Protein AF-A0AA86UJY5-F1 (afdb_monomer)

InterPro domains:
  IPR008631 Glycogen synthase [PF05693] (7-385)
  IPR008631 Glycogen synthase [PTHR10176] (3-385)

pLDDT: mean 86.32, std 14.94, range [31.66, 98.62]

Solvent-accessible surface area (backbone atoms only — not comparable to full-atom values): 22212 Å² total; per-residue (Å²): 132,82,51,35,36,40,40,30,25,53,28,44,75,40,78,80,67,65,64,29,55,48,56,52,54,40,37,41,60,46,39,72,73,40,45,95,34,42,38,35,35,18,51,31,57,92,88,48,67,48,49,74,76,38,38,48,81,40,37,90,80,34,62,72,58,37,53,52,51,42,48,52,22,57,74,61,54,46,67,78,77,57,60,45,34,27,31,37,73,52,73,68,47,50,43,32,40,24,40,44,41,74,73,91,43,70,43,54,51,54,46,39,53,55,43,45,55,53,47,23,65,74,60,72,41,91,64,83,60,91,83,54,93,74,70,60,63,67,62,53,39,20,52,28,29,11,34,43,43,25,45,49,49,37,60,48,40,48,63,58,62,69,64,78,58,99,61,32,40,37,38,37,27,37,38,50,55,36,22,41,19,57,45,41,56,75,72,36,72,51,58,53,94,84,61,84,56,85,81,56,72,48,76,87,38,55,44,37,35,29,35,42,81,61,57,67,57,57,58,55,41,40,68,64,78,43,64,62,75,68,58,68,76,55,75,68,41,39,69,57,42,50,53,55,21,50,80,67,76,37,42,68,59,44,40,46,35,26,51,26,48,67,70,28,78,37,28,29,17,44,37,72,68,48,26,52,47,30,29,29,48,42,67,44,66,48,77,45,72,55,66,82,68,74,75,71,85,41,95,70,84,52,76,56,66,66,60,53,50,51,51,49,53,55,53,49,49,57,51,43,59,55,48,49,72,81,38,82,92,69,52,74,89,51,45,47,82,45,74,53,75,47,73,83,41,55,65,79,67,38,50,59,58,50,53,56,49,50,50,51,51,49,58,50,66,71,29,67,67,55,35,71,79,37,60,91,66,76,53,49,78,46,78,45,81,47,43,66,67,60,55,66,56,50,56,57,57,62,73,75,109

Organism: NCBI:txid28002

Structure (mmCIF, N/CA/C/O backbone):
data_AF-A0AA86UJY5-F1
#
_entry.id   AF-A0AA86UJY5-F1
#
loop_
_atom_site.group_PDB
_atom_site.id
_atom_site.type_symbol
_atom_site.label_atom_id
_atom_site.label_alt_id
_atom_site.label_comp_id
_atom_site.label_asym_id
_atom_site.label_entity_id
_atom_site.label_seq_id
_atom_site.pdbx_PDB_ins_code
_atom_site.Cartn_x
_atom_site.Cartn_y
_atom_site.Cartn_z
_atom_site.occupancy
_atom_site.B_iso_or_equiv
_atom_site.auth_seq_id
_atom_site.auth_comp_id
_atom_site.auth_asym_id
_atom_site.auth_atom_id
_atom_site.pdbx_PDB_model_num
ATOM 1 N N . MET A 1 1 ? -6.592 -15.191 -23.319 1.00 70.31 1 MET A N 1
ATOM 2 C CA . MET A 1 1 ? -5.483 -15.334 -22.344 1.00 70.31 1 MET A CA 1
ATOM 3 C C . MET A 1 1 ? -5.615 -14.252 -21.274 1.00 70.31 1 MET A C 1
ATOM 5 O O . MET A 1 1 ? -6.141 -13.191 -21.590 1.00 70.31 1 MET A O 1
ATOM 9 N N . LYS A 1 2 ? -5.205 -14.511 -20.024 1.00 82.88 2 LYS A N 1
ATOM 10 C CA . LYS A 1 2 ? -5.273 -13.511 -18.937 1.00 82.88 2 LYS A CA 1
ATOM 11 C C . LYS A 1 2 ? -4.189 -12.436 -19.127 1.00 82.88 2 LYS A C 1
ATOM 13 O O . LYS A 1 2 ? -3.108 -12.795 -19.593 1.00 82.88 2 LYS A O 1
ATOM 18 N N . PRO A 1 3 ? -4.442 -11.160 -18.779 1.00 87.81 3 PRO A N 1
ATOM 19 C CA . PRO A 1 3 ? -3.415 -10.121 -18.840 1.00 87.81 3 PRO A CA 1
ATOM 20 C C . PRO A 1 3 ? -2.261 -10.435 -17.881 1.00 87.81 3 PRO A C 1
ATOM 22 O O . PRO A 1 3 ? -2.425 -11.208 -16.934 1.00 87.81 3 PRO A O 1
ATOM 25 N N . TYR A 1 4 ? -1.108 -9.818 -18.126 1.00 91.50 4 TYR A N 1
ATOM 26 C CA . TYR A 1 4 ? -0.028 -9.772 -17.147 1.00 91.50 4 TYR A CA 1
ATOM 27 C C . TYR A 1 4 ? -0.362 -8.744 -16.073 1.00 91.50 4 TYR A C 1
ATOM 29 O O . TYR A 1 4 ? -0.877 -7.668 -16.379 1.00 91.50 4 TYR A O 1
ATOM 37 N N . VAL A 1 5 ? -0.072 -9.080 -14.823 1.00 94.94 5 VAL A N 1
ATOM 38 C CA . VAL A 1 5 ? -0.285 -8.215 -13.667 1.00 94.94 5 VAL A CA 1
ATOM 39 C C . VAL A 1 5 ? 1.040 -8.045 -12.945 1.00 94.94 5 VAL A C 1
ATOM 41 O O . VAL A 1 5 ? 1.622 -9.022 -12.472 1.00 94.94 5 VAL A O 1
ATOM 44 N N . LEU A 1 6 ? 1.489 -6.798 -12.864 1.00 96.06 6 LEU A N 1
ATOM 45 C CA . LEU A 1 6 ? 2.604 -6.383 -12.030 1.00 96.06 6 LEU A CA 1
ATOM 46 C C . LEU A 1 6 ? 2.049 -5.605 -10.839 1.00 96.06 6 LEU A C 1
ATOM 48 O O . LEU A 1 6 ? 1.525 -4.507 -11.006 1.00 96.06 6 LEU A O 1
ATOM 52 N N . GLU A 1 7 ? 2.132 -6.175 -9.646 1.00 98.12 7 GLU A N 1
ATOM 53 C CA . GLU A 1 7 ? 1.642 -5.534 -8.428 1.00 98.12 7 GLU A CA 1
ATOM 54 C C . GLU A 1 7 ? 2.796 -4.909 -7.644 1.00 98.12 7 GLU A C 1
ATOM 56 O O . GLU A 1 7 ? 3.661 -5.605 -7.117 1.00 98.12 7 GLU A O 1
ATOM 61 N N . CYS A 1 8 ? 2.814 -3.583 -7.588 1.00 98.31 8 CYS A N 1
ATOM 62 C CA . CYS A 1 8 ? 3.868 -2.765 -7.018 1.00 98.31 8 CYS A CA 1
ATOM 63 C C . CYS A 1 8 ? 3.431 -2.170 -5.678 1.00 98.31 8 CYS A C 1
ATOM 65 O O . CYS A 1 8 ? 2.395 -1.512 -5.576 1.00 98.31 8 CYS A O 1
ATOM 67 N N . ALA A 1 9 ? 4.254 -2.335 -4.651 1.00 98.19 9 ALA A N 1
ATOM 68 C CA . ALA A 1 9 ? 4.054 -1.716 -3.349 1.00 98.19 9 ALA A CA 1
ATOM 69 C C . ALA A 1 9 ? 5.405 -1.533 -2.663 1.00 98.19 9 ALA A C 1
ATOM 71 O O . ALA A 1 9 ? 6.275 -2.399 -2.748 1.00 98.19 9 ALA A O 1
ATOM 72 N N . TYR A 1 10 ? 5.556 -0.437 -1.919 1.00 97.56 10 TYR A N 1
ATOM 73 C CA . TYR A 1 10 ? 6.765 -0.202 -1.125 1.00 97.56 10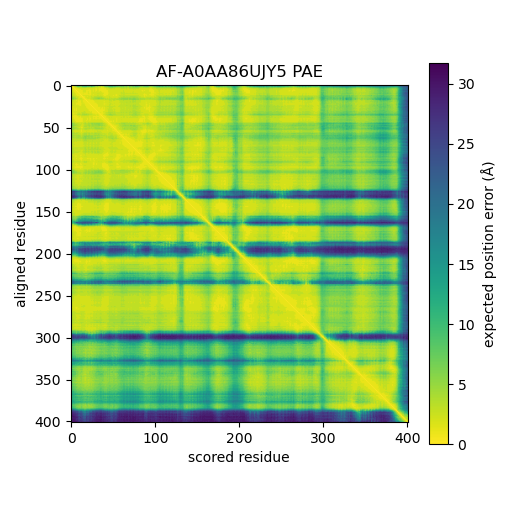 TYR A CA 1
ATOM 74 C C . TYR A 1 10 ? 6.966 -1.275 -0.042 1.00 97.56 10 TYR A C 1
ATOM 76 O O . TYR A 1 10 ? 8.082 -1.510 0.397 1.00 97.56 10 TYR A O 1
ATOM 84 N N . GLU A 1 11 ? 5.887 -1.952 0.367 1.00 97.06 11 GLU A N 1
ATOM 85 C CA . GLU A 1 11 ? 5.908 -2.933 1.450 1.00 97.06 11 GLU A CA 1
ATOM 86 C C . GLU A 1 11 ? 6.113 -4.402 1.015 1.00 97.06 11 GLU A C 1
ATOM 88 O O . GLU A 1 11 ? 6.033 -5.311 1.845 1.00 97.06 11 GLU A O 1
ATOM 93 N N . ILE A 1 12 ? 6.378 -4.671 -0.269 1.00 97.50 12 ILE A N 1
ATOM 94 C CA . ILE A 1 12 ? 6.696 -6.028 -0.751 1.00 97.50 12 ILE A CA 1
ATOM 95 C C . ILE A 1 12 ? 8.074 -6.438 -0.231 1.00 97.50 12 ILE A C 1
ATOM 97 O O . ILE A 1 12 ? 9.068 -5.783 -0.524 1.00 97.50 12 ILE A O 1
ATOM 101 N N . VAL A 1 13 ? 8.116 -7.504 0.579 1.00 95.44 13 VAL A N 1
ATOM 102 C CA . VAL A 1 13 ? 9.302 -7.972 1.333 1.00 95.44 13 VAL A CA 1
ATOM 103 C C . VAL A 1 13 ? 9.857 -6.934 2.343 1.00 95.44 13 VAL A C 1
ATOM 105 O O . VAL A 1 13 ? 10.744 -7.233 3.136 1.00 95.44 13 VAL A O 1
ATOM 108 N N . HIS A 1 14 ? 9.256 -5.744 2.430 1.00 94.50 14 HIS A N 1
ATOM 109 C CA . HIS A 1 14 ? 9.698 -4.621 3.259 1.00 94.50 14 HIS A CA 1
ATOM 110 C C . HIS A 1 14 ? 8.570 -4.133 4.181 1.00 94.50 14 HIS A C 1
ATOM 112 O O . HIS A 1 14 ? 7.931 -3.111 3.948 1.00 94.50 14 HIS A O 1
ATOM 118 N N . LYS A 1 15 ? 8.272 -4.869 5.256 1.00 91.75 15 LYS A N 1
ATOM 119 C CA . LYS A 1 15 ? 7.111 -4.557 6.112 1.00 91.75 15 LYS A CA 1
ATOM 120 C C . LYS A 1 15 ? 7.226 -3.197 6.825 1.00 91.75 15 LYS A C 1
ATOM 122 O O . LYS A 1 15 ? 7.962 -3.076 7.801 1.00 91.75 15 LYS A O 1
ATOM 127 N N . VAL A 1 16 ? 6.433 -2.201 6.440 1.00 88.31 16 VAL A N 1
ATOM 128 C CA . VAL A 1 16 ? 6.383 -0.897 7.142 1.00 88.31 16 VAL A CA 1
ATOM 129 C C . VAL A 1 16 ? 5.079 -0.731 7.917 1.00 88.31 16 VAL A C 1
ATOM 131 O O . VAL A 1 16 ? 5.074 -0.212 9.034 1.00 88.31 16 VAL A O 1
ATOM 134 N N . GLY A 1 17 ? 3.972 -1.209 7.358 1.00 87.94 17 GLY A N 1
ATOM 135 C CA . GLY A 1 17 ? 2.634 -0.945 7.847 1.00 87.94 17 GLY A CA 1
ATOM 136 C C . GLY A 1 17 ? 1.651 -2.058 7.503 1.00 87.94 17 GLY A C 1
ATOM 137 O O . GLY A 1 17 ? 1.932 -3.249 7.656 1.00 87.94 17 GLY A O 1
ATOM 138 N N . GLY A 1 18 ? 0.431 -1.640 7.165 1.00 90.62 18 GLY A N 1
ATOM 139 C CA . GLY A 1 18 ? -0.686 -2.542 6.892 1.00 90.62 18 GLY A CA 1
ATOM 140 C C . GLY A 1 18 ? -0.736 -3.042 5.450 1.00 90.62 18 GLY A C 1
ATOM 141 O O . GLY A 1 18 ? -1.340 -4.089 5.216 1.00 90.62 18 GLY A O 1
ATOM 142 N N . VAL A 1 19 ? -0.101 -2.340 4.500 1.00 94.88 19 VAL A N 1
ATOM 143 C CA . VAL A 1 19 ? -0.159 -2.712 3.078 1.00 94.88 19 VAL A CA 1
ATOM 144 C C . VAL A 1 19 ? 0.539 -4.045 2.855 1.00 94.88 19 VAL A C 1
ATOM 146 O O . VAL A 1 19 ? 0.002 -4.866 2.116 1.00 94.88 19 VAL A O 1
ATOM 149 N N . GLU A 1 20 ? 1.645 -4.318 3.563 1.00 95.19 20 GLU A N 1
ATOM 150 C CA . GLU A 1 20 ? 2.308 -5.628 3.559 1.00 95.19 20 GLU A CA 1
ATOM 151 C C . GLU A 1 20 ? 1.312 -6.754 3.814 1.00 95.19 20 GLU A C 1
ATOM 153 O O . GLU A 1 20 ? 1.294 -7.746 3.092 1.00 95.19 20 GLU A O 1
ATOM 158 N N . THR A 1 21 ? 0.459 -6.594 4.828 1.00 93.25 21 THR A N 1
ATOM 159 C CA . THR A 1 21 ? -0.499 -7.632 5.201 1.00 93.25 21 THR A CA 1
ATOM 160 C C . THR A 1 21 ? -1.539 -7.822 4.109 1.00 93.25 21 THR A C 1
ATOM 162 O O . THR A 1 21 ? -1.814 -8.969 3.773 1.00 93.25 21 THR A O 1
ATOM 165 N N . VAL A 1 22 ? -2.037 -6.738 3.504 1.00 95.00 22 VAL A N 1
ATOM 166 C CA . VAL A 1 22 ? -3.000 -6.807 2.394 1.00 95.00 22 VAL A CA 1
ATOM 167 C C . VAL A 1 22 ? -2.415 -7.550 1.197 1.00 95.00 22 VAL A C 1
ATOM 169 O O . VAL A 1 22 ? -3.018 -8.508 0.716 1.00 95.00 22 VAL A O 1
ATOM 172 N N . VAL A 1 23 ? -1.235 -7.149 0.714 1.00 95.31 23 VAL A N 1
ATOM 173 C CA . VAL A 1 23 ? -0.645 -7.779 -0.478 1.00 95.31 23 VAL A CA 1
ATOM 174 C C . VAL A 1 23 ? -0.217 -9.221 -0.190 1.00 95.31 23 VAL A C 1
ATOM 176 O O . VAL A 1 23 ? -0.430 -10.102 -1.023 1.00 95.31 23 VAL A O 1
ATOM 179 N N . ARG A 1 24 ? 0.267 -9.505 1.027 1.00 94.38 24 ARG A N 1
ATOM 180 C CA . ARG A 1 24 ? 0.633 -10.855 1.472 1.00 94.38 24 ARG A CA 1
ATOM 181 C C . ARG A 1 24 ? -0.567 -11.795 1.535 1.00 94.38 24 ARG A C 1
ATOM 183 O O . ARG A 1 24 ? -0.489 -12.906 1.024 1.00 94.38 24 ARG A O 1
ATOM 190 N N . THR A 1 25 ? -1.676 -11.383 2.154 1.00 92.62 25 THR A N 1
ATOM 191 C CA . THR A 1 25 ? -2.886 -12.223 2.269 1.00 92.62 25 THR A CA 1
ATOM 192 C C . THR A 1 25 ? -3.733 -12.231 1.004 1.00 92.62 25 THR A C 1
ATOM 194 O O . THR A 1 25 ? -4.772 -12.875 0.970 1.00 92.62 25 THR A O 1
ATOM 197 N N . LYS A 1 26 ? -3.339 -11.495 -0.032 1.00 94.25 26 LYS A N 1
ATOM 198 C CA . LYS A 1 26 ? -3.981 -11.541 -1.347 1.00 94.25 26 LYS A CA 1
ATOM 199 C C . LYS A 1 26 ? -3.182 -12.390 -2.337 1.00 94.25 26 LYS A C 1
ATOM 201 O O . LYS A 1 26 ? -3.763 -12.943 -3.270 1.00 94.25 26 LYS A O 1
ATOM 206 N N . ALA A 1 27 ? -1.870 -12.527 -2.131 1.00 94.44 27 ALA A N 1
ATOM 207 C CA . ALA A 1 27 ? -0.962 -13.200 -3.055 1.00 94.44 27 ALA A CA 1
ATOM 208 C C . ALA A 1 27 ? -1.400 -14.625 -3.462 1.00 94.44 27 ALA A C 1
ATOM 210 O O . ALA A 1 27 ? -1.421 -14.882 -4.667 1.00 94.44 27 ALA A O 1
ATOM 211 N N . PRO A 1 28 ? -1.834 -15.533 -2.558 1.00 93.69 28 PRO A N 1
ATOM 212 C CA . PRO A 1 28 ? -2.310 -16.861 -2.961 1.00 93.69 28 PRO A CA 1
ATOM 213 C C . PRO A 1 28 ? -3.454 -16.830 -3.976 1.00 93.69 28 PRO A C 1
ATOM 215 O O . PRO A 1 28 ? -3.464 -17.612 -4.927 1.00 93.69 28 PRO A O 1
ATOM 218 N N . GLU A 1 29 ? -4.405 -15.910 -3.801 1.00 93.31 29 GLU A N 1
ATOM 219 C CA . GLU A 1 29 ? -5.546 -15.778 -4.707 1.00 93.31 29 GLU A CA 1
ATOM 220 C C . GLU A 1 29 ? -5.121 -15.169 -6.048 1.00 93.31 29 GLU A C 1
ATOM 222 O O . GLU A 1 29 ? -5.583 -15.602 -7.105 1.00 93.31 29 GLU A O 1
ATOM 227 N N . MET A 1 30 ? -4.179 -14.221 -6.040 1.00 94.94 30 MET A N 1
ATOM 228 C CA . MET A 1 30 ? -3.610 -13.679 -7.278 1.00 94.94 30 MET A CA 1
ATOM 229 C C . MET A 1 30 ? -2.882 -14.756 -8.079 1.00 94.94 30 MET A C 1
ATOM 231 O O . MET A 1 30 ? -3.082 -14.853 -9.286 1.00 94.94 30 MET A O 1
ATOM 235 N N . ILE A 1 31 ? -2.096 -15.608 -7.422 1.00 95.00 31 ILE A N 1
ATOM 236 C CA . ILE A 1 31 ? -1.380 -16.710 -8.077 1.00 95.00 31 ILE A CA 1
ATOM 237 C C . ILE A 1 31 ? -2.363 -17.754 -8.603 1.00 95.00 31 ILE A C 1
ATOM 239 O O . ILE A 1 31 ? -2.227 -18.191 -9.743 1.00 95.00 31 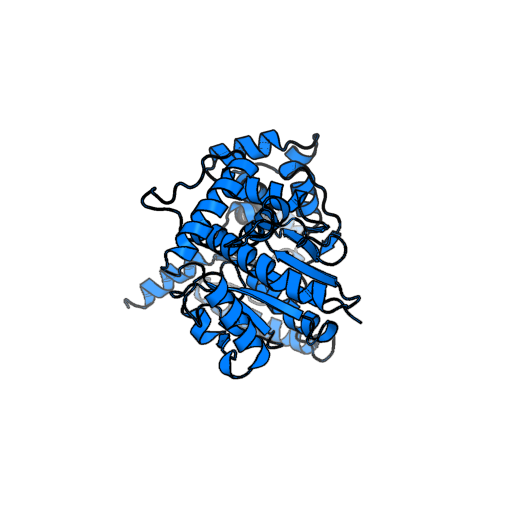ILE A O 1
ATOM 243 N N . ARG A 1 32 ? -3.396 -18.113 -7.832 1.00 93.81 32 ARG A N 1
ATOM 244 C CA . ARG A 1 32 ? -4.459 -19.021 -8.291 1.00 93.81 32 ARG A CA 1
ATOM 245 C C . ARG A 1 32 ? -5.136 -18.505 -9.560 1.00 93.81 32 ARG A C 1
ATOM 247 O O . ARG A 1 32 ? -5.412 -19.278 -10.475 1.00 93.81 32 ARG A O 1
ATOM 254 N N . ASN A 1 33 ? -5.391 -17.199 -9.631 1.00 93.88 33 ASN A N 1
ATOM 255 C CA . ASN A 1 33 ? -6.069 -16.599 -10.773 1.00 93.88 33 ASN A CA 1
ATOM 256 C C . ASN A 1 33 ? -5.135 -16.349 -11.960 1.00 93.88 33 ASN A C 1
ATOM 258 O O . ASN A 1 33 ? -5.513 -16.644 -13.087 1.00 93.88 33 ASN A O 1
ATOM 262 N N . TYR A 1 34 ? -3.939 -15.814 -11.760 1.00 93.81 34 TYR A N 1
ATOM 263 C CA . TYR A 1 34 ? -3.085 -15.343 -12.856 1.00 93.81 34 TYR A CA 1
ATOM 264 C C . TYR A 1 34 ? -1.886 -16.254 -13.134 1.00 93.81 34 TYR A C 1
ATOM 266 O O . TYR A 1 34 ? -1.298 -16.160 -14.209 1.00 93.81 34 TYR A O 1
ATOM 274 N N . GLY A 1 35 ? -1.533 -17.153 -12.216 1.00 93.69 35 GLY A N 1
ATOM 275 C CA . GLY A 1 35 ? -0.418 -18.086 -12.360 1.00 93.69 35 GLY A CA 1
ATOM 276 C C . GLY A 1 35 ? 0.876 -17.373 -12.746 1.00 93.69 35 GLY A C 1
ATOM 277 O O . GLY A 1 35 ? 1.304 -16.421 -12.093 1.00 93.69 35 GLY A O 1
ATOM 278 N N . LEU A 1 36 ? 1.469 -17.799 -13.864 1.00 90.38 36 LEU A N 1
ATOM 279 C CA . LEU A 1 36 ? 2.711 -17.228 -14.387 1.00 90.38 36 LEU A CA 1
ATOM 280 C C . LEU A 1 36 ? 2.575 -15.788 -14.923 1.00 90.38 36 LEU A C 1
ATOM 282 O O . LEU A 1 36 ? 3.594 -15.154 -15.208 1.00 90.38 36 LEU A O 1
ATOM 286 N N . ASN A 1 37 ? 1.360 -15.246 -15.013 1.00 92.12 37 ASN A N 1
ATOM 287 C CA . ASN A 1 37 ? 1.128 -13.872 -15.453 1.00 92.12 37 ASN A CA 1
ATOM 288 C C . ASN A 1 37 ? 1.125 -12.861 -14.296 1.00 92.12 37 ASN A C 1
ATOM 290 O O . ASN A 1 37 ? 1.035 -11.667 -14.560 1.00 92.12 37 ASN A O 1
ATOM 294 N N . PHE A 1 38 ? 1.233 -13.308 -13.039 1.00 95.81 38 PHE A N 1
ATOM 295 C CA . PHE A 1 38 ? 1.335 -12.432 -11.870 1.00 95.81 38 PHE A CA 1
ATOM 296 C C . PHE A 1 38 ? 2.769 -12.339 -11.355 1.00 95.81 38 PHE A C 1
ATOM 298 O O . PHE A 1 38 ? 3.458 -13.354 -11.189 1.00 95.81 38 PHE A O 1
ATOM 305 N N . LEU A 1 39 ? 3.198 -11.106 -11.106 1.00 95.88 39 LEU A N 1
ATOM 306 C CA . LEU A 1 39 ? 4.500 -10.755 -10.565 1.00 95.88 39 LEU A CA 1
ATOM 307 C C . LEU A 1 39 ? 4.331 -9.590 -9.586 1.00 95.88 39 LEU A C 1
ATOM 309 O O . LEU A 1 39 ? 3.542 -8.679 -9.828 1.00 95.88 39 LEU A O 1
ATOM 313 N N . MET A 1 40 ? 5.082 -9.608 -8.494 1.00 98.25 40 MET A N 1
ATOM 314 C CA . MET A 1 40 ? 5.103 -8.521 -7.517 1.00 98.25 40 MET A CA 1
ATOM 315 C C . MET A 1 40 ? 6.386 -7.690 -7.672 1.00 98.25 40 MET A C 1
ATOM 317 O O . MET A 1 40 ? 7.425 -8.220 -8.064 1.00 98.25 40 MET A O 1
ATOM 321 N N . CYS A 1 41 ? 6.333 -6.391 -7.379 1.00 98.25 41 CYS A N 1
ATOM 322 C CA . CYS A 1 41 ? 7.477 -5.484 -7.466 1.00 98.25 41 CYS A CA 1
ATOM 323 C C . CYS A 1 41 ? 7.638 -4.649 -6.191 1.00 98.25 41 CYS A C 1
ATOM 325 O O . CYS A 1 41 ? 6.758 -3.861 -5.843 1.00 98.25 41 CYS A O 1
ATOM 327 N N . GLY A 1 42 ? 8.782 -4.778 -5.525 1.00 98.25 42 GLY A N 1
ATOM 328 C CA . GLY A 1 42 ? 9.113 -4.028 -4.309 1.00 98.25 42 GLY A CA 1
ATOM 329 C C . GLY A 1 42 ? 10.451 -3.298 -4.420 1.00 98.25 42 GLY A C 1
ATOM 330 O O . GLY A 1 42 ? 11.194 -3.526 -5.379 1.00 98.25 42 GLY A O 1
ATOM 331 N N . PRO A 1 43 ? 10.776 -2.416 -3.465 1.00 97.88 43 PRO A N 1
ATOM 332 C CA . PRO A 1 43 ? 12.127 -1.894 -3.337 1.00 97.88 43 PRO A CA 1
ATOM 333 C C . PRO A 1 43 ? 13.081 -3.011 -2.879 1.00 97.88 43 PRO A C 1
ATOM 335 O O . PRO A 1 43 ? 12.665 -3.988 -2.264 1.00 97.88 43 PRO A O 1
ATOM 338 N N . TYR A 1 44 ? 14.368 -2.856 -3.167 1.00 97.69 44 TYR A N 1
ATOM 339 C CA . TYR A 1 44 ? 15.460 -3.584 -2.534 1.00 97.69 44 TYR A CA 1
ATOM 340 C C . TYR A 1 44 ? 16.332 -2.562 -1.805 1.00 97.69 44 TYR A C 1
ATOM 342 O O . TYR A 1 44 ? 16.876 -1.647 -2.420 1.00 97.69 44 TYR A O 1
ATOM 350 N N . ILE A 1 45 ? 16.398 -2.693 -0.483 1.00 95.12 45 ILE A N 1
ATOM 351 C CA . ILE A 1 45 ? 17.173 -1.834 0.422 1.00 95.12 45 ILE A CA 1
ATOM 352 C C . ILE A 1 45 ? 18.235 -2.734 1.045 1.00 95.12 45 ILE A C 1
ATOM 354 O O . ILE A 1 45 ? 17.893 -3.635 1.809 1.00 95.12 45 ILE A O 1
ATOM 358 N N . HIS A 1 46 ? 19.509 -2.530 0.719 1.00 90.88 46 HIS A N 1
ATOM 359 C CA . HIS A 1 46 ? 20.568 -3.486 1.065 1.00 90.88 46 HIS A CA 1
ATOM 360 C C . HIS A 1 46 ? 20.702 -3.705 2.578 1.00 90.88 46 HIS A C 1
ATOM 362 O O . HIS A 1 46 ? 21.058 -4.797 3.014 1.00 90.88 46 HIS A O 1
ATOM 368 N N . SER A 1 47 ? 20.401 -2.680 3.380 1.00 89.69 47 SER A N 1
ATOM 369 C CA . SER A 1 47 ? 20.482 -2.722 4.844 1.00 89.69 47 SER A CA 1
ATOM 370 C C . SER A 1 47 ? 19.313 -3.432 5.532 1.00 89.69 47 SER A C 1
ATOM 372 O O . SER A 1 47 ? 19.333 -3.595 6.750 1.00 89.69 47 SER A O 1
ATOM 374 N N . ASP A 1 48 ? 18.284 -3.849 4.795 1.00 92.38 48 ASP A N 1
ATOM 375 C CA . ASP A 1 48 ? 17.122 -4.503 5.382 1.00 92.38 48 ASP A CA 1
ATOM 376 C C . ASP A 1 48 ? 17.275 -6.032 5.409 1.00 92.38 48 ASP A C 1
ATOM 378 O O . ASP A 1 48 ? 17.094 -6.736 4.414 1.00 92.38 48 ASP A O 1
ATOM 382 N N . GLU A 1 49 ? 17.542 -6.557 6.601 1.00 91.69 49 GLU A N 1
ATOM 383 C CA . GLU A 1 49 ? 17.738 -7.987 6.872 1.00 91.69 49 GLU A CA 1
ATOM 384 C C . GLU A 1 49 ? 16.526 -8.861 6.496 1.00 91.69 49 GLU A C 1
ATOM 386 O O . GLU A 1 49 ? 16.657 -10.072 6.292 1.00 91.69 49 GLU A O 1
ATOM 391 N N . ARG A 1 50 ? 15.331 -8.274 6.342 1.00 90.75 50 ARG A N 1
ATOM 392 C CA . ARG A 1 50 ? 14.122 -9.014 5.948 1.00 90.75 50 ARG A CA 1
ATOM 393 C C . ARG A 1 50 ? 14.239 -9.630 4.564 1.00 90.75 50 ARG A C 1
ATOM 395 O O . ARG A 1 50 ? 13.666 -10.698 4.360 1.00 90.75 50 ARG A O 1
ATOM 402 N N . TYR A 1 51 ? 15.002 -9.032 3.649 1.00 91.88 51 TYR A N 1
ATOM 403 C CA . TYR A 1 51 ? 15.250 -9.643 2.341 1.00 91.88 51 TYR A CA 1
ATOM 404 C C . TYR A 1 51 ? 15.998 -10.975 2.467 1.00 91.88 51 TYR A C 1
ATOM 406 O O . TYR A 1 51 ? 15.754 -11.876 1.678 1.00 91.88 51 TYR A O 1
ATOM 414 N N . GLN A 1 52 ? 16.848 -11.145 3.483 1.00 90.62 52 GLN A N 1
ATOM 415 C CA . GLN A 1 52 ? 17.570 -12.403 3.710 1.00 90.62 52 GLN A CA 1
ATOM 416 C C . GLN A 1 52 ? 16.674 -13.482 4.334 1.00 90.62 52 GLN A C 1
ATOM 418 O O . GLN A 1 52 ? 16.890 -14.670 4.122 1.00 90.62 52 GLN A O 1
ATOM 423 N N . THR A 1 53 ? 15.670 -13.074 5.117 1.00 91.94 53 THR A N 1
ATOM 424 C CA . THR A 1 53 ? 14.798 -14.002 5.859 1.00 91.94 53 THR A CA 1
ATOM 425 C C . THR A 1 53 ? 13.546 -14.391 5.075 1.00 91.94 53 THR A C 1
ATOM 427 O O . THR A 1 53 ? 13.066 -15.516 5.181 1.00 91.94 53 THR A O 1
ATOM 430 N N . PHE A 1 54 ? 12.979 -13.451 4.317 1.00 94.94 54 PHE A N 1
ATOM 431 C CA . PHE A 1 54 ? 11.670 -13.603 3.683 1.00 94.94 54 PHE A CA 1
ATOM 432 C C . PHE A 1 54 ? 11.738 -13.673 2.160 1.00 94.94 54 PHE A C 1
ATOM 434 O O . PHE A 1 54 ? 10.690 -13.767 1.531 1.00 94.94 54 PHE A O 1
ATOM 441 N N . PHE A 1 55 ? 12.912 -13.628 1.538 1.00 97.50 55 PHE A N 1
ATOM 442 C CA . PHE A 1 55 ? 13.022 -13.712 0.088 1.00 97.50 55 PHE A CA 1
ATOM 443 C C . PHE A 1 55 ? 14.112 -14.687 -0.330 1.00 97.50 55 PHE A C 1
ATOM 445 O O . PHE A 1 55 ? 15.235 -14.650 0.162 1.00 97.50 55 PHE A O 1
ATOM 452 N N . GLU A 1 56 ? 13.754 -15.566 -1.257 1.00 97.31 56 GLU A N 1
ATOM 453 C CA . GLU A 1 56 ? 14.681 -16.492 -1.888 1.00 97.31 56 GLU A CA 1
ATOM 454 C C . GLU A 1 56 ? 15.022 -15.959 -3.278 1.00 97.31 56 GLU A C 1
ATOM 456 O O . GLU A 1 56 ? 14.156 -15.921 -4.155 1.00 97.31 56 GLU A O 1
ATOM 461 N N . ASP A 1 57 ? 16.274 -15.541 -3.480 1.00 96.25 57 ASP A N 1
ATOM 462 C CA . ASP A 1 57 ? 16.769 -15.130 -4.795 1.00 96.25 57 ASP A CA 1
ATOM 463 C C . ASP A 1 57 ? 16.875 -16.359 -5.709 1.00 96.25 57 ASP A C 1
ATOM 465 O O . ASP A 1 57 ? 17.635 -17.293 -5.453 1.00 96.25 57 ASP A O 1
ATOM 469 N N . GLN A 1 58 ? 16.095 -16.354 -6.787 1.00 95.69 58 GLN A N 1
ATOM 470 C CA . GLN A 1 58 ? 16.054 -17.417 -7.789 1.00 95.69 58 GLN A CA 1
ATOM 471 C C . GLN A 1 58 ? 16.508 -16.907 -9.163 1.00 95.69 58 GLN A C 1
ATOM 473 O O . GLN A 1 58 ? 16.287 -17.579 -10.173 1.00 95.69 58 GLN A O 1
ATOM 478 N N . ARG A 1 59 ? 17.149 -15.732 -9.242 1.00 94.81 59 ARG A N 1
ATOM 479 C CA . ARG A 1 59 ? 17.585 -15.127 -10.510 1.00 94.81 59 ARG A CA 1
ATOM 480 C C . ARG A 1 59 ? 18.524 -16.047 -11.281 1.00 94.81 59 ARG A C 1
ATOM 482 O O . ARG A 1 59 ? 18.332 -16.235 -12.478 1.00 94.81 59 ARG A O 1
ATOM 489 N N . ALA A 1 60 ? 19.478 -16.678 -10.598 1.00 93.06 60 ALA A N 1
ATOM 490 C CA . ALA A 1 60 ? 20.400 -17.635 -11.213 1.00 93.06 60 ALA A CA 1
ATOM 491 C C . ALA A 1 60 ? 19.684 -18.857 -11.826 1.00 93.06 60 ALA A C 1
ATOM 493 O O . ALA A 1 60 ? 20.152 -19.411 -12.818 1.00 93.06 60 ALA A O 1
ATOM 494 N N . ASN A 1 61 ? 18.518 -19.227 -11.286 1.00 93.88 61 ASN A N 1
ATOM 495 C CA . ASN A 1 61 ? 17.721 -20.370 -11.732 1.00 93.88 61 ASN A CA 1
ATOM 496 C C . ASN A 1 61 ? 16.748 -20.019 -12.876 1.00 93.88 61 ASN A C 1
ATOM 498 O O . ASN A 1 61 ? 16.007 -20.886 -13.336 1.00 93.88 61 ASN A O 1
ATOM 502 N N . ALA A 1 62 ? 16.740 -18.768 -13.353 1.00 92.62 62 ALA A N 1
ATOM 503 C CA . ALA A 1 62 ? 15.882 -18.294 -14.439 1.00 92.62 62 ALA A CA 1
ATOM 504 C C . ALA A 1 62 ? 16.722 -17.676 -15.578 1.00 92.62 62 ALA A C 1
ATOM 506 O O . ALA A 1 62 ? 16.767 -16.452 -15.694 1.00 92.62 62 ALA A O 1
ATOM 507 N N . PRO A 1 63 ? 17.383 -18.482 -16.438 1.00 93.25 63 PRO A N 1
ATOM 508 C CA . PRO A 1 63 ? 18.390 -18.000 -17.393 1.00 93.25 63 PRO A CA 1
ATOM 509 C C . PRO A 1 63 ? 17.902 -16.902 -18.347 1.00 93.25 63 PRO A C 1
ATOM 511 O O . PRO A 1 63 ? 18.575 -15.886 -18.493 1.00 93.25 63 PRO A O 1
ATOM 514 N N . GLU A 1 64 ? 16.718 -17.066 -18.948 1.00 89.69 64 GLU A N 1
ATOM 515 C CA . GLU A 1 64 ? 16.150 -16.079 -19.881 1.00 89.69 64 GLU A CA 1
ATOM 516 C C . GLU A 1 64 ? 15.875 -14.736 -19.193 1.00 89.69 64 GLU A C 1
ATOM 518 O O . GLU A 1 64 ? 16.202 -13.670 -19.716 1.00 89.69 64 GLU A O 1
ATOM 523 N N . LEU A 1 65 ? 15.303 -14.782 -17.987 1.00 90.56 65 LEU A N 1
ATOM 524 C CA . LEU A 1 65 ? 15.030 -13.579 -17.211 1.00 90.56 65 LEU A CA 1
ATOM 525 C C . LEU A 1 65 ? 16.320 -12.957 -16.674 1.00 90.56 65 LEU A C 1
ATOM 527 O O . LEU A 1 65 ? 16.443 -11.737 -16.650 1.00 90.56 65 LEU A O 1
ATOM 531 N N . ASN A 1 66 ? 17.287 -13.777 -16.266 1.00 94.81 66 ASN A N 1
ATOM 532 C CA . ASN A 1 66 ? 18.588 -13.311 -15.816 1.00 94.81 66 ASN A CA 1
ATOM 533 C C . ASN A 1 66 ? 19.305 -12.550 -16.932 1.00 94.81 66 ASN A C 1
ATOM 535 O O . ASN A 1 66 ? 19.756 -11.435 -16.699 1.00 94.81 66 ASN A O 1
ATOM 539 N N . GLN A 1 67 ? 19.332 -13.104 -18.148 1.00 94.69 67 GLN A N 1
ATOM 540 C CA . GLN A 1 67 ? 19.893 -12.436 -19.321 1.00 94.69 67 GLN A CA 1
ATOM 541 C C . GLN A 1 67 ? 19.205 -11.092 -19.575 1.00 94.69 67 GLN A C 1
ATOM 543 O O . GLN A 1 67 ? 19.880 -10.087 -19.785 1.00 94.69 67 GLN A O 1
ATOM 548 N N . LEU A 1 68 ? 17.873 -11.062 -19.502 1.00 92.19 68 LEU A N 1
ATOM 549 C CA . LEU A 1 68 ? 17.091 -9.850 -19.712 1.00 92.19 68 LEU A CA 1
ATOM 550 C C . LEU A 1 68 ? 17.356 -8.775 -18.643 1.00 92.19 68 LEU A C 1
ATOM 552 O O . LEU A 1 68 ? 17.528 -7.602 -18.967 1.00 92.19 68 LEU A O 1
ATOM 556 N N . LEU A 1 69 ? 17.431 -9.168 -17.370 1.00 95.31 69 LEU A N 1
ATOM 557 C CA . LEU A 1 69 ? 17.766 -8.267 -16.265 1.00 95.31 69 LEU A CA 1
ATOM 558 C C . LEU A 1 69 ? 19.222 -7.794 -16.330 1.00 95.31 69 LEU A C 1
ATOM 560 O O . LEU A 1 69 ? 19.499 -6.639 -16.032 1.00 95.31 69 LEU A O 1
ATOM 564 N N . THR A 1 70 ? 20.150 -8.650 -16.755 1.00 96.50 70 THR A N 1
ATOM 565 C CA . THR A 1 70 ? 21.551 -8.264 -16.962 1.00 96.50 70 THR A CA 1
ATOM 566 C C . THR A 1 70 ? 21.681 -7.290 -18.129 1.00 96.50 70 THR A C 1
ATOM 568 O O . THR A 1 70 ? 22.450 -6.338 -18.038 1.00 96.50 70 THR A O 1
ATOM 571 N N . GLN A 1 71 ? 20.906 -7.472 -19.201 1.00 94.12 71 GLN A N 1
ATOM 572 C CA . GLN A 1 71 ? 20.842 -6.498 -20.288 1.00 94.12 71 GLN A CA 1
ATOM 573 C C . GLN A 1 71 ? 20.295 -5.154 -19.793 1.00 94.12 71 GLN A C 1
ATOM 575 O O . GLN A 1 71 ? 20.907 -4.130 -20.067 1.00 94.12 71 GLN A O 1
ATOM 580 N N . PHE A 1 72 ? 19.211 -5.152 -19.008 1.00 93.81 72 PHE A N 1
ATOM 581 C CA . PHE A 1 72 ? 18.700 -3.936 -18.367 1.00 93.81 72 PHE A CA 1
ATOM 582 C C . PHE A 1 72 ? 19.784 -3.226 -17.545 1.00 93.81 72 PHE A C 1
ATOM 584 O O . PHE A 1 72 ? 20.012 -2.029 -17.700 1.00 93.81 72 PHE A O 1
ATOM 591 N N . GLU A 1 73 ? 20.483 -3.960 -16.681 1.00 96.19 73 GLU A N 1
ATOM 592 C CA . GLU A 1 73 ? 21.539 -3.394 -15.841 1.00 96.19 73 GLU A CA 1
ATOM 593 C C . GLU A 1 73 ? 22.666 -2.795 -16.690 1.00 96.19 73 GLU A C 1
ATOM 595 O O . GLU A 1 73 ? 23.077 -1.663 -16.447 1.00 96.19 73 GLU A O 1
ATOM 600 N N . ASN A 1 74 ? 23.104 -3.491 -17.740 1.00 94.94 74 ASN A N 1
ATOM 601 C CA . ASN A 1 74 ? 24.150 -3.002 -18.637 1.00 94.94 74 ASN A CA 1
ATOM 602 C C . ASN A 1 74 ? 23.712 -1.765 -19.439 1.00 94.94 74 ASN A C 1
ATOM 604 O O . ASN A 1 74 ? 24.443 -0.773 -19.467 1.00 94.94 74 ASN A O 1
ATOM 608 N N . ASP A 1 75 ? 22.519 -1.790 -20.037 1.00 90.69 75 ASP A N 1
ATOM 609 C CA . ASP A 1 75 ? 22.006 -0.718 -20.900 1.00 90.69 75 ASP A CA 1
ATOM 610 C C . ASP A 1 75 ? 21.820 0.593 -20.127 1.00 90.69 75 ASP A C 1
ATOM 612 O O . ASP A 1 75 ? 22.045 1.679 -20.665 1.00 90.69 75 ASP A O 1
ATOM 616 N N . PHE A 1 76 ? 21.465 0.505 -18.842 1.00 91.56 76 PHE A N 1
ATOM 617 C CA . PHE A 1 76 ? 21.329 1.665 -17.961 1.00 91.56 76 PHE A CA 1
ATOM 618 C C . PHE A 1 76 ? 22.617 1.976 -17.180 1.00 91.56 76 PHE A C 1
ATOM 620 O O . PHE A 1 76 ? 22.746 3.066 -16.619 1.00 91.56 76 PHE A O 1
ATOM 627 N N . GLY A 1 77 ? 23.627 1.103 -17.225 1.00 94.44 77 GLY A N 1
ATOM 628 C CA . GLY A 1 77 ? 24.912 1.255 -16.538 1.00 94.44 77 GLY A CA 1
ATOM 629 C C . GLY A 1 77 ? 24.808 1.104 -15.020 1.00 94.44 77 GLY A C 1
ATOM 630 O O . GLY A 1 77 ? 25.419 1.883 -14.279 1.00 94.44 77 GLY A O 1
ATOM 631 N N . PHE A 1 78 ? 23.996 0.154 -14.568 1.00 96.12 78 PHE A N 1
ATOM 632 C CA . PHE A 1 78 ? 23.874 -0.286 -13.183 1.00 96.12 78 PHE A CA 1
ATOM 633 C C . PHE A 1 78 ? 24.789 -1.490 -12.902 1.00 96.12 78 PHE A C 1
ATOM 635 O O . PHE A 1 78 ? 25.152 -2.215 -13.830 1.00 96.12 78 PHE A O 1
ATOM 642 N N . PRO A 1 79 ? 25.175 -1.731 -11.635 1.00 96.38 79 PRO A N 1
ATOM 643 C CA . PRO A 1 79 ? 25.929 -2.927 -11.274 1.00 96.38 79 PRO A CA 1
ATOM 644 C C . PRO A 1 79 ? 25.158 -4.206 -11.626 1.00 96.38 79 PRO A C 1
ATOM 646 O O . PRO A 1 79 ? 23.984 -4.342 -11.284 1.00 96.38 79 PRO A O 1
ATOM 649 N N . VAL A 1 80 ? 25.822 -5.166 -12.271 1.00 96.12 80 VAL A N 1
ATOM 650 C CA . VAL A 1 80 ? 25.203 -6.455 -12.610 1.00 96.12 80 VAL A CA 1
ATOM 651 C C . VAL A 1 80 ? 24.788 -7.189 -11.332 1.00 96.12 80 VAL A C 1
ATOM 653 O O . VAL A 1 80 ? 25.574 -7.315 -10.393 1.00 96.12 80 VAL A O 1
ATOM 656 N N . GLY A 1 81 ? 23.555 -7.690 -11.295 1.00 94.62 81 GLY A N 1
ATOM 657 C CA . GLY A 1 81 ? 22.996 -8.380 -10.131 1.00 94.62 81 GLY A CA 1
ATOM 658 C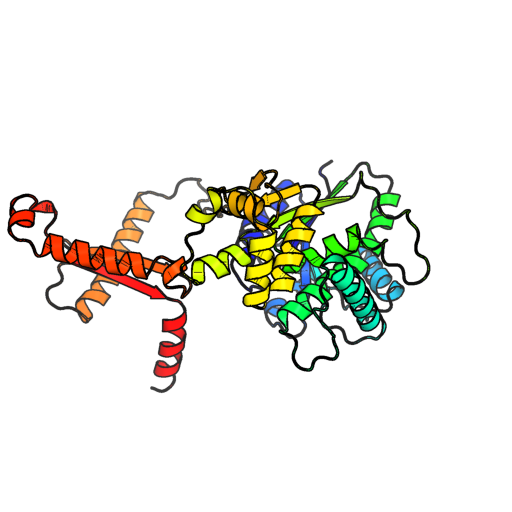 C . GLY A 1 81 ? 22.352 -7.460 -9.088 1.00 94.62 81 GLY A C 1
ATOM 659 O O . GLY A 1 81 ? 21.965 -7.951 -8.019 1.00 94.62 81 GLY A O 1
ATOM 660 N N . CYS A 1 82 ? 22.235 -6.152 -9.353 1.00 95.94 82 CYS A N 1
ATOM 661 C CA . CYS A 1 82 ? 21.602 -5.215 -8.426 1.00 95.94 82 CYS A CA 1
ATOM 662 C C . CYS A 1 82 ? 20.080 -5.397 -8.339 1.00 95.94 82 CYS A C 1
ATOM 664 O O . CYS A 1 82 ? 19.503 -5.172 -7.276 1.00 95.94 82 CYS A O 1
ATOM 666 N N . VAL A 1 83 ? 19.429 -5.831 -9.423 1.00 97.25 83 VAL A N 1
ATOM 667 C CA . VAL A 1 83 ? 18.012 -6.214 -9.409 1.00 97.25 83 VAL A CA 1
ATOM 668 C C . VAL A 1 83 ? 17.873 -7.649 -8.913 1.00 97.25 83 VAL A C 1
ATOM 670 O O . VAL A 1 83 ? 18.546 -8.558 -9.409 1.00 97.25 83 VAL A O 1
ATOM 673 N N . LYS A 1 84 ? 16.976 -7.879 -7.952 1.00 97.44 84 LYS A N 1
ATOM 674 C CA . LYS A 1 84 ? 16.706 -9.224 -7.427 1.00 97.44 84 LYS A CA 1
ATOM 675 C C . LYS A 1 84 ? 15.465 -9.808 -8.078 1.00 97.44 84 LYS A C 1
ATOM 677 O O . LYS A 1 84 ? 14.489 -9.096 -8.302 1.00 97.44 84 LYS A O 1
ATOM 682 N N . TYR A 1 85 ? 15.493 -11.105 -8.360 1.00 97.75 85 TYR A N 1
ATOM 683 C CA . TYR A 1 85 ? 14.328 -11.852 -8.822 1.00 97.75 85 TYR A CA 1
ATOM 684 C C . TYR A 1 85 ? 14.234 -13.163 -8.060 1.00 97.75 85 TYR A C 1
ATOM 686 O O . TYR A 1 85 ? 15.223 -13.872 -7.921 1.00 97.75 85 TYR A O 1
ATOM 694 N N . GLY A 1 86 ? 13.050 -13.493 -7.565 1.00 96.88 86 GLY A N 1
ATOM 695 C CA . GLY A 1 86 ? 12.911 -14.622 -6.662 1.00 96.88 86 GLY A CA 1
ATOM 696 C C . GLY A 1 86 ? 11.504 -14.794 -6.138 1.00 96.88 86 GLY A C 1
ATOM 697 O O . GLY A 1 86 ? 10.552 -14.295 -6.737 1.00 96.88 86 GLY A O 1
ATOM 698 N N . GLN A 1 87 ? 11.373 -15.492 -5.017 1.00 97.38 87 GLN A N 1
ATOM 699 C CA . GLN A 1 87 ? 10.091 -15.747 -4.369 1.00 97.38 87 GLN A CA 1
ATOM 700 C C . GLN A 1 87 ? 10.026 -15.077 -3.002 1.00 97.38 87 GLN A C 1
ATOM 702 O O . GLN A 1 87 ? 10.968 -15.139 -2.213 1.00 97.38 87 GLN A O 1
ATOM 707 N N . TRP A 1 88 ? 8.886 -14.456 -2.702 1.00 97.75 88 TRP A N 1
ATOM 708 C CA . TRP A 1 88 ? 8.579 -14.030 -1.341 1.00 97.75 88 TRP A CA 1
ATOM 709 C C . TRP A 1 88 ? 8.084 -15.239 -0.542 1.00 97.75 88 TRP A C 1
ATOM 711 O O . TRP A 1 88 ? 7.080 -15.853 -0.902 1.00 97.75 88 TRP A O 1
ATOM 721 N N . LEU A 1 89 ? 8.775 -15.568 0.549 1.00 96.75 89 LEU A N 1
ATOM 722 C CA . LEU A 1 89 ? 8.519 -16.714 1.425 1.00 96.75 89 LEU A CA 1
ATOM 723 C C . LEU A 1 89 ? 7.291 -16.492 2.325 1.00 96.75 89 LEU A C 1
ATOM 725 O O . LEU A 1 89 ? 7.369 -16.388 3.548 1.00 96.75 89 LEU A O 1
ATOM 729 N N . ILE A 1 90 ? 6.132 -16.396 1.683 1.00 94.00 90 ILE A N 1
ATOM 730 C CA . ILE A 1 90 ? 4.795 -16.279 2.272 1.00 94.00 90 ILE A CA 1
ATOM 731 C C . ILE A 1 90 ? 3.880 -17.340 1.640 1.00 94.00 90 ILE A C 1
ATOM 733 O O . ILE A 1 90 ? 4.255 -17.939 0.627 1.00 94.00 90 ILE A O 1
ATOM 737 N N . PRO A 1 91 ? 2.668 -17.588 2.175 1.00 92.00 91 PRO A N 1
ATOM 738 C CA . PRO A 1 91 ? 1.705 -18.454 1.503 1.00 92.00 91 PRO A CA 1
ATOM 739 C C . PRO A 1 91 ? 1.543 -18.084 0.022 1.00 92.00 91 PRO A C 1
ATOM 741 O O . PRO A 1 91 ? 1.414 -16.912 -0.328 1.00 92.00 91 PRO A O 1
ATOM 744 N N . GLY A 1 92 ? 1.570 -19.097 -0.845 1.00 90.81 92 GLY A N 1
ATOM 745 C CA . GLY A 1 92 ? 1.520 -18.940 -2.300 1.00 90.81 92 GLY A CA 1
ATOM 746 C C . GLY A 1 92 ? 2.880 -18.754 -2.984 1.00 90.81 92 GLY A C 1
ATOM 747 O O . GLY A 1 92 ? 2.963 -19.053 -4.168 1.00 90.81 92 GLY A O 1
ATOM 748 N N . ALA A 1 93 ? 3.926 -18.325 -2.270 1.00 95.69 93 ALA A N 1
ATOM 749 C CA . ALA A 1 93 ? 5.266 -18.072 -2.813 1.00 95.69 93 ALA A CA 1
ATOM 750 C C . ALA A 1 93 ? 5.263 -17.227 -4.113 1.00 95.69 93 ALA A C 1
ATOM 752 O O . ALA A 1 93 ? 5.742 -17.682 -5.158 1.00 95.69 93 ALA A O 1
ATOM 753 N N . PRO A 1 94 ? 4.676 -16.007 -4.105 1.00 96.88 94 PRO A N 1
ATOM 754 C CA . PRO A 1 94 ? 4.629 -15.174 -5.300 1.00 96.88 94 PRO A CA 1
ATOM 755 C C . PRO A 1 94 ? 6.037 -14.829 -5.774 1.00 96.88 94 PRO A C 1
ATOM 757 O O . PRO A 1 94 ? 6.938 -14.551 -4.980 1.00 96.88 94 PRO A O 1
ATOM 760 N N . ARG A 1 95 ? 6.193 -14.786 -7.097 1.00 97.19 95 ARG A N 1
ATOM 761 C CA . ARG A 1 95 ? 7.410 -14.276 -7.723 1.00 97.19 95 ARG A CA 1
ATOM 762 C C . ARG A 1 95 ? 7.478 -12.766 -7.534 1.00 97.19 95 ARG A C 1
ATOM 764 O O . ARG A 1 95 ? 6.480 -12.070 -7.746 1.00 97.19 95 ARG A O 1
ATOM 771 N N . CYS A 1 96 ? 8.662 -12.276 -7.202 1.00 97.38 96 CYS A N 1
ATOM 772 C CA . CYS A 1 96 ? 8.942 -10.869 -6.977 1.00 97.38 96 CYS A CA 1
ATOM 773 C C . CYS A 1 96 ? 10.157 -10.423 -7.793 1.00 97.38 96 CYS A C 1
ATOM 775 O O . CYS A 1 96 ? 11.146 -11.150 -7.890 1.00 97.38 96 CYS A O 1
ATOM 777 N N . ILE A 1 97 ? 10.095 -9.203 -8.323 1.00 97.62 97 ILE A N 1
ATOM 778 C CA . ILE A 1 97 ? 11.267 -8.420 -8.718 1.00 97.62 97 ILE A CA 1
ATOM 779 C C . ILE A 1 97 ? 11.480 -7.344 -7.654 1.00 97.62 97 ILE A C 1
ATOM 781 O O . ILE A 1 97 ? 10.546 -6.619 -7.315 1.00 97.62 97 ILE A O 1
ATOM 785 N N . LEU A 1 98 ? 12.693 -7.234 -7.120 1.00 98.31 98 LEU A N 1
ATOM 786 C CA . LEU A 1 98 ? 13.047 -6.189 -6.163 1.00 98.31 98 LEU A CA 1
ATOM 787 C C . LEU A 1 98 ? 14.035 -5.220 -6.810 1.00 98.31 98 LEU A C 1
ATOM 789 O O . LEU A 1 98 ? 15.100 -5.621 -7.290 1.00 98.31 98 LEU A O 1
ATOM 793 N N . LEU A 1 99 ? 13.649 -3.948 -6.849 1.00 98.25 99 LEU A N 1
ATOM 794 C CA . LEU A 1 99 ? 14.373 -2.877 -7.523 1.00 98.25 99 LEU A CA 1
ATOM 795 C C . LEU A 1 99 ? 15.216 -2.088 -6.514 1.00 98.25 99 LEU A C 1
ATOM 797 O O . LEU A 1 99 ? 14.647 -1.549 -5.563 1.00 98.25 99 LEU A O 1
ATOM 801 N N . PRO A 1 100 ? 16.542 -1.983 -6.696 1.00 97.00 100 PRO A N 1
ATOM 802 C CA . PRO A 1 100 ? 17.402 -1.329 -5.720 1.00 97.00 100 PRO A CA 1
ATOM 803 C C . PRO A 1 100 ? 17.115 0.169 -5.610 1.00 97.00 100 PRO A C 1
ATOM 805 O O . PRO A 1 100 ? 16.884 0.840 -6.618 1.00 97.00 100 PRO A O 1
ATOM 808 N N . VAL A 1 101 ? 17.180 0.697 -4.387 1.00 95.50 101 VAL A N 1
ATOM 809 C CA . VAL A 1 101 ? 16.954 2.130 -4.106 1.00 95.50 101 VAL A CA 1
ATOM 810 C C . VAL A 1 101 ? 18.212 2.866 -3.637 1.00 95.50 101 VAL A C 1
ATOM 812 O O . VAL A 1 101 ? 18.234 4.093 -3.600 1.00 95.50 101 VAL A O 1
ATOM 815 N N . ASP A 1 102 ? 19.271 2.128 -3.323 1.00 92.00 102 ASP A N 1
ATOM 816 C CA . ASP A 1 102 ? 20.473 2.585 -2.622 1.00 92.00 102 ASP A CA 1
ATOM 817 C C . ASP A 1 102 ? 21.775 2.114 -3.303 1.00 92.00 102 ASP A C 1
ATOM 819 O O . ASP A 1 102 ? 22.824 2.055 -2.668 1.00 92.00 102 ASP A O 1
ATOM 823 N N . ILE A 1 103 ? 21.741 1.810 -4.610 1.00 93.38 103 ILE A N 1
ATOM 824 C CA . ILE A 1 103 ? 22.975 1.534 -5.367 1.00 93.38 103 ILE A CA 1
ATOM 825 C C . ILE A 1 103 ? 23.816 2.804 -5.518 1.00 93.38 103 ILE A C 1
ATOM 827 O O . ILE A 1 103 ? 23.312 3.875 -5.876 1.00 93.38 103 ILE A O 1
ATOM 831 N N . ASP A 1 104 ? 25.118 2.669 -5.278 1.00 90.38 104 ASP A N 1
ATOM 832 C CA . ASP A 1 104 ? 26.084 3.744 -5.479 1.00 90.38 104 ASP A CA 1
ATOM 833 C C . ASP A 1 104 ? 26.749 3.608 -6.851 1.00 90.38 104 ASP A C 1
ATOM 835 O O . ASP A 1 104 ? 27.752 2.919 -7.030 1.00 90.38 104 ASP A O 1
ATOM 839 N N . CYS A 1 105 ? 26.138 4.230 -7.860 1.00 93.38 105 CYS A N 1
ATOM 840 C CA . CYS A 1 105 ? 26.750 4.396 -9.171 1.00 93.38 105 CYS A CA 1
ATOM 841 C C . CYS A 1 105 ? 26.304 5.706 -9.834 1.00 93.38 105 CYS A C 1
ATOM 843 O O . CYS A 1 105 ? 25.198 6.208 -9.600 1.00 93.38 105 CYS A O 1
ATOM 845 N N . ASP A 1 106 ? 27.155 6.247 -10.707 1.00 93.88 106 ASP A N 1
ATOM 846 C CA . ASP A 1 106 ? 26.905 7.524 -11.384 1.00 93.88 106 ASP A CA 1
ATOM 847 C C . ASP A 1 106 ? 25.634 7.507 -12.234 1.00 93.88 106 ASP A C 1
ATOM 849 O O . ASP A 1 106 ? 24.895 8.491 -12.268 1.00 93.88 106 ASP A O 1
ATOM 853 N N . SER A 1 107 ? 25.356 6.385 -12.902 1.00 93.12 107 SER A N 1
ATOM 854 C CA . SER A 1 107 ? 24.163 6.233 -13.736 1.00 93.12 107 SER A CA 1
ATOM 855 C C . SER A 1 107 ? 22.881 6.358 -12.913 1.00 93.12 107 SER A C 1
ATOM 857 O O . SER A 1 107 ? 21.954 7.056 -13.319 1.00 93.12 107 SER A O 1
ATOM 859 N N . PHE A 1 108 ? 22.832 5.726 -11.735 1.00 93.94 108 PHE A N 1
ATOM 860 C CA . PHE A 1 108 ? 21.657 5.796 -10.870 1.00 93.94 108 PHE A CA 1
ATOM 861 C C . PHE A 1 108 ? 21.521 7.166 -10.205 1.00 93.94 108 PHE A C 1
ATOM 863 O O . PHE A 1 108 ? 20.411 7.680 -10.099 1.00 93.94 108 PHE A O 1
ATOM 870 N N . ARG A 1 109 ? 22.638 7.813 -9.842 1.00 92.12 109 ARG A N 1
ATOM 871 C CA . ARG A 1 109 ? 22.625 9.197 -9.344 1.00 92.12 109 ARG A CA 1
ATOM 872 C C . ARG A 1 109 ? 22.010 10.157 -10.365 1.00 92.12 109 ARG A C 1
ATOM 874 O O . ARG A 1 109 ? 21.062 10.853 -10.019 1.00 92.12 109 ARG A O 1
ATOM 881 N N . LYS A 1 110 ? 22.455 10.097 -11.624 1.00 91.88 110 LYS A N 1
ATOM 882 C CA . LYS A 1 110 ? 21.901 10.904 -12.726 1.00 91.88 110 LYS A CA 1
ATOM 883 C C . LYS A 1 110 ? 20.423 10.613 -12.984 1.00 91.88 110 LYS A C 1
ATOM 885 O O . LYS A 1 110 ? 19.641 11.535 -13.186 1.00 91.88 110 LYS A O 1
ATOM 890 N N . LEU A 1 111 ? 20.023 9.339 -12.971 1.00 92.19 111 LEU A N 1
ATOM 891 C CA . LEU A 1 111 ? 18.616 8.955 -13.121 1.00 92.19 111 LEU A CA 1
ATOM 892 C C . LEU A 1 111 ? 17.747 9.567 -12.011 1.00 92.19 111 LEU A C 1
ATOM 894 O O . LEU A 1 111 ? 16.685 10.113 -12.301 1.00 92.19 111 LEU A O 1
ATOM 898 N N . ARG A 1 112 ? 18.203 9.507 -10.754 1.00 91.25 112 ARG A N 1
ATOM 899 C CA . ARG A 1 112 ? 17.489 10.107 -9.618 1.00 91.25 112 ARG A CA 1
ATOM 900 C C . ARG A 1 112 ? 17.403 11.627 -9.717 1.00 91.25 112 ARG A C 1
ATOM 902 O O . ARG A 1 112 ? 16.340 12.162 -9.434 1.00 91.25 112 ARG A O 1
ATOM 909 N N . GLU A 1 113 ? 18.476 12.304 -10.122 1.00 90.50 113 GLU A N 1
ATOM 910 C CA . GLU A 1 113 ? 18.484 13.761 -10.334 1.00 90.50 113 GLU A CA 1
ATOM 911 C C . GLU A 1 113 ? 17.423 14.167 -11.367 1.00 90.50 113 GLU A C 1
ATOM 913 O O . GLU A 1 113 ? 16.551 14.978 -11.070 1.00 90.50 113 GLU A O 1
ATOM 918 N N . ILE A 1 114 ? 17.399 13.499 -12.527 1.00 90.38 114 ILE A N 1
ATOM 919 C CA . ILE A 1 114 ? 16.387 13.742 -13.569 1.00 90.38 114 ILE A CA 1
ATOM 920 C C . ILE A 1 114 ? 14.972 13.443 -13.054 1.00 90.38 114 ILE A C 1
ATOM 922 O O . ILE A 1 114 ? 14.031 14.180 -13.349 1.00 90.38 114 ILE A O 1
ATOM 926 N N . ALA A 1 115 ? 14.799 12.349 -12.306 1.00 91.19 115 ALA A N 1
ATOM 927 C CA . ALA A 1 115 ? 13.505 11.996 -11.736 1.00 91.19 115 ALA A CA 1
ATOM 928 C C . ALA A 1 115 ? 13.007 13.076 -10.764 1.00 91.19 115 ALA A C 1
ATOM 930 O O . ALA A 1 115 ? 11.835 13.443 -10.824 1.00 91.19 115 ALA A O 1
ATOM 931 N N . VAL A 1 116 ? 13.886 13.612 -9.914 1.00 90.38 116 VAL A N 1
ATOM 932 C CA . VAL A 1 116 ? 13.556 14.709 -8.995 1.00 90.38 116 VAL A CA 1
ATOM 933 C C . VAL A 1 116 ? 13.180 15.976 -9.747 1.00 90.38 116 VAL A C 1
ATOM 935 O O . VAL A 1 116 ? 12.161 16.568 -9.407 1.00 90.38 116 VAL A O 1
ATOM 938 N N . ASP A 1 117 ? 13.905 16.351 -10.802 1.00 89.56 117 ASP A N 1
ATOM 939 C CA . ASP A 1 117 ? 13.553 17.526 -11.610 1.00 89.56 117 ASP A CA 1
ATOM 940 C C . ASP A 1 117 ? 12.136 17.404 -12.196 1.00 89.56 117 ASP A C 1
ATOM 942 O O . ASP A 1 117 ? 11.331 18.333 -12.105 1.00 89.56 117 ASP A O 1
ATOM 946 N N . ILE A 1 118 ? 11.794 16.232 -12.745 1.00 89.88 118 ILE A N 1
ATOM 947 C CA . ILE A 1 118 ? 10.450 15.963 -13.280 1.00 89.88 118 ILE A CA 1
ATOM 948 C C . ILE A 1 118 ? 9.400 16.016 -12.165 1.00 89.88 118 ILE A C 1
ATOM 950 O O . ILE A 1 118 ? 8.343 16.620 -12.349 1.00 89.88 118 ILE A O 1
ATOM 954 N N . ILE A 1 119 ? 9.676 15.394 -11.017 1.00 90.88 119 ILE A N 1
ATOM 955 C CA . ILE A 1 119 ? 8.764 15.376 -9.867 1.00 90.88 119 ILE A CA 1
ATOM 956 C C . ILE A 1 119 ? 8.535 16.798 -9.346 1.00 90.88 119 ILE A C 1
ATOM 958 O O . ILE A 1 119 ? 7.390 17.173 -9.125 1.00 90.88 119 ILE A O 1
ATOM 962 N N . ASN A 1 120 ? 9.576 17.615 -9.218 1.00 90.12 120 ASN A N 1
ATOM 963 C CA . ASN A 1 120 ? 9.469 18.992 -8.735 1.00 90.12 120 ASN A CA 1
ATOM 964 C C . ASN A 1 120 ? 8.596 19.855 -9.640 1.00 90.12 120 ASN A C 1
ATOM 966 O O . ASN A 1 120 ? 7.694 20.545 -9.157 1.00 90.12 120 ASN A O 1
ATOM 970 N N . VAL A 1 121 ? 8.786 19.738 -10.957 1.00 90.06 121 VAL A N 1
ATOM 971 C CA . VAL A 1 121 ? 7.923 20.404 -11.940 1.00 90.06 121 VAL A CA 1
ATOM 972 C C . VAL A 1 121 ? 6.477 19.923 -11.809 1.00 90.06 121 VAL A C 1
ATOM 974 O O . VAL A 1 121 ? 5.561 20.740 -11.762 1.00 90.06 121 VAL A O 1
ATOM 977 N N . GLN A 1 122 ? 6.256 18.611 -11.715 1.00 90.06 122 GLN A N 1
ATOM 978 C CA . GLN A 1 122 ? 4.907 18.035 -11.694 1.00 90.06 122 GLN A CA 1
ATOM 979 C C . GLN A 1 122 ? 4.140 18.296 -10.405 1.00 90.06 122 GLN A C 1
ATOM 981 O O . GLN A 1 122 ? 2.933 18.520 -10.436 1.00 90.06 122 GLN A O 1
ATOM 986 N N . LEU A 1 123 ? 4.822 18.275 -9.266 1.00 89.69 123 LEU A N 1
ATOM 987 C CA . LEU A 1 123 ? 4.201 18.557 -7.980 1.00 89.69 123 LEU A CA 1
ATOM 988 C C . LEU A 1 123 ? 4.117 20.068 -7.713 1.00 89.69 123 LEU A C 1
ATOM 990 O O . LEU A 1 123 ? 3.460 20.479 -6.756 1.00 89.69 123 LEU A O 1
ATOM 994 N N . ASN A 1 124 ? 4.750 20.907 -8.542 1.00 89.12 124 ASN A N 1
ATOM 995 C CA . ASN A 1 124 ? 4.957 22.327 -8.264 1.00 89.12 124 ASN A CA 1
ATOM 996 C C . ASN A 1 124 ? 5.505 22.517 -6.838 1.00 89.12 124 ASN A C 1
ATOM 998 O O . ASN A 1 124 ? 4.897 23.165 -5.979 1.00 89.12 124 ASN A O 1
ATOM 1002 N N . LEU A 1 125 ? 6.610 21.825 -6.566 1.00 84.44 125 LEU A N 1
ATOM 1003 C CA . LEU A 1 125 ? 7.332 21.859 -5.304 1.00 84.44 125 LEU A CA 1
ATOM 1004 C C . LEU A 1 125 ? 8.819 22.028 -5.605 1.00 84.44 125 LEU A C 1
ATOM 1006 O O . LEU A 1 125 ? 9.332 21.458 -6.558 1.00 84.44 125 LEU A O 1
ATOM 1010 N N . ASN A 1 126 ? 9.521 22.736 -4.725 1.00 76.38 126 ASN A N 1
ATOM 1011 C CA . ASN A 1 126 ? 10.980 22.650 -4.613 1.00 76.38 126 ASN A CA 1
ATOM 1012 C C . ASN A 1 126 ? 11.338 21.717 -3.452 1.00 76.38 126 ASN A C 1
ATOM 1014 O O . ASN A 1 126 ? 12.187 22.024 -2.617 1.00 76.38 126 ASN A O 1
ATOM 1018 N N . CYS A 1 127 ? 10.581 20.631 -3.310 1.00 58.34 127 CYS A N 1
ATOM 1019 C CA . CYS A 1 127 ? 10.859 19.644 -2.287 1.00 58.34 127 CYS A CA 1
ATOM 1020 C C . CYS A 1 127 ? 11.997 18.771 -2.801 1.00 58.34 127 CYS A C 1
ATOM 1022 O O . CYS A 1 127 ? 11.975 18.368 -3.952 1.00 58.34 127 CYS A O 1
ATOM 1024 N N . TYR A 1 128 ? 12.949 18.412 -1.949 1.00 61.47 128 TYR A N 1
ATOM 1025 C CA . TYR A 1 128 ? 14.020 17.487 -2.317 1.00 61.47 128 TYR A CA 1
ATOM 1026 C C . TYR A 1 128 ? 15.141 18.103 -3.174 1.00 61.47 128 TYR A C 1
ATOM 1028 O O . TYR A 1 128 ? 15.176 17.973 -4.394 1.00 61.47 128 TYR A O 1
ATOM 1036 N N . ASP A 1 129 ? 16.120 18.713 -2.503 1.00 56.72 129 ASP A N 1
ATOM 1037 C CA . ASP A 1 129 ? 17.487 18.801 -3.023 1.00 56.72 129 ASP A CA 1
ATOM 1038 C C . ASP A 1 129 ? 18.291 17.660 -2.378 1.00 56.72 129 ASP A C 1
ATOM 1040 O O . ASP A 1 129 ? 18.378 17.572 -1.153 1.00 56.72 129 ASP A O 1
ATOM 1044 N N . PHE A 1 130 ? 18.878 16.763 -3.177 1.00 55.91 130 PHE A N 1
ATOM 1045 C CA . PHE A 1 130 ? 19.746 15.690 -2.664 1.00 55.91 130 PHE A CA 1
ATOM 1046 C C . PHE A 1 130 ? 21.009 16.219 -1.960 1.00 55.91 130 PHE A C 1
ATOM 1048 O O . PHE A 1 130 ? 21.757 15.432 -1.379 1.00 55.91 130 PHE A O 1
ATOM 1055 N N . LYS A 1 131 ? 21.265 17.530 -2.026 1.00 52.31 131 LYS A N 1
ATOM 1056 C CA . LYS A 1 131 ? 22.333 18.217 -1.292 1.00 52.31 131 LYS A CA 1
ATOM 1057 C C . LYS A 1 131 ? 21.971 18.524 0.161 1.00 52.31 131 LYS A C 1
ATOM 1059 O O . LYS A 1 131 ? 22.871 18.869 0.925 1.00 52.31 131 LYS A O 1
ATOM 1064 N N . ASP A 1 132 ? 20.698 18.422 0.544 1.00 50.84 132 ASP A N 1
ATOM 1065 C CA . ASP A 1 132 ? 20.280 18.667 1.921 1.00 50.84 132 ASP A CA 1
ATOM 1066 C C . ASP A 1 132 ? 20.697 17.490 2.816 1.00 50.84 132 ASP A C 1
ATOM 1068 O O . ASP A 1 132 ? 20.553 16.324 2.453 1.00 50.84 132 ASP A O 1
ATOM 1072 N N . SER A 1 133 ? 21.294 17.787 3.968 1.00 44.25 133 SER A N 1
ATOM 1073 C CA . SER A 1 133 ? 22.182 16.837 4.666 1.00 44.25 133 SER A CA 1
ATOM 1074 C C . SER A 1 133 ? 21.492 15.724 5.471 1.00 44.25 133 SER A C 1
ATOM 1076 O O . SER A 1 133 ? 22.179 14.832 5.969 1.00 44.25 133 SER A O 1
ATOM 1078 N N . THR A 1 134 ? 20.160 15.706 5.566 1.00 51.44 134 THR A N 1
ATOM 1079 C CA . THR A 1 134 ? 19.410 14.639 6.258 1.00 51.44 134 THR A CA 1
ATOM 1080 C C . THR A 1 134 ? 17.997 14.433 5.689 1.00 51.44 134 THR A C 1
ATOM 1082 O O . THR A 1 134 ? 17.004 14.688 6.376 1.00 51.44 134 THR A O 1
ATOM 1085 N N . PRO A 1 135 ? 17.841 13.951 4.442 1.00 61.72 135 PRO A N 1
ATOM 1086 C CA . PRO A 1 135 ? 16.528 13.558 3.959 1.00 61.72 135 PRO A CA 1
ATOM 1087 C C . PRO A 1 135 ? 15.955 12.430 4.825 1.00 61.72 135 PRO A C 1
ATOM 1089 O O . PRO A 1 135 ? 16.661 11.488 5.192 1.00 61.72 135 PRO A O 1
ATOM 1092 N N . GLU A 1 136 ? 14.654 12.487 5.119 1.00 80.19 136 GLU A N 1
ATOM 1093 C CA . GLU A 1 136 ? 13.959 11.346 5.712 1.00 80.19 136 GLU A CA 1
ATOM 1094 C C . GLU A 1 136 ? 14.089 10.142 4.768 1.00 80.19 136 GLU A C 1
ATOM 1096 O O . GLU A 1 136 ? 13.573 10.149 3.648 1.00 80.19 136 GLU A O 1
ATOM 1101 N N . LEU A 1 137 ? 14.792 9.099 5.221 1.00 87.06 137 LEU A N 1
ATOM 1102 C CA . LEU A 1 137 ? 15.242 7.986 4.378 1.00 87.06 137 LEU A CA 1
ATOM 1103 C C . LEU A 1 137 ? 14.112 7.318 3.573 1.00 87.06 137 LEU A C 1
ATOM 1105 O O . LEU A 1 137 ? 14.332 6.866 2.455 1.00 87.06 137 LEU A O 1
ATOM 1109 N N . TYR A 1 138 ? 12.885 7.275 4.098 1.00 89.75 138 TYR A N 1
ATOM 1110 C CA . TYR A 1 138 ? 11.756 6.681 3.375 1.00 89.75 138 TYR A CA 1
ATOM 1111 C C . TYR A 1 138 ? 11.309 7.523 2.168 1.00 89.75 138 TYR A C 1
ATOM 1113 O O . TYR A 1 138 ? 10.956 6.944 1.142 1.00 89.75 138 TYR A O 1
ATOM 1121 N N . ARG A 1 139 ? 11.367 8.864 2.243 1.00 90.81 139 ARG A N 1
ATOM 1122 C CA . ARG A 1 139 ? 11.094 9.752 1.096 1.00 90.81 139 ARG A CA 1
ATOM 1123 C C . ARG A 1 139 ? 12.159 9.546 0.021 1.00 90.81 139 ARG A C 1
ATOM 1125 O O . ARG A 1 139 ? 11.826 9.407 -1.155 1.00 90.81 139 ARG A O 1
ATOM 1132 N N . TYR A 1 140 ? 13.421 9.415 0.445 1.00 89.62 140 TYR A N 1
ATOM 1133 C CA . TYR A 1 140 ? 14.551 9.116 -0.441 1.00 89.62 140 TYR A CA 1
ATOM 1134 C C . TYR A 1 140 ? 14.335 7.810 -1.189 1.00 89.62 140 TYR A C 1
ATOM 1136 O O . TYR A 1 140 ? 14.452 7.748 -2.415 1.00 89.62 140 TYR A O 1
ATOM 1144 N N . ASN A 1 141 ? 13.997 6.765 -0.440 1.00 93.75 141 ASN A N 1
ATOM 1145 C CA . ASN A 1 141 ? 13.799 5.437 -0.987 1.00 93.75 141 ASN A CA 1
ATOM 1146 C C . ASN A 1 141 ? 12.568 5.381 -1.895 1.00 93.75 141 ASN A C 1
ATOM 1148 O O . ASN A 1 141 ? 12.625 4.699 -2.909 1.00 93.75 141 ASN A O 1
ATOM 1152 N N . ALA A 1 142 ? 11.492 6.113 -1.594 1.00 94.94 142 ALA A N 1
ATOM 1153 C CA . ALA A 1 142 ? 10.298 6.168 -2.438 1.00 94.94 142 ALA A CA 1
ATOM 1154 C C . ALA A 1 142 ? 10.577 6.811 -3.807 1.00 94.94 142 ALA A C 1
ATOM 1156 O O . ALA A 1 142 ? 10.208 6.251 -4.842 1.00 94.94 142 ALA A O 1
ATOM 1157 N N . ILE A 1 143 ? 11.286 7.946 -3.833 1.00 94.31 143 ILE A N 1
ATOM 1158 C CA . ILE A 1 143 ? 11.683 8.608 -5.086 1.00 94.31 143 ILE A CA 1
ATOM 1159 C C . ILE A 1 143 ? 12.669 7.728 -5.861 1.00 94.31 143 ILE A C 1
ATOM 1161 O O . ILE A 1 143 ? 12.486 7.505 -7.057 1.00 94.31 143 ILE A O 1
ATOM 1165 N N . SER A 1 144 ? 13.677 7.171 -5.183 1.00 95.38 144 SER A N 1
ATOM 1166 C CA . SER A 1 144 ? 14.653 6.255 -5.788 1.00 95.38 144 SER A CA 1
ATOM 1167 C C . SER A 1 144 ? 13.990 4.998 -6.358 1.00 95.38 144 SER A C 1
ATOM 1169 O O . SER A 1 144 ? 14.325 4.568 -7.462 1.00 95.38 144 SER A O 1
ATOM 1171 N N . PHE A 1 145 ? 13.001 4.445 -5.653 1.00 97.75 145 PHE A N 1
ATOM 1172 C CA . PHE A 1 145 ? 12.195 3.326 -6.133 1.00 97.75 145 PHE A CA 1
ATOM 1173 C C . PHE A 1 145 ? 11.390 3.718 -7.369 1.00 97.75 145 PHE A C 1
ATOM 1175 O O . PHE A 1 145 ? 11.412 2.992 -8.358 1.00 97.75 145 PHE A O 1
ATOM 1182 N N . GLY A 1 146 ? 10.742 4.886 -7.363 1.00 96.50 146 GLY A N 1
ATOM 1183 C CA . GLY A 1 146 ? 10.048 5.426 -8.532 1.00 96.50 146 GLY A CA 1
ATOM 1184 C C . GLY A 1 146 ? 10.960 5.632 -9.739 1.00 96.50 146 GLY A C 1
ATOM 1185 O O . GLY A 1 146 ? 10.589 5.274 -10.855 1.00 96.50 146 GLY A O 1
ATOM 1186 N N . ALA A 1 147 ? 12.169 6.148 -9.522 1.00 95.25 147 ALA A N 1
ATOM 1187 C CA . ALA A 1 147 ? 13.168 6.334 -10.567 1.00 95.25 147 ALA A CA 1
ATOM 1188 C C . ALA A 1 147 ? 13.615 4.987 -11.164 1.00 95.25 147 ALA A C 1
ATOM 1190 O O . ALA A 1 147 ? 13.671 4.837 -12.386 1.00 95.25 147 ALA A O 1
ATOM 1191 N N . MET A 1 148 ? 13.854 3.976 -10.322 1.00 96.88 148 MET A N 1
ATOM 1192 C CA . MET A 1 148 ? 14.201 2.631 -10.788 1.00 96.88 148 MET A CA 1
ATOM 1193 C C . MET A 1 148 ? 13.027 1.944 -11.501 1.00 96.88 148 MET A C 1
ATOM 1195 O O . MET A 1 148 ? 13.227 1.316 -12.538 1.00 96.88 148 MET A O 1
ATOM 1199 N N . GLN A 1 149 ? 11.794 2.109 -11.009 1.00 95.69 149 GLN A N 1
ATOM 1200 C CA . GLN A 1 149 ? 10.584 1.666 -11.709 1.00 95.69 149 GLN A CA 1
ATOM 1201 C C . GLN A 1 149 ? 10.476 2.317 -13.089 1.00 95.69 149 GLN A C 1
ATOM 1203 O O . GLN A 1 149 ? 10.185 1.634 -14.065 1.00 95.69 149 GLN A O 1
ATOM 1208 N N . TRP A 1 150 ? 10.738 3.622 -13.189 1.00 92.69 150 TRP A N 1
ATOM 1209 C CA . TRP A 1 150 ? 10.690 4.352 -14.453 1.00 92.69 150 TRP A CA 1
ATOM 1210 C C . TRP A 1 150 ? 11.692 3.798 -15.471 1.00 92.69 150 TRP A C 1
ATOM 1212 O O . TRP A 1 150 ? 11.304 3.509 -16.605 1.00 92.69 150 TRP A O 1
ATOM 1222 N N . ALA A 1 151 ? 12.943 3.558 -15.066 1.00 92.38 151 ALA A N 1
ATOM 1223 C CA . ALA A 1 151 ? 13.938 2.903 -15.919 1.00 92.38 151 ALA A CA 1
ATOM 1224 C C . ALA A 1 151 ? 13.516 1.476 -16.305 1.00 92.38 151 ALA A C 1
ATOM 1226 O O . ALA A 1 151 ? 13.554 1.113 -17.481 1.00 92.38 151 ALA A O 1
ATOM 1227 N N . PHE A 1 152 ? 13.046 0.691 -15.333 1.00 92.19 152 PHE A N 1
ATOM 1228 C CA . PHE A 1 152 ? 12.592 -0.682 -15.545 1.00 92.19 152 PHE A CA 1
ATOM 1229 C C . PHE A 1 152 ? 11.437 -0.745 -16.555 1.00 92.19 152 PHE A C 1
ATOM 1231 O O . PHE A 1 152 ? 11.519 -1.457 -17.554 1.00 92.19 152 PHE A O 1
ATOM 1238 N N . TYR A 1 153 ? 10.381 0.047 -16.367 1.00 87.88 153 TYR A N 1
ATOM 1239 C CA . TYR A 1 153 ? 9.265 0.112 -17.310 1.00 87.88 153 TYR A CA 1
ATOM 1240 C C . TYR A 1 153 ? 9.731 0.565 -18.697 1.00 87.88 153 TYR A C 1
ATOM 1242 O O . TYR A 1 153 ? 9.333 -0.030 -19.697 1.00 87.88 153 TYR A O 1
ATOM 1250 N N . SER A 1 154 ? 10.621 1.556 -18.770 1.00 85.75 154 SER A N 1
ATOM 1251 C CA . SER A 1 154 ? 11.137 2.074 -20.043 1.00 85.75 154 SER A CA 1
ATOM 1252 C C . SER A 1 154 ? 11.912 1.023 -20.844 1.00 85.75 154 SER A C 1
ATOM 1254 O O . SER A 1 154 ? 11.805 0.991 -22.067 1.00 85.75 154 SER A O 1
ATOM 1256 N N . PHE A 1 155 ? 12.625 0.119 -20.169 1.00 86.94 155 PHE A N 1
ATOM 1257 C CA . PHE A 1 155 ? 13.321 -0.999 -20.806 1.00 86.94 155 PHE A CA 1
ATOM 1258 C C . PHE A 1 155 ? 12.387 -2.154 -21.187 1.00 86.94 155 PHE A C 1
ATOM 1260 O O . PHE A 1 155 ? 12.438 -2.669 -22.305 1.00 86.94 155 PHE A O 1
ATOM 1267 N N . PHE A 1 156 ? 11.525 -2.577 -20.261 1.00 82.88 156 PHE A N 1
ATOM 1268 C CA . PHE A 1 156 ? 10.710 -3.781 -20.433 1.00 82.88 156 PHE A CA 1
ATOM 1269 C C . PHE A 1 156 ? 9.513 -3.568 -21.366 1.00 82.88 156 PHE A C 1
ATOM 1271 O O . PHE A 1 156 ? 9.102 -4.505 -22.053 1.00 82.88 156 PHE A O 1
ATOM 1278 N N . MET A 1 157 ? 8.939 -2.361 -21.419 1.00 77.94 157 MET A N 1
ATOM 1279 C CA . MET A 1 157 ? 7.737 -2.090 -22.218 1.00 77.94 157 MET A CA 1
ATOM 1280 C C . MET A 1 157 ? 7.924 -2.304 -23.720 1.00 77.94 157 MET A C 1
ATOM 1282 O O . MET A 1 157 ? 7.127 -3.053 -24.286 1.00 77.94 157 MET A O 1
ATOM 1286 N N . PRO A 1 158 ? 8.945 -1.742 -24.393 1.00 74.38 158 PRO A N 1
ATOM 1287 C CA . PRO A 1 158 ? 9.174 -2.037 -25.807 1.00 74.38 158 PRO A CA 1
ATOM 1288 C C . PRO A 1 158 ? 9.320 -3.535 -26.076 1.00 74.38 158 PRO A C 1
ATOM 1290 O O . PRO A 1 158 ? 8.709 -4.045 -27.011 1.00 74.38 158 PRO A O 1
ATOM 1293 N N . GLN A 1 159 ? 10.040 -4.263 -25.223 1.00 73.44 159 GLN A N 1
ATOM 1294 C CA . GLN A 1 159 ? 10.226 -5.705 -25.389 1.00 73.44 159 GLN A CA 1
ATOM 1295 C C . GLN A 1 159 ? 8.930 -6.499 -25.204 1.00 73.44 159 GLN A C 1
ATOM 1297 O O . GLN A 1 159 ? 8.703 -7.501 -25.881 1.00 73.44 159 GLN A O 1
ATOM 1302 N N . PHE A 1 160 ? 8.058 -6.041 -24.306 1.00 71.38 160 PHE A N 1
ATOM 1303 C CA . PHE A 1 160 ? 6.731 -6.610 -24.112 1.00 71.38 160 PHE A CA 1
ATOM 1304 C C . PHE A 1 160 ? 5.806 -6.315 -25.303 1.00 71.38 160 PHE A C 1
ATOM 1306 O O . PHE A 1 160 ? 5.123 -7.210 -25.798 1.00 71.38 160 PHE A O 1
ATOM 1313 N N . ILE A 1 161 ? 5.811 -5.073 -25.794 1.00 65.56 161 ILE A N 1
ATOM 1314 C CA . ILE A 1 161 ? 4.950 -4.597 -26.885 1.00 65.56 161 ILE A CA 1
ATOM 1315 C C . ILE A 1 161 ? 5.330 -5.248 -28.221 1.00 65.56 161 ILE A C 1
ATOM 1317 O O . ILE A 1 161 ? 4.429 -5.649 -28.966 1.00 65.56 161 ILE A O 1
ATOM 1321 N N . GLN A 1 162 ? 6.634 -5.373 -28.502 1.00 63.19 162 GLN A N 1
ATOM 1322 C CA . GLN A 1 162 ? 7.183 -5.913 -29.753 1.00 63.19 162 GLN A CA 1
ATOM 1323 C C . GLN A 1 162 ? 6.903 -7.409 -29.945 1.00 63.19 162 GLN A C 1
ATOM 1325 O O . GLN A 1 162 ? 6.854 -7.867 -31.083 1.00 63.19 162 GLN A O 1
ATOM 1330 N N . LYS A 1 163 ? 6.626 -8.168 -28.876 1.00 63.66 163 LYS A N 1
ATOM 1331 C CA . LYS A 1 163 ? 6.330 -9.614 -28.945 1.00 63.66 163 LYS A CA 1
ATOM 1332 C C . LYS A 1 163 ? 4.975 -9.982 -29.588 1.00 63.66 163 LYS A C 1
ATOM 1334 O O . LYS A 1 163 ? 4.529 -11.108 -29.412 1.00 63.66 163 LYS A O 1
ATOM 1339 N N . GLN A 1 164 ? 4.316 -9.067 -30.318 1.00 53.66 164 GLN A N 1
ATOM 1340 C CA . GLN A 1 164 ? 3.034 -9.266 -31.032 1.00 53.66 164 GLN A CA 1
ATOM 1341 C C . GLN A 1 164 ? 1.990 -10.106 -30.267 1.00 53.66 164 GLN A C 1
ATOM 1343 O O . GLN A 1 164 ? 1.257 -10.905 -30.838 1.00 53.66 164 GLN A O 1
ATOM 1348 N N . ASN A 1 165 ? 1.905 -9.926 -28.950 1.00 62.66 165 ASN A N 1
ATOM 1349 C CA . ASN A 1 165 ? 0.858 -10.529 -28.141 1.00 62.66 165 ASN A CA 1
ATOM 1350 C C . ASN A 1 165 ? -0.336 -9.561 -28.028 1.00 62.66 165 ASN A C 1
ATOM 1352 O O . ASN A 1 165 ? -0.158 -8.353 -27.852 1.00 62.66 165 ASN A O 1
ATOM 1356 N N . ASP A 1 166 ? -1.561 -10.093 -28.064 1.00 71.25 166 ASP A N 1
ATOM 1357 C CA . ASP A 1 166 ? -2.799 -9.349 -27.749 1.00 71.25 166 ASP A CA 1
ATOM 1358 C C . ASP A 1 166 ? -2.967 -9.104 -26.234 1.00 71.25 166 ASP A C 1
ATOM 1360 O O . ASP A 1 166 ? -4.034 -8.731 -25.738 1.00 71.25 166 ASP A O 1
ATOM 1364 N N . LEU A 1 167 ? -1.915 -9.372 -25.457 1.00 75.94 167 LEU A N 1
ATOM 1365 C CA . LEU A 1 167 ? -1.928 -9.313 -24.007 1.00 75.94 167 LEU A CA 1
ATOM 1366 C C . LEU A 1 167 ? -1.647 -7.898 -23.506 1.00 75.94 167 LEU A C 1
ATOM 1368 O O . LEU A 1 167 ? -0.784 -7.186 -24.013 1.00 75.94 167 LEU A O 1
ATOM 1372 N N . ARG A 1 168 ? -2.374 -7.518 -22.454 1.00 84.88 168 ARG A N 1
ATOM 1373 C CA . ARG A 1 168 ? -2.191 -6.255 -21.734 1.00 84.88 168 ARG A CA 1
ATOM 1374 C C . ARG A 1 168 ? -1.350 -6.493 -20.487 1.00 84.88 168 ARG A C 1
ATOM 1376 O O . ARG A 1 168 ? -1.472 -7.547 -19.860 1.00 84.88 168 ARG A O 1
ATOM 1383 N N . LEU A 1 169 ? -0.556 -5.499 -20.115 1.00 88.19 169 LEU A N 1
ATOM 1384 C CA . LEU A 1 169 ? 0.078 -5.390 -18.811 1.00 88.19 169 LEU A CA 1
ATOM 1385 C C . LEU A 1 169 ? -0.717 -4.408 -17.946 1.00 88.19 169 LEU A C 1
ATOM 1387 O O . LEU A 1 169 ? -0.921 -3.248 -18.311 1.00 88.19 169 LEU A O 1
ATOM 1391 N N . VAL A 1 170 ? -1.148 -4.883 -16.784 1.00 92.88 170 VAL A N 1
ATOM 1392 C CA . VAL A 1 170 ? -1.757 -4.074 -15.732 1.00 92.88 170 VAL A CA 1
ATOM 1393 C C . VAL A 1 170 ? -0.737 -3.909 -14.616 1.00 92.88 170 VAL A C 1
ATOM 1395 O O . VAL A 1 170 ? -0.322 -4.891 -14.007 1.00 92.88 170 VAL A O 1
ATOM 1398 N N . VAL A 1 171 ? -0.341 -2.671 -14.346 1.00 95.00 171 VAL A N 1
ATOM 1399 C CA . VAL A 1 171 ? 0.515 -2.323 -13.213 1.00 95.00 171 VAL A CA 1
ATOM 1400 C C . VAL A 1 171 ? -0.375 -1.777 -12.103 1.00 95.00 171 VAL A C 1
ATOM 1402 O O . VAL A 1 171 ? -0.940 -0.690 -12.234 1.00 95.00 171 VAL A O 1
ATOM 1405 N N . GLN A 1 172 ? -0.543 -2.545 -11.032 1.00 97.88 172 GLN A N 1
ATOM 1406 C CA . GLN A 1 172 ? -1.305 -2.133 -9.858 1.00 97.88 172 GLN A CA 1
ATOM 1407 C C . GLN A 1 172 ? -0.353 -1.592 -8.800 1.00 97.88 172 GLN A C 1
ATOM 1409 O O . GLN A 1 172 ? 0.553 -2.290 -8.376 1.00 97.88 172 GLN A O 1
ATOM 1414 N N . ILE A 1 173 ? -0.550 -0.350 -8.384 1.00 98.44 173 ILE A N 1
ATOM 1415 C CA . ILE A 1 173 ? 0.324 0.377 -7.472 1.00 98.44 173 ILE A CA 1
ATOM 1416 C C . ILE A 1 173 ? -0.431 0.631 -6.176 1.00 98.44 173 ILE A C 1
ATOM 1418 O O . ILE A 1 173 ? -1.534 1.178 -6.200 1.00 98.44 173 ILE A O 1
ATOM 1422 N N . HIS A 1 174 ? 0.177 0.268 -5.053 1.00 98.38 174 HIS A N 1
ATOM 1423 C CA . HIS A 1 174 ? -0.355 0.547 -3.726 1.00 98.38 174 HIS A CA 1
ATOM 1424 C C . HIS A 1 174 ? 0.421 1.675 -3.053 1.00 98.38 174 HIS A C 1
ATOM 1426 O O . HIS A 1 174 ? 1.632 1.551 -2.857 1.00 98.38 174 HIS A O 1
ATOM 1432 N N . GLU A 1 175 ? -0.318 2.699 -2.622 1.00 97.75 175 GLU A N 1
ATOM 1433 C CA . GLU A 1 175 ? 0.174 3.882 -1.907 1.00 97.75 175 GLU A CA 1
ATOM 1434 C C . GLU A 1 175 ? 1.134 4.787 -2.690 1.00 97.75 175 GLU A C 1
ATOM 1436 O O . GLU A 1 175 ? 1.819 4.391 -3.637 1.00 97.75 175 GLU A O 1
ATOM 1441 N N . TRP A 1 176 ? 1.209 6.040 -2.243 1.00 96.56 176 TRP A N 1
ATOM 1442 C CA . TRP A 1 176 ? 2.060 7.082 -2.824 1.00 96.56 176 TRP A CA 1
ATOM 1443 C C . TRP A 1 176 ? 3.553 6.702 -2.852 1.00 96.56 176 TRP A C 1
ATOM 1445 O O . TRP A 1 176 ? 4.254 7.049 -3.800 1.00 96.56 176 TRP A O 1
ATOM 1455 N N . LEU A 1 177 ? 4.028 5.910 -1.878 1.00 96.62 177 LEU A N 1
ATOM 1456 C CA . LEU A 1 177 ? 5.423 5.444 -1.794 1.00 96.62 177 LEU A CA 1
ATOM 1457 C C . LEU A 1 177 ? 5.871 4.650 -3.034 1.00 96.62 177 LEU A C 1
ATOM 1459 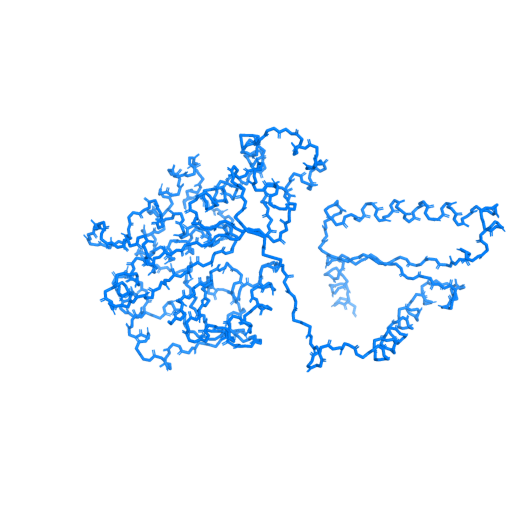O O . LEU A 1 177 ? 7.055 4.636 -3.360 1.00 96.62 177 LEU A O 1
ATOM 1463 N N . ALA A 1 178 ? 4.938 3.986 -3.724 1.00 97.50 178 ALA A N 1
ATOM 1464 C CA . ALA A 1 178 ? 5.192 3.288 -4.985 1.00 97.50 178 ALA A CA 1
ATOM 1465 C C . ALA A 1 178 ? 4.641 4.050 -6.210 1.00 97.50 178 ALA A C 1
ATOM 1467 O O . ALA A 1 178 ? 4.779 3.574 -7.335 1.00 97.50 178 ALA A O 1
ATOM 1468 N N . GLY A 1 179 ? 4.029 5.222 -6.007 1.00 96.81 179 GLY A N 1
ATOM 1469 C CA . GLY A 1 179 ? 3.357 6.026 -7.033 1.00 96.81 179 GLY A CA 1
ATOM 1470 C C . GLY A 1 179 ? 4.295 6.794 -7.962 1.00 96.81 179 GLY A C 1
ATOM 1471 O O . GLY A 1 179 ? 3.922 7.085 -9.097 1.00 96.81 179 GLY A O 1
ATOM 1472 N N . PHE A 1 180 ? 5.526 7.082 -7.535 1.00 96.31 180 PHE A N 1
ATOM 1473 C CA . PHE A 1 180 ? 6.459 7.902 -8.316 1.00 96.31 180 PHE A CA 1
ATOM 1474 C C . PHE A 1 180 ? 6.783 7.318 -9.699 1.00 96.31 180 PHE A C 1
ATOM 1476 O O . PHE A 1 180 ? 6.881 8.077 -10.659 1.00 96.31 180 PHE A O 1
ATOM 1483 N N . GLY A 1 181 ? 6.874 5.990 -9.850 1.00 93.69 181 GLY A N 1
ATOM 1484 C CA . GLY A 1 181 ? 7.113 5.379 -11.162 1.00 93.69 181 GLY A CA 1
ATOM 1485 C C . GLY A 1 181 ? 5.954 5.579 -12.144 1.00 93.69 181 GLY A C 1
ATOM 1486 O O . GLY A 1 181 ? 6.191 5.762 -13.337 1.00 93.69 181 GLY A O 1
ATOM 1487 N N . LEU A 1 182 ? 4.705 5.621 -11.658 1.00 93.50 182 LEU A N 1
ATOM 1488 C CA . LEU A 1 182 ? 3.537 6.000 -12.466 1.00 93.50 182 LEU A CA 1
ATOM 1489 C C . LEU A 1 182 ? 3.625 7.461 -12.909 1.00 93.50 182 LEU A C 1
ATOM 1491 O O . LEU A 1 182 ? 3.412 7.747 -14.087 1.00 93.50 182 LEU A O 1
ATOM 1495 N N . ILE A 1 183 ? 3.954 8.369 -11.986 1.00 93.75 183 ILE A N 1
ATOM 1496 C CA . ILE A 1 183 ? 4.090 9.803 -12.283 1.00 93.75 183 ILE A CA 1
ATOM 1497 C C . ILE A 1 183 ? 5.156 10.004 -13.365 1.00 93.75 183 ILE A C 1
ATOM 1499 O O . ILE A 1 183 ? 4.884 10.612 -14.400 1.00 93.75 183 ILE A O 1
ATOM 1503 N N . LEU A 1 184 ? 6.336 9.413 -13.171 1.00 92.06 184 LEU A N 1
ATOM 1504 C CA . LEU A 1 184 ? 7.455 9.508 -14.105 1.00 92.06 184 LEU A CA 1
ATOM 1505 C C . LEU A 1 184 ? 7.143 8.877 -15.466 1.00 92.06 184 LEU A C 1
ATOM 1507 O O . LEU A 1 184 ? 7.492 9.464 -16.479 1.00 92.06 184 LEU A O 1
ATOM 1511 N N . MET A 1 185 ? 6.439 7.743 -15.530 1.00 87.00 185 MET A N 1
ATOM 1512 C CA . MET A 1 185 ? 6.041 7.137 -16.813 1.00 87.00 185 MET A CA 1
ATOM 1513 C C . MET A 1 185 ? 4.989 7.936 -17.582 1.00 87.00 185 MET A C 1
ATOM 1515 O O . MET A 1 185 ? 4.920 7.840 -18.805 1.00 87.00 185 MET A O 1
ATOM 1519 N N . LYS A 1 186 ? 4.107 8.651 -16.877 1.00 85.00 186 LYS A N 1
ATOM 1520 C CA . LYS A 1 186 ? 3.031 9.437 -17.496 1.00 85.00 186 LYS A CA 1
ATOM 1521 C C . LYS A 1 186 ? 3.485 10.828 -17.924 1.00 85.00 186 LYS A C 1
ATOM 1523 O O . LYS A 1 186 ? 2.888 11.381 -18.841 1.00 85.00 186 LYS A O 1
ATOM 1528 N N . GLN A 1 187 ? 4.499 11.375 -17.258 1.00 78.12 187 GLN A N 1
ATOM 1529 C CA . GLN A 1 187 ? 4.976 12.747 -17.461 1.00 78.12 187 GLN A CA 1
ATOM 1530 C C . GLN A 1 187 ? 6.345 12.802 -18.139 1.00 78.12 187 GLN A C 1
ATOM 1532 O O . GLN A 1 187 ? 6.604 13.668 -18.972 1.00 78.12 187 GLN A O 1
ATOM 1537 N N . GLY A 1 188 ? 7.224 11.862 -17.809 1.00 60.00 188 GLY A N 1
ATOM 1538 C CA . GLY A 1 188 ? 8.444 11.614 -18.550 1.00 60.00 188 GLY A CA 1
ATOM 1539 C C . GLY A 1 188 ? 8.128 10.747 -19.761 1.00 60.00 188 GLY A C 1
ATOM 1540 O O . GLY A 1 188 ? 7.485 9.705 -19.650 1.00 60.00 188 GLY A O 1
ATOM 1541 N N . ASN A 1 189 ? 8.639 11.130 -20.931 1.00 68.25 189 ASN A N 1
ATOM 1542 C CA . ASN A 1 189 ? 8.849 10.140 -21.989 1.00 68.25 189 ASN A CA 1
ATOM 1543 C C . ASN A 1 189 ? 9.652 8.958 -21.411 1.00 68.25 189 ASN A C 1
ATOM 1545 O O . ASN A 1 189 ? 10.380 9.135 -20.431 1.00 68.25 189 ASN A O 1
ATOM 1549 N N . ALA A 1 190 ? 9.547 7.768 -22.009 1.00 66.94 190 ALA A N 1
ATOM 1550 C CA . ALA A 1 190 ? 10.326 6.619 -21.550 1.00 66.94 190 ALA A CA 1
ATOM 1551 C C . ALA A 1 190 ? 11.810 6.998 -21.402 1.00 66.94 190 ALA A C 1
ATOM 1553 O O . ALA A 1 190 ? 12.400 7.628 -22.289 1.00 66.94 190 ALA A O 1
ATOM 1554 N N . TYR A 1 191 ? 12.387 6.657 -20.253 1.00 66.81 191 TYR A N 1
ATOM 1555 C CA . TYR A 1 191 ? 13.777 6.948 -19.964 1.00 66.81 191 TYR A CA 1
ATOM 1556 C C . TYR A 1 191 ? 14.665 6.091 -20.865 1.00 66.81 191 TYR A C 1
ATOM 1558 O O . TYR A 1 191 ? 14.617 4.863 -20.838 1.00 66.81 191 TYR A O 1
ATOM 1566 N N . SER A 1 192 ? 15.486 6.759 -21.664 1.00 59.88 192 SER A N 1
ATOM 1567 C CA . SER A 1 192 ? 16.499 6.154 -22.518 1.00 59.88 192 SER A CA 1
ATOM 1568 C C . SER A 1 192 ? 17.795 6.925 -22.323 1.00 59.88 192 SER A C 1
ATOM 1570 O O . SER A 1 192 ? 17.785 8.159 -22.270 1.00 59.88 192 SER A O 1
ATOM 1572 N N . ARG A 1 193 ? 18.914 6.204 -22.203 1.00 54.16 193 ARG A N 1
ATOM 1573 C CA . ARG A 1 193 ? 20.248 6.807 -22.060 1.00 54.16 193 ARG A CA 1
ATOM 1574 C C . ARG A 1 193 ? 20.736 7.497 -23.331 1.00 54.16 193 ARG A C 1
ATOM 1576 O O . ARG A 1 193 ? 21.653 8.307 -23.237 1.00 54.16 193 ARG A O 1
ATOM 1583 N N . THR A 1 194 ? 20.173 7.160 -24.491 1.00 47.84 194 THR A N 1
ATOM 1584 C CA . THR A 1 194 ? 20.737 7.525 -25.799 1.00 47.84 194 THR A CA 1
ATOM 1585 C C . THR A 1 194 ? 19.773 8.309 -26.686 1.00 47.84 194 THR A C 1
ATOM 1587 O O . THR A 1 194 ? 20.207 9.278 -27.296 1.00 47.84 194 THR A O 1
ATOM 1590 N N . GLU A 1 195 ? 18.475 7.988 -26.723 1.00 51.94 195 GLU A N 1
ATOM 1591 C CA . GLU A 1 195 ? 17.490 8.700 -27.559 1.00 51.94 195 GLU A CA 1
ATOM 1592 C C . GLU A 1 195 ? 16.076 8.664 -26.958 1.00 51.94 195 GLU A C 1
ATOM 1594 O O . GLU A 1 195 ? 15.568 7.604 -26.587 1.00 51.94 195 GLU A O 1
ATOM 1599 N N . ARG A 1 196 ? 15.407 9.825 -26.894 1.00 49.66 196 ARG A N 1
ATOM 1600 C CA . ARG A 1 196 ? 13.994 9.938 -26.496 1.00 49.66 196 ARG A CA 1
ATOM 1601 C C . ARG A 1 196 ? 13.113 9.683 -27.716 1.00 49.66 196 ARG A C 1
ATOM 1603 O O . ARG A 1 196 ? 12.994 10.561 -28.565 1.00 49.66 196 ARG A O 1
ATOM 1610 N N . THR A 1 197 ? 12.454 8.531 -27.795 1.00 50.34 197 THR A N 1
ATOM 1611 C CA . THR A 1 197 ? 11.417 8.294 -28.812 1.00 50.34 197 THR A CA 1
ATOM 1612 C C . THR A 1 197 ? 10.048 8.132 -28.155 1.00 50.34 197 THR A C 1
ATOM 1614 O O . THR A 1 197 ? 9.903 7.562 -27.078 1.00 50.34 197 THR A O 1
ATOM 1617 N N . SER A 1 198 ? 9.013 8.673 -28.791 1.00 49.22 198 SER A N 1
ATOM 1618 C CA . SER A 1 198 ? 7.616 8.630 -28.333 1.00 49.22 198 SER A CA 1
ATOM 1619 C C . SER A 1 198 ? 6.942 7.262 -28.542 1.00 49.22 198 SER A C 1
ATOM 1621 O O . SER A 1 198 ? 5.766 7.098 -28.233 1.00 49.22 198 SER A O 1
ATOM 1623 N N . ALA A 1 199 ? 7.678 6.263 -29.042 1.00 49.06 199 ALA A N 1
ATOM 1624 C CA . ALA A 1 199 ? 7.150 4.969 -29.480 1.00 49.06 199 ALA A CA 1
ATOM 1625 C C . ALA A 1 199 ? 6.937 3.936 -28.351 1.00 49.06 199 ALA A C 1
ATOM 1627 O O . ALA A 1 199 ? 6.460 2.833 -28.609 1.00 49.06 199 ALA A O 1
ATOM 1628 N N . TYR A 1 200 ? 7.292 4.261 -27.104 1.00 55.72 200 TYR A N 1
ATOM 1629 C CA . TYR A 1 200 ? 7.289 3.302 -25.989 1.00 55.72 200 TYR A CA 1
ATOM 1630 C C . TYR A 1 200 ? 5.964 3.218 -25.226 1.00 55.72 200 TYR A C 1
ATOM 1632 O O . TYR A 1 200 ? 5.694 2.225 -24.548 1.00 55.72 200 TYR A O 1
ATOM 1640 N N . TRP A 1 201 ? 5.122 4.245 -25.342 1.00 56.66 201 TRP A N 1
ATOM 1641 C CA . TRP A 1 201 ? 3.807 4.271 -24.719 1.00 56.66 201 TRP A CA 1
ATOM 1642 C C . TRP A 1 201 ? 2.760 3.744 -25.699 1.00 56.66 201 TRP A C 1
ATOM 1644 O O . TRP A 1 201 ? 2.273 4.472 -26.560 1.00 56.66 201 TRP A O 1
ATOM 1654 N N . SER A 1 202 ? 2.386 2.471 -25.554 1.00 62.78 202 SER A N 1
ATOM 1655 C CA . SER A 1 202 ? 1.140 1.976 -26.139 1.00 62.78 202 SER A CA 1
ATOM 1656 C C . SER A 1 202 ? 0.041 2.113 -25.083 1.00 62.78 202 SER A C 1
ATOM 1658 O O . SER A 1 202 ? -0.001 1.290 -24.158 1.00 62.78 202 SER A O 1
ATOM 1660 N N . PRO A 1 203 ? -0.846 3.126 -25.184 1.00 61.72 203 PRO A N 1
ATOM 1661 C CA . PRO A 1 203 ? -1.940 3.284 -24.231 1.00 61.72 203 PRO A CA 1
ATOM 1662 C C . PRO A 1 203 ? -2.784 2.010 -24.147 1.00 61.72 203 PRO A C 1
ATOM 1664 O O . PRO A 1 203 ? -3.290 1.692 -23.080 1.00 61.72 203 PRO A O 1
ATOM 1667 N N . ASP A 1 204 ? -2.882 1.232 -25.225 1.00 69.69 204 ASP A N 1
ATOM 1668 C CA . ASP A 1 204 ? -3.707 0.025 -25.269 1.00 69.69 204 ASP A CA 1
ATOM 1669 C C . ASP A 1 204 ? -3.091 -1.189 -24.567 1.00 69.69 204 ASP A C 1
ATOM 1671 O O . ASP A 1 204 ? -3.832 -2.084 -24.145 1.00 69.69 204 ASP A O 1
ATOM 1675 N N . LYS A 1 205 ? -1.764 -1.215 -24.382 1.00 77.94 205 LYS A N 1
ATOM 1676 C CA . LYS A 1 205 ? -1.061 -2.354 -23.774 1.00 77.94 205 LYS A CA 1
ATOM 1677 C C . LYS A 1 205 ? -0.663 -2.144 -22.317 1.00 77.94 205 LYS A C 1
ATOM 1679 O O . LYS A 1 205 ? -0.615 -3.138 -21.598 1.00 77.94 205 LYS A O 1
ATOM 1684 N N . LEU A 1 206 ? -0.423 -0.910 -21.862 1.00 83.06 206 LEU A N 1
ATOM 1685 C CA . LEU A 1 206 ? -0.032 -0.618 -20.475 1.00 83.06 206 LEU A CA 1
ATOM 1686 C C . LEU A 1 206 ? -1.125 0.162 -19.735 1.00 83.06 206 LEU A C 1
ATOM 1688 O O . LEU A 1 206 ? -1.415 1.320 -20.044 1.00 83.06 206 LEU A O 1
ATOM 1692 N N . ARG A 1 207 ? -1.706 -0.458 -18.705 1.00 89.81 207 ARG A N 1
ATOM 1693 C CA . ARG A 1 207 ? -2.692 0.175 -17.821 1.00 89.81 207 ARG A CA 1
ATOM 1694 C C . ARG A 1 207 ? -2.175 0.237 -16.391 1.00 89.81 207 ARG A C 1
ATOM 1696 O O . ARG A 1 207 ? -1.448 -0.638 -15.945 1.00 89.81 207 ARG A O 1
ATOM 1703 N N . PHE A 1 208 ? -2.584 1.280 -15.683 1.00 93.94 208 PHE A N 1
ATOM 1704 C CA . PHE A 1 208 ? -2.154 1.574 -14.321 1.00 93.94 208 PHE A CA 1
ATOM 1705 C C . PHE A 1 208 ? -3.381 1.642 -13.431 1.00 93.94 208 PHE A C 1
ATOM 1707 O O . PHE A 1 208 ? -4.323 2.371 -13.752 1.00 93.94 208 PHE A O 1
ATOM 1714 N N . VAL A 1 209 ? -3.337 0.908 -12.330 1.00 98.00 209 VAL A N 1
ATOM 1715 C CA . VAL A 1 209 ? -4.321 0.967 -11.253 1.00 98.00 209 VAL A CA 1
ATOM 1716 C C . VAL A 1 209 ? -3.610 1.552 -10.042 1.00 98.00 209 VAL A C 1
ATOM 1718 O O . VAL A 1 209 ? -2.573 1.030 -9.655 1.00 98.00 209 VAL A O 1
ATOM 1721 N N . PHE A 1 210 ? -4.134 2.617 -9.447 1.00 98.62 210 PHE A N 1
ATOM 1722 C CA . PHE A 1 210 ? -3.615 3.168 -8.197 1.00 98.62 210 PHE A CA 1
ATOM 1723 C C . PHE A 1 210 ? -4.597 2.861 -7.068 1.00 98.62 210 PHE A C 1
ATOM 1725 O O . PHE A 1 210 ? -5.795 3.114 -7.188 1.00 98.62 210 PHE A O 1
ATOM 1732 N N . THR A 1 211 ? -4.106 2.250 -5.995 1.00 98.56 211 THR A N 1
ATOM 1733 C CA . THR A 1 211 ? -4.873 1.922 -4.791 1.00 98.56 211 THR A CA 1
ATOM 1734 C C . THR A 1 211 ? -4.308 2.712 -3.615 1.00 98.56 211 THR A C 1
ATOM 1736 O O . THR A 1 211 ? -3.188 2.430 -3.181 1.00 98.56 211 THR A O 1
ATOM 1739 N N . THR A 1 212 ? -5.074 3.657 -3.070 1.00 97.69 212 THR A N 1
ATOM 1740 C CA . THR A 1 212 ? -4.752 4.275 -1.771 1.00 97.69 212 THR A CA 1
ATOM 1741 C C . THR A 1 212 ? -5.549 3.588 -0.661 1.00 97.69 212 THR A C 1
ATOM 1743 O O . THR A 1 212 ? -6.755 3.342 -0.782 1.00 97.69 212 THR A O 1
ATOM 1746 N N . HIS A 1 213 ? -4.863 3.193 0.410 1.00 96.94 213 HIS A N 1
ATOM 1747 C CA . HIS A 1 213 ? -5.453 2.534 1.577 1.00 96.94 213 HIS A CA 1
ATOM 1748 C C . HIS A 1 213 ? -5.860 3.545 2.648 1.00 96.94 213 HIS A C 1
ATOM 1750 O O . HIS A 1 213 ? -6.639 3.202 3.538 1.00 96.94 213 HIS A O 1
ATOM 1756 N N . ALA A 1 214 ? -5.333 4.766 2.588 1.00 95.44 214 ALA A N 1
ATOM 1757 C CA . ALA A 1 214 ? -5.775 5.919 3.362 1.00 95.44 214 ALA A CA 1
ATOM 1758 C C . ALA A 1 214 ? -5.168 7.191 2.772 1.00 95.44 214 ALA A C 1
ATOM 1760 O O . ALA A 1 214 ? -3.994 7.175 2.416 1.00 95.44 214 ALA A O 1
ATOM 1761 N N . THR A 1 215 ? -5.900 8.305 2.803 1.00 95.81 215 THR A N 1
ATOM 1762 C CA . THR A 1 215 ? -5.294 9.583 2.423 1.00 95.81 215 THR A CA 1
ATOM 1763 C C . THR A 1 215 ? -4.324 10.058 3.501 1.00 95.81 215 THR A C 1
ATOM 1765 O O . THR A 1 215 ? -4.595 9.973 4.709 1.00 95.81 215 THR A O 1
ATOM 1768 N N . ILE A 1 216 ? -3.168 10.568 3.083 1.00 94.56 216 ILE A N 1
ATOM 1769 C CA . ILE A 1 216 ? -2.134 11.025 4.026 1.00 94.56 216 ILE A CA 1
ATOM 1770 C C . ILE A 1 216 ? -2.655 12.222 4.809 1.00 94.56 216 ILE A C 1
ATOM 1772 O O . ILE A 1 216 ? -2.584 12.250 6.039 1.00 94.56 216 ILE A O 1
ATOM 1776 N N . ILE A 1 217 ? -3.250 13.183 4.104 1.00 95.00 217 ILE A N 1
ATOM 1777 C CA . ILE A 1 217 ? -3.818 14.369 4.734 1.00 95.00 217 ILE A CA 1
ATOM 1778 C C . ILE A 1 217 ? -4.970 14.007 5.680 1.00 95.00 217 ILE A C 1
ATOM 1780 O O . ILE A 1 217 ? -5.005 14.524 6.794 1.00 95.00 217 ILE A O 1
ATOM 1784 N N . GLY A 1 218 ? -5.833 13.046 5.321 1.00 94.06 218 GLY A N 1
ATOM 1785 C CA . GLY A 1 218 ? -6.913 12.570 6.187 1.00 94.06 218 GLY A CA 1
ATOM 1786 C C . GLY A 1 218 ? -6.395 12.041 7.525 1.00 94.06 218 GLY A C 1
ATOM 1787 O O . GLY A 1 218 ? -6.881 12.459 8.576 1.00 94.06 218 GLY A O 1
ATOM 1788 N N . ARG A 1 219 ? -5.333 11.219 7.510 1.00 91.88 219 ARG A N 1
ATOM 1789 C CA . ARG A 1 219 ? -4.681 10.721 8.741 1.00 91.88 219 ARG A CA 1
ATOM 1790 C C . ARG A 1 219 ? -4.143 11.841 9.630 1.00 91.88 219 ARG A C 1
ATOM 1792 O O . ARG A 1 219 ? -4.216 11.740 10.855 1.00 91.88 219 ARG A O 1
ATOM 1799 N N . HIS A 1 220 ? -3.570 12.876 9.022 1.00 92.31 220 HIS A N 1
ATOM 1800 C CA . HIS A 1 220 ? -2.989 14.011 9.737 1.00 92.31 220 HIS A CA 1
ATOM 1801 C C . HIS A 1 220 ? -4.050 14.970 10.292 1.00 92.31 220 HIS A C 1
ATOM 1803 O O . HIS A 1 220 ? -3.882 15.495 11.392 1.00 92.31 220 HIS A O 1
ATOM 1809 N N . LEU A 1 221 ? -5.138 15.196 9.555 1.00 92.31 221 LEU A N 1
ATOM 1810 C CA . LEU A 1 221 ? -6.265 16.012 10.004 1.00 92.31 221 LEU A CA 1
ATOM 1811 C C . LEU A 1 221 ? -7.006 15.324 11.159 1.00 92.31 221 LEU A C 1
ATOM 1813 O O . LEU A 1 221 ? -7.227 15.953 12.192 1.00 92.31 221 LEU A O 1
ATOM 1817 N N . SER A 1 222 ? -7.299 14.024 11.041 1.00 90.12 222 SER A N 1
ATOM 1818 C CA . SER A 1 222 ? -7.995 13.279 12.099 1.00 90.12 222 SER A CA 1
ATOM 1819 C C . SER A 1 222 ? -7.164 13.169 13.382 1.00 90.12 222 SER A C 1
ATOM 1821 O O . SER A 1 222 ? -7.704 13.242 14.483 1.00 90.12 222 SER A O 1
ATOM 1823 N N . ALA A 1 223 ? -5.836 13.054 13.258 1.00 87.50 223 ALA A N 1
ATOM 1824 C CA . ALA A 1 223 ? -4.930 13.081 14.405 1.00 87.50 223 ALA A CA 1
ATOM 1825 C C . ALA A 1 223 ? -4.875 14.458 15.096 1.00 87.50 223 ALA A C 1
ATOM 1827 O O . ALA A 1 223 ? -4.530 14.526 16.273 1.00 87.50 223 ALA A O 1
ATOM 1828 N N . GLY A 1 224 ? -5.212 15.533 14.376 1.00 85.88 224 GLY A N 1
ATOM 1829 C CA . GLY A 1 224 ? -5.295 16.903 14.882 1.00 85.88 224 GLY A CA 1
ATOM 1830 C C . GLY A 1 224 ? -6.679 17.298 15.405 1.00 85.88 224 GLY A C 1
ATOM 1831 O O . GLY A 1 224 ? -6.980 18.487 15.408 1.00 85.88 224 GLY A O 1
ATOM 1832 N N . ASP A 1 225 ? -7.520 16.329 15.790 1.00 83.19 225 ASP A N 1
ATOM 1833 C CA . ASP A 1 225 ? -8.894 16.530 16.288 1.00 83.19 225 ASP A CA 1
ATOM 1834 C C . ASP A 1 225 ? -9.842 17.239 15.291 1.00 83.19 225 ASP A C 1
ATOM 1836 O O . ASP A 1 225 ? -10.862 17.815 15.675 1.00 83.19 225 ASP A O 1
ATOM 1840 N N . ILE A 1 226 ? -9.554 17.164 13.986 1.00 87.00 226 ILE A N 1
ATOM 1841 C CA . ILE A 1 226 ? -10.452 17.680 12.945 1.00 87.00 226 ILE A CA 1
ATOM 1842 C C . ILE A 1 226 ? -11.449 16.589 12.545 1.00 87.00 226 ILE A C 1
ATOM 1844 O O . ILE A 1 226 ? -11.076 15.505 12.091 1.00 87.00 226 ILE A O 1
ATOM 1848 N N . CYS A 1 227 ? -12.741 16.895 12.674 1.00 85.81 227 CYS A N 1
ATOM 1849 C CA . CYS A 1 227 ? -13.819 16.018 12.230 1.00 85.81 227 CYS A CA 1
ATOM 1850 C C . CYS A 1 227 ? -13.914 16.018 10.697 1.00 85.81 227 CYS A C 1
ATOM 1852 O O . CYS A 1 227 ? -14.455 16.944 10.092 1.00 85.81 227 CYS A O 1
ATOM 1854 N N . LEU A 1 228 ? -13.413 14.958 10.055 1.00 86.12 228 LEU A N 1
ATOM 1855 C CA . LEU A 1 228 ? -13.418 14.849 8.590 1.00 86.12 228 LEU A CA 1
ATOM 1856 C C . LEU A 1 228 ? -14.839 14.865 8.002 1.00 86.12 228 LEU A C 1
ATOM 1858 O O . LEU A 1 228 ? -15.071 15.471 6.961 1.00 86.12 228 LEU A O 1
ATOM 1862 N N . ASN A 1 229 ? -15.809 14.274 8.706 1.00 83.44 229 ASN A N 1
ATOM 1863 C CA . ASN A 1 229 ? -17.209 14.249 8.269 1.00 83.44 229 ASN A CA 1
ATOM 1864 C C . ASN A 1 229 ? -17.831 15.647 8.161 1.00 83.44 229 ASN A C 1
ATOM 1866 O O . ASN A 1 229 ? -18.758 15.840 7.375 1.00 83.44 229 ASN A O 1
ATOM 1870 N N . ASP A 1 230 ? -17.349 16.616 8.942 1.00 84.31 230 ASP A N 1
ATOM 1871 C CA . ASP A 1 230 ? -17.820 17.996 8.841 1.00 84.31 230 ASP A CA 1
ATOM 1872 C C . ASP A 1 230 ? -17.237 18.708 7.617 1.00 84.31 230 ASP A C 1
ATOM 1874 O O . ASP A 1 230 ? -17.921 19.541 7.025 1.00 84.31 230 ASP A O 1
ATOM 1878 N N . LEU A 1 231 ? -16.031 18.325 7.182 1.00 82.00 231 LEU A N 1
ATOM 1879 C CA . LEU A 1 231 ? -15.409 18.841 5.960 1.00 82.00 231 LEU A CA 1
ATOM 1880 C C . LEU A 1 231 ? -16.154 18.361 4.705 1.00 82.00 231 LEU A C 1
ATOM 1882 O O . LEU A 1 231 ? -16.431 19.152 3.807 1.00 82.00 231 LEU A O 1
ATOM 1886 N N . PHE A 1 232 ? -16.578 17.093 4.667 1.00 80.19 232 PHE A N 1
ATOM 1887 C CA . PHE A 1 232 ? -17.235 16.498 3.491 1.00 80.19 232 PHE A CA 1
ATOM 1888 C C . PHE A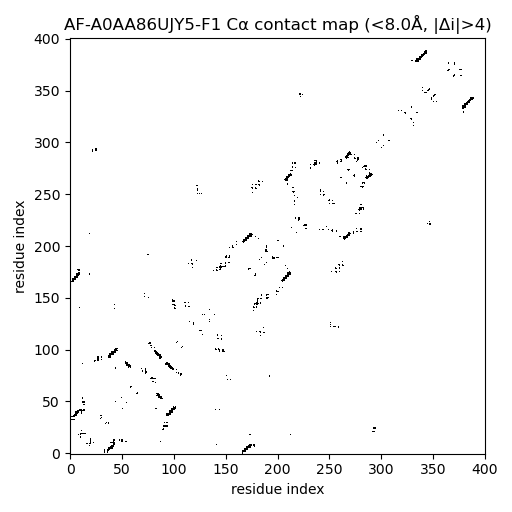 1 232 ? -18.629 17.061 3.166 1.00 80.19 232 PHE A C 1
ATOM 1890 O O . PHE A 1 232 ? -19.222 16.680 2.159 1.00 80.19 232 PHE A O 1
ATOM 1897 N N . LYS A 1 233 ? -19.175 17.961 3.992 1.00 76.19 233 LYS A N 1
ATOM 1898 C CA . LYS A 1 233 ? -20.470 18.622 3.748 1.00 76.19 233 LYS A CA 1
ATOM 1899 C C . LYS A 1 233 ? -20.394 19.722 2.674 1.00 76.19 233 LYS A C 1
ATOM 1901 O O . LYS A 1 233 ? -21.439 20.208 2.245 1.00 76.19 233 LYS A O 1
ATOM 1906 N N . GLY A 1 234 ? -19.190 20.133 2.265 1.00 67.94 234 GLY A N 1
ATOM 1907 C CA . GLY A 1 234 ? -18.945 21.146 1.231 1.00 67.94 234 GLY A CA 1
ATOM 1908 C C . GLY A 1 234 ? -18.545 20.573 -0.137 1.00 67.94 234 GLY A C 1
ATOM 1909 O O . GLY A 1 234 ? -18.500 19.364 -0.341 1.00 67.94 234 GLY A O 1
ATOM 1910 N N . GLN A 1 235 ? -18.235 21.460 -1.089 1.00 66.12 235 GLN A N 1
ATOM 1911 C CA . GLN A 1 235 ? -17.574 21.083 -2.349 1.00 66.12 235 GLN A CA 1
ATOM 1912 C C . GLN A 1 235 ? -16.135 20.605 -2.084 1.00 66.12 235 GLN A C 1
ATOM 1914 O O . GLN A 1 235 ? -15.575 20.937 -1.043 1.00 66.12 235 GLN A O 1
ATOM 1919 N N . SER A 1 236 ? -15.543 19.847 -3.018 1.00 71.56 236 SER A N 1
ATOM 1920 C CA . SER A 1 236 ? -14.138 19.406 -2.949 1.00 71.56 236 SER A CA 1
ATOM 1921 C C . SER A 1 236 ? -13.208 20.583 -2.618 1.00 71.56 236 SER A C 1
ATOM 1923 O O . SER A 1 236 ? -13.325 21.648 -3.227 1.00 71.56 236 SER A O 1
ATOM 1925 N N . GLN A 1 237 ? -12.311 20.409 -1.643 1.00 81.31 237 GLN A N 1
ATOM 1926 C CA . GLN A 1 237 ? -11.385 21.453 -1.190 1.00 81.31 237 GLN A CA 1
ATOM 1927 C C . GLN A 1 237 ? -9.934 20.980 -1.305 1.00 81.31 237 GLN A C 1
ATOM 1929 O O . GLN A 1 237 ? -9.205 20.906 -0.313 1.00 81.31 237 GLN A O 1
ATOM 1934 N N . VAL A 1 238 ? -9.504 20.683 -2.532 1.00 84.38 238 VAL A N 1
ATOM 1935 C CA . VAL A 1 238 ? -8.105 20.326 -2.824 1.00 84.38 238 VAL A CA 1
ATOM 1936 C C . VAL A 1 238 ? -7.150 21.413 -2.315 1.00 84.38 238 VAL A C 1
ATOM 1938 O O . VAL A 1 238 ? -6.197 21.100 -1.611 1.00 84.38 238 VAL A O 1
ATOM 1941 N N . ASP A 1 239 ? -7.463 22.694 -2.532 1.00 87.88 239 ASP A N 1
ATOM 1942 C CA . ASP A 1 239 ? -6.628 23.812 -2.061 1.00 87.88 239 ASP A CA 1
ATOM 1943 C C . ASP A 1 239 ? -6.503 23.867 -0.527 1.00 87.88 239 ASP A C 1
ATOM 1945 O O . ASP A 1 239 ? -5.440 24.183 0.013 1.00 87.88 239 ASP A O 1
ATOM 1949 N N . TYR A 1 240 ? -7.577 23.526 0.198 1.00 89.88 240 TYR A N 1
ATOM 1950 C CA . TYR A 1 240 ? -7.531 23.406 1.658 1.00 89.88 240 TYR A CA 1
ATOM 1951 C C . TYR A 1 240 ? -6.598 22.268 2.074 1.00 89.88 240 TYR A C 1
ATOM 1953 O O . TYR A 1 240 ? -5.747 22.456 2.944 1.00 89.88 240 TYR A O 1
ATOM 1961 N N . ALA A 1 241 ? -6.729 21.104 1.431 1.00 92.62 241 ALA A N 1
ATOM 1962 C CA . ALA A 1 241 ? -5.887 19.943 1.690 1.00 92.62 241 ALA A CA 1
ATOM 1963 C C . ALA A 1 241 ? -4.404 20.253 1.432 1.00 92.62 241 ALA A C 1
ATOM 1965 O O . ALA A 1 241 ? -3.556 19.943 2.272 1.00 92.62 241 ALA A O 1
ATOM 1966 N N . GLU A 1 242 ? -4.098 20.952 0.336 1.00 91.69 242 GLU A N 1
ATOM 1967 C CA . GLU A 1 242 ? -2.745 21.402 0.012 1.00 91.69 242 GLU A CA 1
ATOM 1968 C C . GLU A 1 242 ? -2.188 22.367 1.064 1.00 91.69 242 GLU A C 1
ATOM 1970 O O . GLU A 1 242 ? -1.0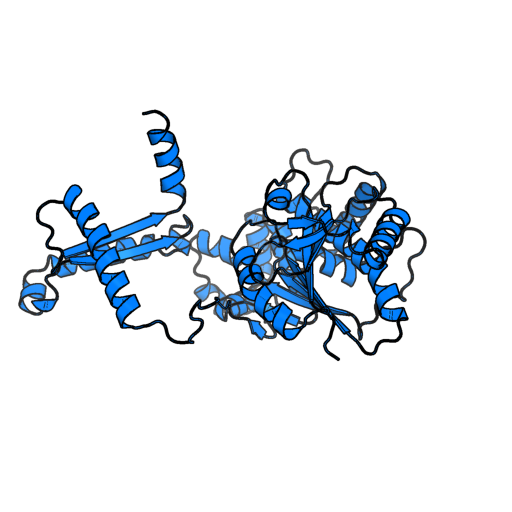64 22.177 1.542 1.00 91.69 242 GLU A O 1
ATOM 1975 N N . GLY A 1 243 ? -2.967 23.374 1.470 1.00 91.88 243 GLY A N 1
ATOM 1976 C CA . GLY A 1 243 ? -2.563 24.319 2.511 1.00 91.88 243 GLY A CA 1
ATOM 1977 C C . GLY A 1 243 ? -2.300 23.631 3.854 1.00 91.88 243 GLY A C 1
ATOM 1978 O O . GLY A 1 243 ? -1.304 23.913 4.525 1.00 91.88 243 GLY A O 1
ATOM 1979 N N . GLU A 1 244 ? -3.150 22.681 4.245 1.00 94.00 244 GLU A N 1
ATOM 1980 C CA . GLU A 1 244 ? -2.976 21.905 5.475 1.00 94.00 244 GLU A CA 1
ATOM 1981 C C . GLU A 1 244 ? -1.790 20.928 5.400 1.00 94.00 244 GLU A C 1
ATOM 1983 O O . GLU A 1 244 ? -1.116 20.716 6.417 1.00 94.00 244 GLU A O 1
ATOM 1988 N N . ALA A 1 245 ? -1.500 20.376 4.217 1.00 93.31 245 ALA A N 1
ATOM 1989 C CA . ALA A 1 245 ? -0.343 19.519 3.973 1.00 93.31 245 ALA A CA 1
ATOM 1990 C C . ALA A 1 245 ? 0.978 20.298 4.072 1.00 93.31 245 ALA A C 1
ATOM 1992 O O . ALA A 1 245 ? 1.930 19.819 4.694 1.00 93.31 245 ALA A O 1
ATOM 1993 N N . GLN A 1 246 ? 1.026 21.520 3.530 1.00 91.44 246 GLN A N 1
ATOM 1994 C CA . GLN A 1 246 ? 2.184 22.415 3.654 1.00 91.44 246 GLN A CA 1
ATOM 1995 C C . GLN A 1 246 ? 2.472 22.764 5.116 1.00 91.44 246 GLN A C 1
ATOM 1997 O O . GLN A 1 246 ? 3.599 22.582 5.575 1.00 91.44 246 GLN A O 1
ATOM 2002 N N . LYS A 1 247 ? 1.447 23.172 5.880 1.00 92.25 247 LYS A N 1
ATOM 2003 C CA . LYS A 1 247 ? 1.583 23.496 7.316 1.00 92.25 247 LYS A CA 1
ATOM 2004 C C . LYS A 1 247 ? 2.131 22.334 8.149 1.00 92.25 247 LYS A C 1
ATOM 2006 O O . LYS A 1 247 ? 2.748 22.562 9.184 1.00 92.25 247 LYS A O 1
ATOM 2011 N N . ARG A 1 248 ? 1.889 21.095 7.716 1.00 91.38 248 ARG A N 1
ATOM 2012 C CA . ARG A 1 248 ? 2.296 19.865 8.414 1.00 91.38 248 ARG A CA 1
ATOM 2013 C C . ARG A 1 248 ? 3.571 19.234 7.860 1.00 91.38 248 ARG A C 1
ATOM 2015 O O . ARG A 1 248 ? 3.962 18.178 8.344 1.00 91.38 248 ARG A O 1
ATOM 2022 N N . GLY A 1 249 ? 4.207 19.849 6.861 1.00 90.12 249 GLY A N 1
ATOM 2023 C CA . GLY A 1 249 ? 5.442 19.334 6.268 1.00 90.12 249 GLY A CA 1
ATOM 2024 C C . GLY A 1 249 ? 5.269 18.022 5.494 1.00 90.12 249 GLY A C 1
ATOM 2025 O O . GLY A 1 249 ? 6.234 17.270 5.377 1.00 90.12 249 GLY A O 1
ATOM 2026 N N . ILE A 1 250 ? 4.064 17.750 4.975 1.00 92.94 250 ILE A N 1
ATOM 2027 C CA . ILE A 1 250 ? 3.710 16.535 4.210 1.00 92.94 250 ILE A CA 1
ATOM 2028 C C . ILE A 1 250 ? 3.284 16.850 2.764 1.00 92.94 250 ILE A C 1
ATOM 2030 O O . ILE A 1 250 ? 2.484 16.139 2.153 1.00 92.94 250 ILE A O 1
ATOM 2034 N N . ALA A 1 251 ? 3.754 17.978 2.223 1.00 92.69 251 ALA A N 1
ATOM 2035 C CA . ALA A 1 251 ? 3.356 18.448 0.898 1.00 92.69 251 ALA A CA 1
ATOM 2036 C C . ALA A 1 251 ? 3.786 17.487 -0.224 1.00 92.69 251 ALA A C 1
ATOM 2038 O O . ALA A 1 251 ? 3.017 17.274 -1.157 1.00 92.69 251 ALA A O 1
ATOM 2039 N N . LEU A 1 252 ? 4.977 16.882 -0.124 1.00 92.38 252 LEU A N 1
ATOM 2040 C CA . LEU A 1 252 ? 5.472 15.900 -1.096 1.00 92.38 252 LEU A CA 1
ATOM 2041 C C . LEU A 1 252 ? 4.547 14.680 -1.148 1.00 92.38 252 LEU A C 1
ATOM 2043 O O . LEU A 1 252 ? 4.106 14.257 -2.215 1.00 92.38 252 LEU A O 1
ATOM 2047 N N . GLU A 1 253 ? 4.239 14.133 0.018 1.00 94.38 253 GLU A N 1
ATOM 2048 C CA . GLU A 1 253 ? 3.388 12.968 0.200 1.00 94.38 253 GLU A CA 1
ATOM 2049 C C . GLU A 1 253 ? 1.990 13.215 -0.349 1.00 94.38 253 GLU A C 1
ATOM 2051 O O . GLU A 1 253 ? 1.525 12.476 -1.214 1.00 94.38 253 GLU A O 1
ATOM 2056 N N . HIS A 1 254 ? 1.350 14.296 0.093 1.00 95.75 254 HIS A N 1
ATOM 2057 C CA . HIS A 1 254 ? -0.001 14.619 -0.336 1.00 95.75 254 HIS A CA 1
ATOM 2058 C C . HIS A 1 254 ? -0.070 14.909 -1.840 1.00 95.75 254 HIS A C 1
ATOM 2060 O O . HIS A 1 254 ? -0.910 14.340 -2.533 1.00 95.75 254 HIS A O 1
ATOM 2066 N N . LYS A 1 255 ? 0.843 15.724 -2.386 1.00 94.75 255 LYS A N 1
ATOM 2067 C CA . LYS A 1 255 ? 0.819 16.041 -3.820 1.00 94.75 255 LYS A CA 1
ATOM 2068 C C . LYS A 1 255 ? 1.162 14.843 -4.697 1.00 94.75 255 LYS A C 1
ATOM 2070 O O . LYS A 1 255 ? 0.535 14.663 -5.738 1.00 94.75 255 LYS A O 1
ATOM 2075 N N . SER A 1 256 ? 2.117 14.003 -4.291 1.00 95.31 256 SER A N 1
ATOM 2076 C CA . SER A 1 256 ? 2.410 12.763 -5.021 1.00 95.31 256 SER A CA 1
ATOM 2077 C C . SER A 1 256 ? 1.213 11.808 -5.014 1.00 95.31 256 SER A C 1
ATOM 2079 O O . SER A 1 256 ? 0.915 11.216 -6.051 1.00 95.31 256 SER A O 1
ATOM 2081 N N . GLU A 1 257 ? 0.470 11.726 -3.906 1.00 97.12 257 GLU A N 1
ATOM 2082 C CA . GLU A 1 257 ? -0.795 10.990 -3.821 1.00 97.12 257 GLU A CA 1
ATOM 2083 C C . GLU A 1 257 ? -1.857 11.563 -4.780 1.00 97.12 257 GLU A C 1
ATOM 2085 O O . GLU A 1 257 ? -2.425 10.806 -5.571 1.00 97.12 257 GLU A O 1
ATOM 2090 N N . CYS A 1 258 ? -2.071 12.886 -4.791 1.00 96.19 258 CYS A N 1
ATOM 2091 C CA . CYS A 1 258 ? -3.006 13.558 -5.705 1.00 96.19 258 CYS A CA 1
ATOM 2092 C C . CYS A 1 258 ? -2.658 13.297 -7.174 1.00 96.19 258 CYS A C 1
ATOM 2094 O O . CYS A 1 258 ? -3.515 12.903 -7.971 1.00 96.19 258 CYS A O 1
ATOM 2096 N N . VAL A 1 259 ? -1.394 13.497 -7.551 1.00 95.81 259 VAL A N 1
ATOM 2097 C CA . VAL A 1 259 ? -0.945 13.343 -8.939 1.00 95.81 259 VAL A CA 1
ATOM 2098 C C . VAL A 1 259 ? -1.004 11.875 -9.367 1.00 95.81 259 VAL A C 1
ATOM 2100 O O . VAL A 1 259 ? -1.524 11.583 -10.443 1.00 95.81 259 VAL A O 1
ATOM 2103 N N . ALA A 1 260 ? -0.569 10.929 -8.529 1.00 97.00 260 ALA A N 1
ATOM 2104 C CA . ALA A 1 260 ? -0.696 9.501 -8.826 1.00 97.00 260 ALA A CA 1
ATOM 2105 C C . ALA A 1 260 ? -2.165 9.084 -9.002 1.00 97.00 260 ALA A C 1
ATOM 2107 O O . ALA A 1 260 ? -2.496 8.398 -9.974 1.00 97.00 260 ALA A O 1
ATOM 2108 N N . ALA A 1 261 ? -3.055 9.552 -8.121 1.00 97.31 261 ALA A N 1
ATOM 2109 C CA . ALA A 1 261 ? -4.485 9.292 -8.218 1.00 97.31 261 ALA A CA 1
ATOM 2110 C C . ALA A 1 261 ? -5.072 9.824 -9.529 1.00 97.31 261 ALA A C 1
ATOM 2112 O O . ALA A 1 261 ? -5.803 9.097 -10.194 1.00 97.31 261 ALA A O 1
ATOM 2113 N N . ASN A 1 262 ? -4.726 11.041 -9.953 1.00 96.12 262 ASN A N 1
ATOM 2114 C CA . ASN A 1 262 ? -5.248 11.645 -11.184 1.00 96.12 262 ASN A CA 1
ATOM 2115 C C . ASN A 1 262 ? -4.638 11.056 -12.470 1.00 96.12 262 ASN A C 1
ATOM 2117 O O . ASN A 1 262 ? -5.332 10.949 -13.479 1.00 96.12 262 ASN A O 1
ATOM 2121 N N . LEU A 1 263 ? -3.377 10.609 -12.445 1.00 94.31 263 LEU A N 1
ATOM 2122 C CA . LEU A 1 263 ? -2.699 10.029 -13.616 1.00 94.31 263 LEU A CA 1
ATOM 2123 C C . LEU A 1 263 ? -2.989 8.539 -13.846 1.00 94.31 263 LEU A C 1
ATOM 2125 O O . LEU A 1 263 ? -2.776 8.030 -14.956 1.00 94.31 263 LEU A O 1
ATOM 2129 N N . ALA A 1 264 ? -3.446 7.819 -12.819 1.00 95.75 264 ALA A N 1
ATOM 2130 C CA . ALA A 1 264 ? -3.821 6.416 -12.942 1.00 95.75 264 ALA A CA 1
ATOM 2131 C C . ALA A 1 264 ? -4.983 6.232 -13.930 1.00 95.75 264 ALA A C 1
ATOM 2133 O O . ALA A 1 264 ? -5.861 7.081 -14.054 1.00 95.75 264 ALA A O 1
ATOM 2134 N N . HIS A 1 265 ? -5.040 5.090 -14.618 1.00 95.25 265 HIS A N 1
ATOM 2135 C CA . HIS A 1 265 ? -6.208 4.794 -15.452 1.00 95.25 265 HIS A CA 1
ATOM 2136 C C . HIS A 1 265 ? -7.412 4.417 -14.590 1.00 95.25 265 HIS A C 1
ATOM 2138 O O . HIS A 1 265 ? -8.527 4.814 -14.900 1.00 95.25 265 HIS A O 1
ATOM 2144 N N . VAL A 1 266 ? -7.167 3.692 -13.497 1.00 97.69 266 VAL A N 1
ATOM 2145 C CA . VAL A 1 266 ? -8.179 3.321 -12.507 1.00 97.69 266 VAL A CA 1
ATOM 2146 C C . VAL A 1 266 ? -7.673 3.726 -11.126 1.00 97.69 266 VAL A C 1
ATOM 2148 O O . VAL A 1 266 ? -6.577 3.326 -10.733 1.00 97.69 266 VAL A O 1
ATOM 2151 N N . LEU A 1 267 ? -8.464 4.503 -10.396 1.00 98.62 267 LEU A N 1
ATOM 2152 C CA . LEU A 1 267 ? -8.272 4.805 -8.983 1.00 98.62 267 LEU A CA 1
ATOM 2153 C C . LEU A 1 267 ? -9.158 3.879 -8.151 1.00 98.62 267 LEU A C 1
ATOM 2155 O O . LEU A 1 267 ? -10.349 3.733 -8.416 1.00 98.62 267 LEU A O 1
ATOM 2159 N N . THR A 1 268 ? -8.593 3.287 -7.110 1.00 98.56 268 THR A N 1
ATOM 2160 C CA . THR A 1 268 ? -9.322 2.431 -6.171 1.00 98.56 268 THR A CA 1
ATOM 2161 C C . THR A 1 268 ? -8.991 2.798 -4.731 1.00 98.56 268 THR A C 1
ATOM 2163 O O . THR A 1 268 ? -7.904 3.300 -4.439 1.00 98.56 268 THR A O 1
ATOM 2166 N N . THR A 1 269 ? -9.931 2.542 -3.825 1.00 98.38 269 THR A N 1
ATOM 2167 C CA . THR A 1 269 ? -9.737 2.699 -2.377 1.00 98.38 269 THR A CA 1
ATOM 2168 C C . THR A 1 269 ? -10.251 1.476 -1.636 1.00 98.38 269 THR A C 1
ATOM 2170 O O . THR A 1 269 ? -11.025 0.687 -2.170 1.00 98.38 269 THR A O 1
ATOM 2173 N N . VAL A 1 270 ? -9.839 1.299 -0.382 1.00 97.31 270 VAL A N 1
ATOM 2174 C CA . VAL A 1 270 ? -10.215 0.114 0.414 1.00 97.31 270 VAL A CA 1
ATOM 2175 C C . VAL A 1 270 ? -11.512 0.269 1.208 1.00 97.31 270 VAL A C 1
ATOM 2177 O O . VAL A 1 270 ? -11.955 -0.677 1.858 1.00 97.31 270 VAL A O 1
ATOM 2180 N N . SER A 1 271 ? -12.118 1.458 1.184 1.00 96.56 271 SER A N 1
ATOM 2181 C CA . SER A 1 271 ? -13.375 1.738 1.872 1.00 96.56 271 SER A CA 1
ATOM 2182 C C . SER A 1 271 ? -14.120 2.913 1.242 1.00 96.56 271 SER A C 1
ATOM 2184 O O . SER A 1 271 ? -13.525 3.768 0.580 1.00 96.56 271 SER A O 1
ATOM 2186 N N . THR A 1 272 ? -15.427 2.982 1.492 1.00 95.56 272 THR A N 1
ATOM 2187 C CA . THR A 1 272 ? -16.282 4.092 1.048 1.00 95.56 272 THR A CA 1
ATOM 2188 C C . THR A 1 272 ? -15.865 5.427 1.658 1.00 95.56 272 THR A C 1
ATOM 2190 O O . THR A 1 272 ? -15.817 6.419 0.937 1.00 95.56 272 THR A O 1
ATOM 2193 N N . ILE A 1 273 ? -15.499 5.452 2.945 1.00 93.50 273 ILE A N 1
ATOM 2194 C CA . ILE A 1 273 ? -15.045 6.674 3.626 1.00 93.50 273 ILE A CA 1
ATOM 2195 C C . ILE A 1 273 ? -13.724 7.184 3.039 1.00 93.50 273 ILE A C 1
ATOM 2197 O O . ILE A 1 273 ? -13.613 8.358 2.706 1.00 93.50 273 ILE A O 1
ATOM 2201 N N . THR A 1 274 ? -12.768 6.293 2.761 1.00 95.38 274 THR A N 1
ATOM 2202 C CA . THR A 1 274 ? -11.532 6.665 2.052 1.00 95.38 274 THR A CA 1
ATOM 2203 C C . THR A 1 274 ? -11.827 7.141 0.628 1.00 95.38 274 THR A C 1
ATOM 2205 O O . THR A 1 274 ? -11.124 7.994 0.099 1.00 95.38 274 THR A O 1
ATOM 2208 N N . GLY A 1 275 ? -12.880 6.622 -0.009 1.00 95.62 275 GLY A N 1
ATOM 2209 C CA . GLY A 1 275 ? -13.331 7.125 -1.304 1.00 95.62 275 GLY A CA 1
ATOM 2210 C C . GLY A 1 275 ? -13.844 8.565 -1.253 1.00 95.62 275 GLY A C 1
ATOM 2211 O O . GLY A 1 275 ? -13.510 9.349 -2.138 1.00 95.62 275 GLY A O 1
ATOM 2212 N N . GLN A 1 276 ? -14.587 8.923 -0.203 1.00 93.44 276 GLN A N 1
ATOM 2213 C CA . GLN A 1 276 ? -15.019 10.305 0.048 1.00 93.44 276 GLN A CA 1
ATOM 2214 C C . GLN A 1 276 ? -13.822 11.221 0.327 1.00 93.44 276 GLN A C 1
ATOM 2216 O O . GLN A 1 276 ? -13.735 12.306 -0.244 1.00 93.44 276 GLN A O 1
ATOM 2221 N N . GLU A 1 277 ? -12.856 10.753 1.126 1.00 94.81 277 GLU A N 1
ATOM 2222 C CA . GLU A 1 277 ? -11.587 11.457 1.336 1.00 94.81 277 GLU A CA 1
ATOM 2223 C C . GLU A 1 277 ? -10.858 11.721 0.011 1.00 94.81 277 GLU A C 1
ATOM 2225 O O . GLU A 1 277 ? -10.376 12.826 -0.206 1.00 94.81 277 GLU A O 1
ATOM 2230 N N . CYS A 1 278 ? -10.797 10.744 -0.900 1.00 95.38 278 CYS A N 1
ATOM 2231 C CA . CYS A 1 278 ? -10.134 10.919 -2.197 1.00 95.38 278 CYS A CA 1
ATOM 2232 C C . CYS A 1 278 ? -10.823 11.970 -3.075 1.00 95.38 278 CYS A C 1
ATOM 2234 O O . CYS A 1 278 ? -10.154 12.805 -3.680 1.00 95.38 278 CYS A O 1
ATOM 2236 N N . GLU A 1 279 ? -12.155 11.967 -3.123 1.00 93.62 279 GLU A N 1
ATOM 2237 C CA . GLU A 1 279 ? -12.924 12.962 -3.877 1.00 93.62 279 GLU A CA 1
ATOM 2238 C C . GLU A 1 279 ? -12.696 14.383 -3.335 1.00 93.62 279 GLU A C 1
ATOM 2240 O O . GLU A 1 279 ? -12.522 15.338 -4.099 1.00 93.62 279 GLU A O 1
ATOM 2245 N N . TYR A 1 280 ? -12.632 14.519 -2.012 1.00 92.62 280 TYR A N 1
ATOM 2246 C CA . TYR A 1 280 ? -12.497 15.811 -1.349 1.00 92.62 280 TYR A CA 1
ATOM 2247 C C . TYR A 1 280 ? -11.053 16.334 -1.293 1.00 92.62 280 TYR A C 1
ATOM 2249 O O . TYR A 1 280 ? -10.831 17.524 -1.507 1.00 92.62 280 TYR A O 1
ATOM 2257 N N . PHE A 1 281 ? -10.076 15.467 -1.010 1.00 94.94 281 PHE A N 1
ATOM 2258 C CA . PHE A 1 281 ? -8.672 15.845 -0.817 1.00 94.94 281 PHE A CA 1
ATOM 2259 C C . PHE A 1 281 ? -7.811 15.665 -2.067 1.00 94.94 281 PHE A C 1
ATOM 2261 O O . PHE A 1 281 ? -6.905 16.459 -2.284 1.00 94.94 281 PHE A O 1
ATOM 2268 N N . LEU A 1 282 ? -8.061 14.631 -2.877 1.00 95.25 282 LEU A N 1
ATOM 2269 C CA . LEU A 1 282 ? -7.250 14.327 -4.067 1.00 95.25 282 LEU A CA 1
ATOM 2270 C C . LEU A 1 282 ? -7.888 14.837 -5.369 1.00 95.25 282 LEU A C 1
ATOM 2272 O O . LEU A 1 282 ? -7.284 14.732 -6.438 1.00 95.25 282 LEU A O 1
ATOM 2276 N N . GLY A 1 283 ? -9.122 15.345 -5.297 1.00 93.44 283 GLY A N 1
ATOM 2277 C CA . GLY A 1 283 ? -9.867 15.863 -6.446 1.00 93.44 283 GLY A CA 1
ATOM 2278 C C . GLY A 1 283 ? -10.355 14.787 -7.420 1.00 93.44 283 GLY A C 1
ATOM 2279 O O . GLY A 1 283 ? -10.815 15.117 -8.511 1.00 93.44 283 GLY A O 1
ATOM 2280 N N . ARG A 1 284 ? -10.271 13.499 -7.051 1.00 95.06 284 ARG A N 1
ATOM 2281 C CA . ARG A 1 284 ? -10.723 12.380 -7.887 1.00 95.06 284 ARG A CA 1
ATOM 2282 C C . ARG A 1 284 ? -11.482 11.348 -7.064 1.00 95.06 284 ARG A C 1
ATOM 2284 O O . ARG A 1 284 ? -10.944 10.743 -6.139 1.00 95.06 284 ARG A O 1
ATOM 2291 N N . LYS A 1 285 ? -12.726 11.092 -7.463 1.00 96.12 285 LYS A N 1
ATOM 2292 C CA . LYS A 1 285 ? -13.534 9.990 -6.936 1.00 96.12 285 LYS A CA 1
ATOM 2293 C C . LYS A 1 285 ? -12.955 8.640 -7.391 1.00 96.12 285 LYS A C 1
ATOM 2295 O O . LYS A 1 285 ? -12.611 8.516 -8.569 1.00 96.12 285 LYS A O 1
ATOM 2300 N N . PRO A 1 286 ? -12.842 7.625 -6.512 1.00 97.88 286 PRO A N 1
ATOM 2301 C CA . PRO A 1 286 ? -12.387 6.308 -6.939 1.00 97.88 286 PRO A CA 1
ATOM 2302 C C . PRO A 1 286 ? -13.385 5.645 -7.886 1.00 97.88 286 PRO A C 1
ATOM 2304 O O . PRO A 1 286 ? -14.599 5.744 -7.710 1.00 97.88 286 PRO A O 1
ATOM 2307 N N . ASP A 1 287 ? -12.845 4.908 -8.850 1.00 98.50 287 ASP A N 1
ATOM 2308 C CA . ASP A 1 287 ? -13.606 4.131 -9.822 1.00 98.50 287 ASP A CA 1
ATOM 2309 C C . ASP A 1 287 ? -14.207 2.867 -9.181 1.00 98.50 287 ASP A C 1
ATOM 2311 O O . ASP A 1 287 ? -15.267 2.396 -9.590 1.00 98.50 287 ASP A O 1
ATOM 2315 N N . MET A 1 288 ? -13.542 2.307 -8.160 1.00 98.00 288 MET A N 1
ATOM 2316 C CA . MET A 1 288 ? -13.997 1.101 -7.465 1.00 98.00 288 MET A CA 1
ATOM 2317 C C . MET A 1 288 ? -13.471 1.013 -6.027 1.00 98.00 288 MET A C 1
ATOM 2319 O O . MET A 1 288 ? -12.353 1.437 -5.729 1.00 98.00 288 MET A O 1
ATOM 2323 N N . ILE A 1 289 ? -14.265 0.400 -5.144 1.00 98.12 289 ILE A N 1
ATOM 2324 C CA . ILE A 1 289 ? -13.845 0.045 -3.784 1.00 98.12 289 ILE A CA 1
ATOM 2325 C C . ILE A 1 289 ? -13.337 -1.401 -3.765 1.00 98.12 289 ILE A C 1
ATOM 2327 O O . ILE A 1 289 ? -14.065 -2.326 -4.122 1.00 98.12 289 ILE A O 1
ATOM 2331 N N . THR A 1 290 ? -12.101 -1.602 -3.318 1.00 96.56 290 THR A N 1
ATOM 2332 C CA . THR A 1 290 ? -11.443 -2.907 -3.182 1.00 96.56 290 THR A CA 1
ATOM 2333 C C . THR A 1 290 ? -11.216 -3.227 -1.708 1.00 96.56 290 THR A C 1
ATOM 2335 O O . THR A 1 290 ? -10.162 -2.927 -1.149 1.00 96.56 290 THR A O 1
ATOM 2338 N N . TRP A 1 291 ? -12.222 -3.817 -1.065 1.00 95.19 291 TRP A N 1
ATOM 2339 C CA . TRP A 1 291 ? -12.180 -4.164 0.357 1.00 95.19 291 TRP A CA 1
ATOM 2340 C C . TRP A 1 291 ? -11.014 -5.102 0.691 1.00 95.19 291 TRP A C 1
ATOM 2342 O O . TRP A 1 291 ? -10.757 -6.077 -0.019 1.00 95.19 291 TRP A O 1
ATOM 2352 N N . ASN A 1 292 ? -10.340 -4.841 1.812 1.00 92.19 292 ASN A N 1
ATOM 2353 C CA . ASN A 1 292 ? -9.270 -5.708 2.297 1.00 92.19 292 ASN A CA 1
ATOM 2354 C C . ASN A 1 292 ? -9.847 -7.040 2.797 1.00 92.19 292 ASN A C 1
ATOM 2356 O O . ASN A 1 292 ? -10.512 -7.090 3.831 1.00 92.19 292 ASN A O 1
ATOM 2360 N N . GLY A 1 293 ? -9.576 -8.119 2.062 1.00 86.12 293 GLY A N 1
ATOM 2361 C CA . GLY A 1 293 ? -9.916 -9.481 2.466 1.00 86.12 293 GLY A CA 1
ATOM 2362 C C . GLY A 1 293 ? -8.880 -10.094 3.410 1.00 86.12 293 GLY A C 1
ATOM 2363 O O . GLY A 1 293 ? -7.716 -9.693 3.436 1.00 86.12 293 GLY A O 1
ATOM 2364 N N . LEU A 1 294 ? -9.297 -11.114 4.159 1.00 79.62 294 LEU A N 1
ATOM 2365 C CA . LEU A 1 294 ? -8.415 -11.959 4.962 1.00 79.62 294 LEU A CA 1
ATOM 2366 C C . LEU A 1 294 ? -8.562 -13.412 4.521 1.00 79.62 294 LEU A C 1
ATOM 2368 O O . LEU A 1 294 ? -9.657 -13.864 4.185 1.00 79.62 294 LEU A O 1
ATOM 2372 N N . HIS A 1 295 ? -7.463 -14.161 4.566 1.00 71.88 295 HIS A N 1
ATOM 2373 C CA . HIS A 1 295 ? -7.539 -15.608 4.432 1.00 71.88 295 HIS A CA 1
ATOM 2374 C C . HIS A 1 295 ? -8.165 -16.199 5.692 1.00 71.88 295 HIS A C 1
ATOM 2376 O O . HIS A 1 295 ? -7.568 -16.185 6.768 1.00 71.88 295 HIS A O 1
ATOM 2382 N N . ILE A 1 296 ? -9.371 -16.734 5.547 1.00 69.00 296 ILE A N 1
ATOM 2383 C CA . ILE A 1 296 ? -10.012 -17.522 6.589 1.00 69.00 296 ILE A CA 1
ATOM 2384 C C . ILE A 1 296 ? -9.402 -18.921 6.489 1.00 69.00 296 ILE A C 1
ATOM 2386 O O . ILE A 1 296 ? -9.656 -19.647 5.532 1.00 69.00 296 ILE A O 1
ATOM 2390 N N . ASN A 1 297 ? -8.565 -19.291 7.460 1.00 58.69 297 ASN A N 1
ATOM 2391 C CA . ASN A 1 297 ? -7.852 -20.578 7.516 1.00 58.69 297 ASN A CA 1
ATOM 2392 C C . ASN A 1 297 ? -8.764 -21.814 7.663 1.00 58.69 297 ASN A C 1
ATOM 2394 O O . ASN A 1 297 ? -8.283 -22.911 7.942 1.00 58.69 297 ASN A O 1
ATOM 2398 N N . SER A 1 298 ? -10.073 -21.691 7.453 1.00 53.16 298 SER A N 1
ATOM 2399 C CA . SER A 1 298 ? -10.940 -22.852 7.372 1.00 53.16 298 SER A CA 1
ATOM 2400 C C . SER A 1 298 ? -10.730 -23.512 6.011 1.00 53.16 298 SER A C 1
ATOM 2402 O O . SER A 1 298 ? -11.362 -23.139 5.023 1.00 53.16 298 SER A O 1
ATOM 2404 N N . GLN A 1 299 ? -9.926 -24.572 5.963 1.00 46.62 299 GLN A N 1
ATOM 2405 C CA . GLN A 1 299 ? -9.945 -25.536 4.853 1.00 46.62 299 GLN A CA 1
ATOM 2406 C C . GLN A 1 299 ? -11.355 -26.135 4.603 1.00 46.62 299 GLN A C 1
ATOM 2408 O O . GLN A 1 299 ? -11.541 -26.876 3.646 1.00 46.62 299 GLN A O 1
ATOM 2413 N N . LYS A 1 300 ? -12.356 -25.800 5.435 1.00 44.50 300 LYS A N 1
ATOM 2414 C CA . LYS A 1 300 ? -13.748 -26.265 5.370 1.00 44.50 300 LYS A CA 1
ATOM 2415 C C . LYS A 1 300 ? -14.817 -25.171 5.210 1.00 44.50 300 LYS A C 1
ATOM 2417 O O . LYS A 1 300 ? -15.994 -25.497 5.258 1.00 44.50 300 LYS A O 1
ATOM 2422 N N . GLY A 1 301 ? -14.460 -23.893 5.056 1.00 47.97 301 GLY A N 1
ATOM 2423 C CA . GLY A 1 301 ? -15.452 -22.804 4.929 1.00 47.97 301 GLY A CA 1
ATOM 2424 C C . GLY A 1 301 ? -16.371 -22.586 6.148 1.00 47.97 301 GLY A C 1
ATOM 2425 O O . GLY A 1 301 ? -17.259 -21.743 6.094 1.00 47.97 301 GLY A O 1
ATOM 2426 N N . LEU A 1 302 ? -16.154 -23.324 7.239 1.00 52.44 302 LEU A N 1
ATOM 2427 C CA . LEU A 1 302 ? -16.865 -23.233 8.507 1.00 52.44 302 LEU A CA 1
ATOM 2428 C C . LEU A 1 302 ? -15.802 -23.295 9.604 1.00 52.44 302 LEU A C 1
ATOM 2430 O O . LEU A 1 302 ? -15.003 -24.233 9.649 1.00 52.44 302 LEU A O 1
ATOM 2434 N N . VAL A 1 303 ? -15.748 -22.267 10.443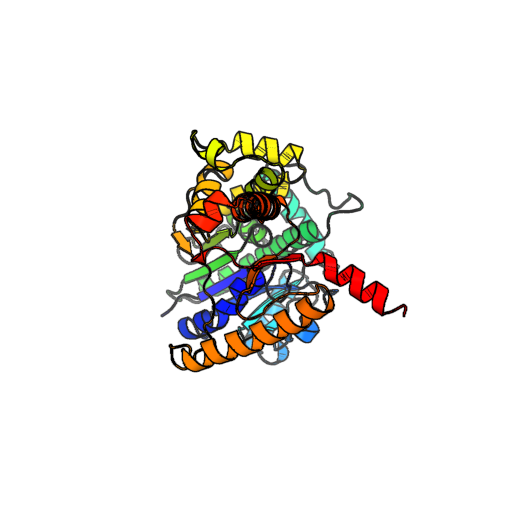 1.00 60.00 303 VAL A N 1
ATOM 2435 C CA . VAL A 1 303 ? -15.113 -22.386 11.756 1.00 60.00 303 VAL A CA 1
ATOM 2436 C C . VAL A 1 303 ? -16.022 -23.324 12.549 1.00 60.00 303 VAL A C 1
ATOM 2438 O O . VAL A 1 303 ? -17.226 -23.096 12.570 1.00 60.00 303 VAL A O 1
ATOM 2441 N N . ASP A 1 304 ? -15.495 -24.409 13.116 1.00 72.94 304 ASP A N 1
ATOM 2442 C CA . ASP A 1 304 ? -16.304 -25.276 13.975 1.00 72.94 304 ASP A CA 1
ATOM 2443 C C . ASP A 1 304 ? -16.736 -24.463 15.203 1.00 72.94 304 ASP A C 1
ATOM 2445 O O . ASP A 1 304 ? -15.898 -24.044 16.007 1.00 72.94 304 ASP A O 1
ATOM 2449 N N . ASP A 1 305 ? -18.040 -24.207 15.329 1.00 77.44 305 ASP A N 1
ATOM 2450 C CA . ASP A 1 305 ? -18.607 -23.429 16.431 1.00 77.44 305 ASP A CA 1
ATOM 2451 C C . ASP A 1 305 ? -18.216 -24.020 17.793 1.00 77.44 305 ASP A C 1
ATOM 2453 O O . ASP A 1 305 ? -17.985 -23.274 18.750 1.00 77.44 305 ASP A O 1
ATOM 2457 N N . HIS A 1 306 ? -18.072 -25.346 17.892 1.00 83.06 306 HIS A N 1
ATOM 2458 C CA . HIS A 1 306 ? -17.627 -25.995 19.122 1.00 83.06 306 HIS A CA 1
ATOM 2459 C C . HIS A 1 306 ? -16.159 -25.695 19.432 1.00 83.06 306 HIS A C 1
ATOM 2461 O O . HIS A 1 306 ? -15.826 -25.406 20.585 1.00 83.06 306 HIS A O 1
ATOM 2467 N N . GLU A 1 307 ? -15.284 -25.712 18.426 1.00 82.19 307 GLU A N 1
ATOM 2468 C CA . GLU A 1 307 ? -13.868 -25.363 18.586 1.00 82.19 307 GLU A CA 1
ATOM 2469 C C . GLU A 1 307 ? -13.705 -23.884 18.956 1.00 82.19 307 GLU A C 1
ATOM 2471 O O . GLU A 1 307 ? -12.938 -23.549 19.866 1.00 82.19 307 GLU A O 1
ATOM 2476 N N . LEU A 1 308 ? -14.478 -22.994 18.324 1.00 83.8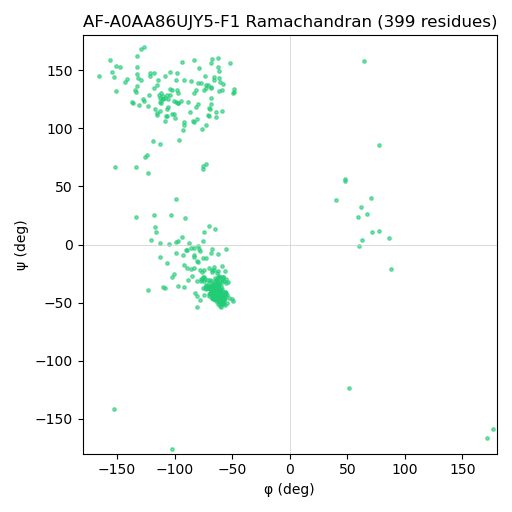1 308 LEU A N 1
ATOM 2477 C CA . LEU A 1 308 ? -14.481 -21.567 18.641 1.00 83.81 308 LEU A CA 1
ATOM 2478 C C . LEU A 1 308 ? -14.945 -21.321 20.081 1.00 83.81 308 LEU A C 1
ATOM 2480 O O . LEU A 1 308 ? -14.284 -20.591 20.823 1.00 83.81 308 LEU A O 1
ATOM 2484 N N . GLN A 1 309 ? -16.042 -21.952 20.507 1.00 87.25 309 GLN A N 1
ATOM 2485 C CA . GLN A 1 309 ? -16.546 -21.829 21.877 1.00 87.25 309 GLN A CA 1
ATOM 2486 C C . GLN A 1 309 ? -15.579 -22.417 22.909 1.00 87.25 309 GLN A C 1
ATOM 2488 O O . GLN A 1 309 ? -15.378 -21.823 23.969 1.00 87.25 309 GLN A O 1
ATOM 2493 N N . SER A 1 310 ? -14.962 -23.561 22.611 1.00 89.31 310 SER A N 1
ATOM 2494 C CA . SER A 1 310 ? -13.950 -24.181 23.472 1.00 89.31 310 SER A CA 1
ATOM 2495 C C . SER A 1 310 ? -12.729 -23.270 23.627 1.00 89.31 310 SER A C 1
ATOM 2497 O O . SER A 1 310 ? -12.301 -22.969 24.746 1.00 89.31 310 SER A O 1
ATOM 2499 N N . THR A 1 311 ? -12.238 -22.724 22.510 1.00 88.62 311 THR A N 1
ATOM 2500 C CA . THR A 1 311 ? -11.134 -21.757 22.485 1.00 88.62 311 THR A CA 1
ATOM 2501 C C . THR A 1 311 ? -11.498 -20.492 23.256 1.00 88.62 311 THR A C 1
ATOM 2503 O O . THR A 1 311 ? -10.699 -20.019 24.064 1.00 88.62 311 THR A O 1
ATOM 2506 N N . HIS A 1 312 ? -12.716 -19.972 23.078 1.00 90.44 312 HIS A N 1
ATOM 2507 C CA . HIS A 1 312 ? -13.221 -18.823 23.826 1.00 90.44 312 HIS A CA 1
ATOM 2508 C C . HIS A 1 312 ? -13.195 -19.077 25.336 1.00 90.44 312 HIS A C 1
ATOM 2510 O O . HIS A 1 312 ? -12.625 -18.267 26.065 1.00 90.44 312 HIS A O 1
ATOM 2516 N N . ARG A 1 313 ? -13.744 -20.203 25.815 1.00 90.75 313 ARG A N 1
ATOM 2517 C CA . ARG A 1 313 ? -13.741 -20.545 27.250 1.00 90.75 313 ARG A CA 1
ATOM 2518 C C . ARG A 1 313 ? -12.318 -20.671 27.788 1.00 90.75 313 ARG A C 1
ATOM 2520 O O . ARG A 1 313 ? -12.003 -20.078 28.815 1.00 90.75 313 ARG A O 1
ATOM 2527 N N . SER A 1 314 ? -11.447 -21.376 27.065 1.00 92.81 314 SER A N 1
ATOM 2528 C CA . SER A 1 314 ? -10.046 -21.558 27.459 1.00 92.81 314 SER A CA 1
ATOM 2529 C C . SER A 1 314 ? -9.286 -20.229 27.538 1.00 92.81 314 SER A C 1
ATOM 2531 O O . SER A 1 314 ? -8.574 -19.979 28.510 1.00 92.81 314 SER A O 1
ATOM 2533 N N . MET A 1 315 ? -9.443 -19.345 26.547 1.00 92.81 315 MET A N 1
ATOM 2534 C CA . MET A 1 315 ? -8.772 -18.040 26.546 1.00 92.81 315 MET A CA 1
ATOM 2535 C C . MET A 1 315 ? -9.377 -17.079 27.572 1.00 92.81 315 MET A C 1
ATOM 2537 O O . MET A 1 315 ? -8.623 -16.363 28.229 1.00 92.81 315 MET A O 1
ATOM 2541 N N . LYS A 1 316 ? -10.707 -17.086 27.756 1.00 92.06 316 LYS A N 1
ATOM 2542 C CA . LYS A 1 316 ? -11.378 -16.314 28.812 1.00 92.06 316 LYS A CA 1
ATOM 2543 C C . LYS A 1 316 ? -10.816 -16.702 30.177 1.00 92.06 316 LYS A C 1
ATOM 2545 O O . LYS A 1 316 ? -10.437 -15.806 30.924 1.00 92.06 316 LYS A O 1
ATOM 2550 N N . GLN A 1 317 ? -10.692 -18.001 30.466 1.00 91.62 317 GLN A N 1
ATOM 2551 C CA . GLN A 1 317 ? -10.147 -18.471 31.740 1.00 91.62 317 GLN A CA 1
ATOM 2552 C C . GLN A 1 317 ? -8.738 -17.924 31.984 1.00 91.62 317 GLN A C 1
ATOM 2554 O O . GLN A 1 317 ? -8.498 -17.329 33.023 1.00 91.62 317 GLN A O 1
ATOM 2559 N N . LYS A 1 318 ? -7.842 -17.993 30.990 1.00 92.50 318 LYS A N 1
ATOM 2560 C CA . LYS A 1 318 ? -6.481 -17.435 31.115 1.00 92.50 318 LYS A CA 1
ATOM 2561 C C . LYS A 1 318 ? -6.465 -15.935 31.417 1.00 92.50 318 LYS A C 1
ATOM 2563 O O . LYS A 1 318 ? -5.608 -15.465 32.160 1.00 92.50 318 LYS A O 1
ATOM 2568 N N . ILE A 1 319 ? -7.379 -15.173 30.814 1.00 92.81 319 ILE A N 1
ATOM 2569 C CA . ILE A 1 319 ? -7.503 -13.738 31.100 1.00 92.81 319 ILE A CA 1
ATOM 2570 C C . ILE A 1 319 ? -8.018 -13.532 32.528 1.00 92.81 319 ILE A C 1
ATOM 2572 O O . ILE A 1 319 ? -7.494 -12.676 33.234 1.00 92.81 319 ILE A O 1
ATOM 2576 N N . MET A 1 320 ? -9.004 -14.316 32.967 1.00 91.94 320 MET A N 1
ATOM 2577 C CA . MET A 1 320 ? -9.543 -14.229 34.325 1.00 91.94 320 MET A CA 1
ATOM 2578 C C . MET A 1 320 ? -8.509 -14.602 35.385 1.00 91.94 320 MET A C 1
ATOM 2580 O O . MET A 1 320 ? -8.376 -13.859 36.352 1.00 91.94 320 MET A O 1
ATOM 2584 N N . ASP A 1 321 ? -7.727 -15.660 35.165 1.00 91.12 321 ASP A N 1
ATOM 2585 C CA . ASP A 1 321 ? -6.629 -16.056 36.054 1.00 91.12 321 ASP A CA 1
ATOM 2586 C C . ASP A 1 321 ? -5.640 -14.892 36.235 1.00 91.12 321 ASP A C 1
ATOM 2588 O O . ASP A 1 321 ? -5.230 -14.578 37.350 1.00 91.12 321 ASP A O 1
ATOM 2592 N N . PHE A 1 322 ? -5.304 -14.188 35.146 1.00 91.69 322 PHE A N 1
ATOM 2593 C CA . PHE A 1 322 ? -4.486 -12.975 35.206 1.00 91.69 322 PHE A CA 1
ATOM 2594 C C . PHE A 1 322 ? -5.175 -11.850 35.991 1.00 91.69 322 PHE A C 1
ATOM 2596 O O . PHE A 1 322 ? -4.559 -11.246 36.862 1.00 91.69 322 PHE A O 1
ATOM 2603 N N . VAL A 1 323 ? -6.447 -11.561 35.713 1.00 91.62 323 VAL A N 1
ATOM 2604 C CA . VAL A 1 323 ? -7.201 -10.485 36.381 1.00 91.62 323 VAL A CA 1
ATOM 2605 C C . VAL A 1 323 ? -7.310 -10.726 37.888 1.00 91.62 323 VAL A C 1
ATOM 2607 O O . VAL A 1 323 ? -7.102 -9.795 38.664 1.00 91.62 323 VAL A O 1
ATOM 2610 N N . GLN A 1 324 ? -7.581 -11.963 38.306 1.00 90.56 324 GLN A N 1
ATOM 2611 C CA . GLN A 1 324 ? -7.738 -12.346 39.712 1.00 90.56 324 GLN A CA 1
ATOM 2612 C C . GLN A 1 324 ? -6.442 -12.219 40.524 1.00 90.56 324 GLN A C 1
ATOM 2614 O O . GLN A 1 324 ? -6.502 -12.067 41.741 1.00 90.56 324 GLN A O 1
ATOM 2619 N N . ILE A 1 325 ? -5.272 -12.230 39.873 1.00 89.69 325 ILE A N 1
ATOM 2620 C CA . ILE A 1 325 ? -3.991 -11.931 40.536 1.00 89.69 325 ILE A CA 1
ATOM 2621 C C . ILE A 1 325 ? -3.918 -10.454 40.948 1.00 89.69 325 ILE A C 1
ATOM 2623 O O . ILE A 1 325 ? -3.392 -10.137 42.013 1.00 89.69 325 ILE A O 1
ATOM 2627 N N . TYR A 1 326 ? -4.425 -9.546 40.111 1.00 87.19 326 TYR A N 1
ATOM 2628 C CA . TYR A 1 326 ? -4.337 -8.101 40.347 1.00 87.19 326 TYR A CA 1
ATOM 2629 C C . TYR A 1 326 ? -5.504 -7.550 41.168 1.00 87.19 326 TYR A C 1
ATOM 2631 O O . TYR A 1 326 ? -5.329 -6.571 41.893 1.00 87.19 326 TYR A O 1
ATOM 2639 N N . PHE A 1 327 ? -6.686 -8.154 41.051 1.00 87.50 327 PHE A N 1
ATOM 2640 C CA . PHE A 1 327 ? -7.919 -7.669 41.662 1.00 87.50 327 PHE A CA 1
ATOM 2641 C C . PHE A 1 327 ? -8.574 -8.772 42.497 1.00 87.50 327 PHE A C 1
ATOM 2643 O O . PHE A 1 327 ? -8.900 -9.844 41.987 1.00 87.50 327 PHE A O 1
ATOM 2650 N N . SER A 1 328 ? -8.803 -8.500 43.782 1.00 83.19 328 SER A N 1
ATOM 2651 C CA . SER A 1 328 ? -9.537 -9.403 44.672 1.00 83.19 328 SER A CA 1
ATOM 2652 C C . SER A 1 328 ? -11.052 -9.300 44.455 1.00 83.19 328 SER A C 1
ATOM 2654 O O . SER A 1 328 ? -11.569 -8.257 44.060 1.00 83.19 328 SER A O 1
ATOM 2656 N N . GLY A 1 329 ? -11.781 -10.391 44.718 1.00 82.94 329 GLY A N 1
ATOM 2657 C CA . GLY A 1 329 ? -13.251 -10.406 44.674 1.00 82.94 329 GLY A CA 1
ATOM 2658 C C . GLY A 1 329 ? -13.876 -10.471 43.274 1.00 82.94 329 GLY A C 1
ATOM 2659 O O . GLY A 1 329 ? -15.080 -10.281 43.142 1.00 82.94 329 GLY A O 1
ATOM 2660 N N . ILE A 1 330 ? -13.086 -10.746 42.232 1.00 88.06 330 ILE A N 1
ATOM 2661 C CA . ILE A 1 330 ? -13.587 -10.895 40.862 1.00 88.06 330 ILE A CA 1
ATOM 2662 C C . ILE A 1 330 ? -14.159 -12.302 40.648 1.00 88.06 330 ILE A C 1
ATOM 2664 O O . ILE A 1 330 ? -13.424 -13.293 40.693 1.00 88.06 330 ILE A O 1
ATOM 2668 N N . ASP A 1 331 ? -15.456 -12.368 40.345 1.00 89.00 331 ASP A N 1
ATOM 2669 C CA . ASP A 1 331 ? -16.165 -13.582 39.928 1.00 89.00 331 ASP A CA 1
ATOM 2670 C C . ASP A 1 331 ? -16.061 -13.785 38.396 1.00 89.00 331 ASP A C 1
ATOM 2672 O O . ASP A 1 331 ? -16.616 -12.979 37.641 1.00 89.00 331 ASP A O 1
ATOM 2676 N N . PRO A 1 332 ? -15.380 -14.840 37.898 1.00 85.31 332 PRO A N 1
ATOM 2677 C CA . PRO A 1 332 ? -15.256 -15.130 36.464 1.00 85.31 332 PRO A CA 1
ATOM 2678 C C . PRO A 1 332 ? -16.579 -15.342 35.725 1.00 85.31 332 PRO A C 1
ATOM 2680 O O . PRO A 1 332 ? -16.669 -15.036 34.523 1.00 85.31 332 PRO A O 1
ATOM 2683 N N . ASP A 1 333 ? -17.594 -15.848 36.420 1.00 87.00 333 ASP A N 1
ATOM 2684 C CA . ASP A 1 333 ? -18.898 -16.143 35.835 1.00 87.00 333 ASP A CA 1
ATOM 2685 C C . ASP A 1 333 ? -19.746 -14.871 35.721 1.00 87.00 333 ASP A C 1
ATOM 2687 O O . ASP A 1 333 ? -20.465 -14.697 34.732 1.00 87.00 333 ASP A O 1
ATOM 2691 N N . ASN A 1 334 ? -19.557 -13.919 36.642 1.00 90.12 334 ASN A N 1
ATOM 2692 C CA . ASN A 1 334 ? -20.225 -12.615 36.638 1.00 90.12 334 ASN A CA 1
ATOM 2693 C C . ASN A 1 334 ? -19.346 -11.440 36.153 1.00 90.12 334 ASN A C 1
ATOM 2695 O O . ASN A 1 334 ? -19.592 -10.281 36.495 1.00 90.12 334 ASN A O 1
ATOM 2699 N N . THR A 1 335 ? -18.326 -11.715 35.332 1.00 91.38 335 THR A N 1
ATOM 2700 C CA . THR A 1 335 ? -17.441 -10.686 34.757 1.00 91.38 335 THR A CA 1
ATOM 2701 C C . THR A 1 335 ? -17.506 -10.647 33.231 1.00 91.38 335 THR A C 1
ATOM 2703 O O . THR A 1 335 ? -17.424 -11.675 32.551 1.00 91.38 335 THR A O 1
ATOM 2706 N N . GLN A 1 336 ? -17.611 -9.437 32.680 1.00 91.44 336 GLN A N 1
ATOM 2707 C CA . GLN A 1 336 ? -17.513 -9.142 31.252 1.00 91.44 336 GLN A CA 1
ATOM 2708 C C . GLN A 1 336 ? -16.155 -8.517 30.922 1.00 91.44 336 GLN A C 1
ATOM 2710 O O . GLN A 1 336 ? -15.701 -7.599 31.604 1.00 91.44 336 GLN A O 1
ATOM 2715 N N . ILE A 1 337 ? -15.517 -9.000 29.852 1.00 91.94 337 ILE A N 1
ATOM 2716 C CA . ILE A 1 337 ? -14.199 -8.529 29.408 1.00 91.94 337 ILE A CA 1
ATOM 2717 C C . ILE A 1 337 ? -14.369 -7.683 28.152 1.00 91.94 337 ILE A C 1
ATOM 2719 O O . ILE A 1 337 ? -14.806 -8.175 27.112 1.00 91.94 337 ILE A O 1
ATOM 2723 N N . PHE A 1 338 ? -14.011 -6.410 28.247 1.00 94.12 338 PHE A N 1
ATOM 2724 C CA . PHE A 1 338 ? -14.015 -5.458 27.143 1.00 94.12 338 PHE A CA 1
ATOM 2725 C C . PHE A 1 338 ? -12.564 -5.168 26.766 1.00 94.12 338 PHE A C 1
ATOM 2727 O O . PHE A 1 338 ? -11.687 -5.137 27.628 1.00 94.12 338 PHE A O 1
ATOM 2734 N N . PHE A 1 339 ? -12.265 -4.948 25.488 1.00 93.38 339 PHE A N 1
ATOM 2735 C CA . PHE A 1 339 ? -10.908 -4.579 25.096 1.00 93.38 339 PHE A CA 1
ATOM 2736 C C . PHE A 1 339 ? -10.870 -3.720 23.839 1.00 93.38 339 PHE A C 1
ATOM 2738 O O . PHE A 1 339 ? -11.731 -3.819 22.968 1.00 93.38 339 PHE A O 1
ATOM 2745 N N . THR A 1 340 ? -9.814 -2.918 23.724 1.00 92.56 340 THR A N 1
ATOM 2746 C CA . THR A 1 340 ? -9.404 -2.287 22.466 1.00 92.56 340 THR A CA 1
ATOM 2747 C C . THR A 1 340 ? -7.908 -2.495 22.255 1.00 92.56 340 THR A C 1
ATOM 2749 O O . THR A 1 340 ? -7.118 -2.537 23.207 1.00 92.56 340 THR A O 1
ATOM 2752 N N . ALA A 1 341 ? -7.512 -2.697 20.999 1.00 90.00 341 ALA A N 1
ATOM 2753 C CA . ALA A 1 341 ? -6.140 -3.008 20.633 1.00 90.00 341 ALA A CA 1
ATOM 2754 C C . ALA A 1 341 ? -5.742 -2.345 19.312 1.00 90.00 341 ALA A C 1
ATOM 2756 O O . ALA A 1 341 ? -6.501 -2.346 18.343 1.00 90.00 341 ALA A O 1
ATOM 2757 N N . GLY A 1 342 ? -4.515 -1.826 19.241 1.00 86.56 342 GLY A N 1
ATOM 2758 C CA . GLY A 1 342 ? -4.011 -1.240 18.004 1.00 86.56 342 GLY A CA 1
ATOM 2759 C C . GLY A 1 342 ? -2.679 -0.510 18.130 1.00 86.56 342 GLY A C 1
ATOM 2760 O O . GLY A 1 342 ? -1.941 -0.640 19.111 1.00 86.56 342 GLY A O 1
ATOM 2761 N N . ARG A 1 343 ? -2.368 0.264 17.083 1.00 83.62 343 ARG A N 1
ATOM 2762 C CA . ARG A 1 343 ? -1.299 1.271 17.114 1.00 83.62 343 ARG A CA 1
ATOM 2763 C C . ARG A 1 343 ? -1.641 2.337 18.158 1.00 83.62 343 ARG A C 1
ATOM 2765 O O . ARG A 1 343 ? -2.815 2.555 18.448 1.00 83.62 343 ARG A O 1
ATOM 2772 N N . ASN A 1 344 ? -0.617 2.981 18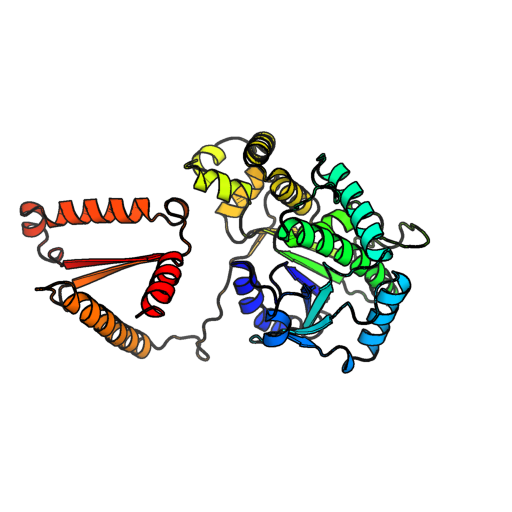.717 1.00 85.44 344 ASN A N 1
ATOM 2773 C CA . ASN A 1 344 ? -0.791 3.987 19.763 1.00 85.44 344 ASN A CA 1
ATOM 2774 C C . ASN A 1 344 ? -1.306 5.324 19.198 1.00 85.44 344 ASN A C 1
ATOM 2776 O O . ASN A 1 344 ? -0.574 6.307 19.170 1.00 85.44 344 ASN A O 1
ATOM 2780 N N . GLU A 1 345 ? -2.542 5.350 18.703 1.00 85.81 345 GLU A N 1
ATOM 2781 C CA . GLU A 1 345 ? -3.179 6.546 18.144 1.00 85.81 345 GLU A CA 1
ATOM 2782 C C . GLU A 1 345 ? -4.427 6.866 18.973 1.00 85.81 345 GLU A C 1
ATOM 2784 O O . GLU A 1 345 ? -5.514 6.370 18.687 1.00 85.81 345 GLU A O 1
ATOM 2789 N N . TYR A 1 346 ? -4.255 7.664 20.030 1.00 85.94 346 TYR A N 1
ATOM 2790 C CA . TYR A 1 346 ? -5.279 7.909 21.055 1.00 85.94 346 TYR A CA 1
ATOM 2791 C C . TYR A 1 346 ? -6.650 8.286 20.471 1.00 85.94 346 TYR A C 1
ATOM 2793 O O . TYR A 1 346 ? -7.649 7.652 20.802 1.00 85.94 346 TYR A O 1
ATOM 2801 N N . LYS A 1 347 ? -6.665 9.242 19.536 1.00 85.81 347 LYS A N 1
ATOM 2802 C CA . LYS A 1 347 ? -7.867 9.726 18.844 1.00 85.81 347 LYS A CA 1
ATOM 2803 C C . LYS A 1 347 ? -8.304 8.819 17.697 1.00 85.81 347 LYS A C 1
ATOM 2805 O O . LYS A 1 347 ? -9.421 8.316 17.693 1.00 85.81 347 LYS A O 1
ATOM 2810 N N . ASN A 1 348 ? -7.402 8.519 16.758 1.00 86.75 348 ASN A N 1
ATOM 2811 C CA . ASN A 1 348 ? -7.742 7.733 15.561 1.00 86.75 348 ASN A CA 1
ATOM 2812 C C . ASN A 1 348 ? -8.195 6.293 15.874 1.00 86.75 348 ASN A C 1
ATOM 2814 O O . ASN A 1 348 ? -8.893 5.681 15.066 1.00 86.75 348 ASN A O 1
ATOM 2818 N N . LYS A 1 349 ? -7.791 5.724 17.020 1.00 89.62 349 LYS A N 1
ATOM 2819 C CA . LYS A 1 349 ? -8.268 4.415 17.499 1.00 89.62 349 LYS A CA 1
ATOM 2820 C C . LYS A 1 349 ? -9.410 4.509 18.507 1.00 89.62 349 LYS A C 1
ATOM 2822 O O . LYS A 1 349 ? -9.849 3.466 18.985 1.00 89.62 349 LYS A O 1
ATOM 2827 N N . GLY A 1 350 ? -9.894 5.714 18.807 1.00 90.75 350 GLY A N 1
ATOM 2828 C CA . GLY A 1 350 ? -11.005 5.950 19.726 1.00 90.75 350 GLY A CA 1
ATOM 2829 C C . GLY A 1 350 ? -10.714 5.480 21.148 1.00 90.75 350 GLY A C 1
ATOM 2830 O O . GLY A 1 350 ? -11.621 5.011 21.831 1.00 90.75 350 GLY A O 1
ATOM 2831 N N . ILE A 1 351 ? -9.452 5.541 21.587 1.00 90.62 351 ILE A N 1
ATOM 2832 C CA . ILE A 1 351 ? -9.074 5.167 22.958 1.00 90.62 351 ILE A CA 1
ATOM 2833 C C . ILE A 1 351 ? -9.699 6.161 23.943 1.00 90.62 351 ILE A C 1
ATOM 2835 O O . ILE A 1 351 ? -10.184 5.753 24.995 1.00 90.62 351 ILE A O 1
ATOM 2839 N N . ASP A 1 352 ? -9.753 7.441 23.574 1.00 89.75 352 ASP A N 1
ATOM 2840 C CA . ASP A 1 352 ? -10.451 8.486 24.325 1.00 89.75 352 ASP A CA 1
ATOM 2841 C C . ASP A 1 352 ? -11.949 8.196 24.463 1.00 89.75 352 ASP A C 1
ATOM 2843 O O . ASP A 1 352 ? -12.492 8.209 25.567 1.00 89.75 352 ASP A O 1
ATOM 2847 N N . LEU A 1 353 ? -12.606 7.857 23.351 1.00 92.38 353 LEU A N 1
ATOM 2848 C CA . LEU A 1 353 ? -14.018 7.495 23.338 1.00 92.38 353 LEU A CA 1
ATOM 2849 C C . LEU A 1 353 ? -14.282 6.236 24.168 1.00 92.38 353 LEU A C 1
ATOM 2851 O O . LEU A 1 353 ? -15.258 6.194 24.912 1.00 92.38 353 LEU A O 1
ATOM 2855 N N . PHE A 1 354 ? -13.415 5.228 24.066 1.00 93.69 354 PHE A N 1
ATOM 2856 C CA . PHE A 1 354 ? -13.537 3.987 24.823 1.00 93.69 354 PHE A CA 1
ATOM 2857 C C . PHE A 1 354 ? -13.442 4.234 26.335 1.00 93.69 354 PHE A C 1
ATOM 2859 O O . PHE A 1 354 ? -14.281 3.737 27.082 1.00 93.69 354 PHE A O 1
ATOM 2866 N N . ILE A 1 355 ? -12.487 5.052 26.791 1.00 92.25 355 ILE A N 1
ATOM 2867 C CA . ILE A 1 355 ? -12.351 5.418 28.211 1.00 92.25 355 ILE A CA 1
ATOM 2868 C C . ILE A 1 355 ? -13.575 6.212 28.692 1.00 92.25 355 ILE A C 1
ATOM 2870 O O . ILE A 1 355 ? -14.160 5.866 29.718 1.00 92.25 355 ILE A O 1
ATOM 2874 N N . ASN A 1 356 ? -14.017 7.214 27.927 1.00 93.31 356 ASN A N 1
ATOM 2875 C CA . ASN A 1 356 ? -15.202 8.009 28.270 1.00 93.31 356 ASN A CA 1
ATOM 2876 C C . ASN A 1 356 ? -16.482 7.153 28.308 1.00 93.31 356 ASN A C 1
ATOM 2878 O O . ASN A 1 356 ? -17.368 7.375 29.133 1.00 93.31 356 ASN A O 1
ATOM 2882 N N . ALA A 1 357 ? -16.600 6.159 27.423 1.00 95.50 357 ALA A N 1
ATOM 2883 C CA . ALA A 1 357 ? -17.715 5.218 27.433 1.00 95.50 357 ALA A CA 1
ATOM 2884 C C . ALA A 1 357 ? -17.685 4.320 28.678 1.00 95.50 357 ALA A C 1
ATOM 2886 O O . ALA A 1 357 ? -18.730 4.104 29.288 1.00 95.50 357 ALA A O 1
ATOM 2887 N N . LEU A 1 358 ? -16.506 3.846 29.095 1.00 93.81 358 LEU A N 1
ATOM 2888 C CA . LEU A 1 358 ? -16.351 3.054 30.320 1.00 93.81 358 LEU A CA 1
ATOM 2889 C C . LEU A 1 358 ? -16.706 3.846 31.579 1.00 93.81 358 LEU A C 1
ATOM 2891 O O . LEU A 1 358 ? -17.324 3.289 32.480 1.00 93.81 358 LEU A O 1
ATOM 2895 N N . GLU A 1 359 ? -16.374 5.137 31.639 1.00 93.25 359 GLU A N 1
ATOM 2896 C CA . GLU A 1 359 ? -16.800 6.005 32.742 1.00 93.25 359 GLU A CA 1
ATOM 2897 C C . GLU A 1 359 ? -18.329 6.093 32.828 1.00 93.25 359 GLU A C 1
ATOM 2899 O O . GLU A 1 359 ? -18.902 5.957 33.909 1.00 93.25 359 GLU A O 1
ATOM 2904 N N . ARG A 1 360 ? -19.010 6.259 31.687 1.00 93.69 360 ARG A N 1
ATOM 2905 C CA . ARG A 1 360 ? -20.480 6.273 31.643 1.00 93.69 360 ARG A CA 1
ATOM 2906 C C . ARG A 1 360 ? -21.069 4.941 32.088 1.00 93.69 360 ARG A C 1
ATOM 2908 O O . ARG A 1 360 ? -22.000 4.948 32.884 1.00 93.69 360 ARG A O 1
ATOM 2915 N N . VAL A 1 361 ? -20.505 3.824 31.624 1.00 91.88 361 VAL A N 1
ATOM 2916 C CA . VAL A 1 361 ? -20.905 2.481 32.073 1.00 91.88 361 VAL A CA 1
ATOM 2917 C C . VAL A 1 361 ? -20.732 2.355 33.584 1.00 91.88 361 VAL A C 1
ATOM 2919 O O . VAL A 1 361 ? -21.666 1.923 34.249 1.00 91.88 361 VAL A O 1
ATOM 2922 N N . ARG A 1 362 ? -19.596 2.797 34.140 1.00 91.06 362 ARG A N 1
ATOM 2923 C CA . ARG A 1 362 ? -19.362 2.795 35.589 1.00 91.06 362 ARG A CA 1
ATOM 2924 C C . ARG A 1 362 ? -20.450 3.574 36.325 1.00 91.06 362 ARG A C 1
ATOM 2926 O O . ARG A 1 362 ? -21.105 3.017 37.191 1.00 91.06 362 ARG A O 1
ATOM 2933 N N . ASN A 1 363 ? -20.713 4.816 35.918 1.00 93.12 363 ASN A N 1
ATOM 2934 C CA . ASN A 1 363 ? -21.721 5.663 36.563 1.00 93.12 363 ASN A CA 1
ATOM 2935 C C . ASN A 1 363 ? -23.141 5.074 36.475 1.00 93.12 363 ASN A C 1
ATOM 2937 O O . ASN A 1 363 ? -23.945 5.265 37.384 1.00 93.12 363 ASN A O 1
ATOM 2941 N N . THR A 1 364 ? -23.465 4.369 35.387 1.00 92.56 364 THR A N 1
ATOM 2942 C CA . THR A 1 364 ? -24.741 3.656 35.246 1.00 92.56 364 THR A CA 1
ATOM 2943 C C . THR A 1 364 ? -24.820 2.445 36.177 1.00 92.56 364 THR A C 1
ATOM 2945 O O . THR A 1 364 ? -25.857 2.242 36.802 1.00 92.56 364 THR A O 1
ATOM 2948 N N . LEU A 1 365 ? -23.744 1.663 36.299 1.00 90.19 365 LEU A N 1
ATOM 2949 C CA . LEU A 1 365 ? -23.701 0.479 37.164 1.00 90.19 365 LEU A CA 1
ATOM 2950 C C . LEU A 1 365 ? -23.603 0.829 38.659 1.00 90.19 365 LEU A C 1
ATOM 2952 O O . LEU A 1 365 ? -24.122 0.085 39.483 1.00 90.19 365 LEU A O 1
ATOM 2956 N N . ASP A 1 366 ? -23.024 1.982 39.002 1.00 90.00 366 ASP A N 1
ATOM 2957 C CA . ASP A 1 366 ? -22.980 2.516 40.372 1.00 90.00 366 ASP A CA 1
ATOM 2958 C C . ASP A 1 366 ? -24.353 3.057 40.837 1.00 90.00 366 ASP A C 1
ATOM 2960 O O . ASP A 1 366 ? -24.549 3.355 42.017 1.00 90.00 366 ASP A O 1
ATOM 2964 N N . ASN A 1 367 ? -25.330 3.202 39.931 1.00 94.19 367 ASN A N 1
ATOM 2965 C CA . ASN A 1 367 ? -26.672 3.672 40.266 1.00 94.19 367 ASN A CA 1
ATOM 2966 C C . ASN A 1 367 ? -27.553 2.518 40.781 1.00 94.19 367 ASN A C 1
ATOM 2968 O O . ASN A 1 367 ? -28.084 1.714 40.014 1.00 94.19 367 ASN A O 1
ATOM 2972 N N . GLU A 1 368 ? -27.794 2.493 42.093 1.00 93.06 368 GLU A N 1
ATOM 2973 C CA . GLU A 1 368 ? -28.620 1.470 42.751 1.00 93.06 368 GLU A CA 1
ATOM 2974 C C . GLU A 1 368 ? -30.065 1.394 42.235 1.00 93.06 368 GLU A C 1
ATOM 2976 O O . GLU A 1 368 ? -30.679 0.326 42.258 1.00 93.06 368 GLU A O 1
ATOM 2981 N N . GLN A 1 369 ? -30.662 2.512 41.806 1.00 94.69 369 GLN A N 1
ATOM 2982 C CA . GLN A 1 369 ? -31.998 2.482 41.209 1.00 94.69 369 GLN A CA 1
ATOM 2983 C C . GLN A 1 369 ? -31.957 1.764 39.860 1.00 94.69 369 GLN A C 1
ATOM 2985 O O . GLN A 1 369 ? -32.772 0.875 39.626 1.00 94.69 369 GLN A O 1
ATOM 2990 N N . PHE A 1 370 ? -30.973 2.093 39.021 1.00 94.12 370 PHE A N 1
ATOM 2991 C CA . PHE A 1 370 ? -30.794 1.441 37.728 1.00 94.12 370 PHE A CA 1
ATOM 2992 C C . PHE A 1 370 ? -30.595 -0.071 37.886 1.00 94.12 370 PHE A C 1
ATOM 2994 O O . PHE A 1 370 ? -31.271 -0.841 37.211 1.00 94.12 370 PHE A O 1
ATOM 3001 N N . ILE A 1 371 ? -29.743 -0.499 38.824 1.00 95.19 371 ILE A N 1
ATOM 3002 C CA . ILE A 1 371 ? -29.498 -1.923 39.103 1.00 95.19 371 ILE A CA 1
ATOM 3003 C C . ILE A 1 371 ? -30.736 -2.632 39.668 1.00 95.19 371 ILE A C 1
ATOM 3005 O O . ILE A 1 371 ? -30.969 -3.794 39.348 1.00 95.19 371 ILE A O 1
ATOM 3009 N N . ARG A 1 372 ? -31.565 -1.959 40.477 1.00 93.81 372 ARG A N 1
ATOM 3010 C CA . ARG A 1 372 ? -32.839 -2.538 40.941 1.00 93.81 372 ARG A CA 1
ATOM 3011 C C . ARG A 1 372 ? -33.838 -2.737 39.806 1.00 93.81 372 ARG A C 1
ATOM 3013 O O . ARG A 1 372 ? -34.568 -3.723 39.819 1.00 93.81 372 ARG A O 1
ATOM 3020 N N . GLU A 1 373 ? -33.873 -1.811 38.853 1.00 96.06 373 GLU A N 1
ATOM 3021 C CA . GLU A 1 373 ? -34.722 -1.900 37.661 1.00 96.06 373 GLU A CA 1
ATOM 3022 C C . GLU A 1 373 ? -34.174 -2.909 36.630 1.00 96.06 373 GLU A C 1
ATOM 3024 O O . GLU A 1 373 ? -34.963 -3.517 35.911 1.00 96.06 373 GLU A O 1
ATOM 3029 N N . HIS A 1 374 ? -32.850 -3.123 36.600 1.00 94.00 374 HIS A N 1
ATOM 3030 C CA . HIS A 1 374 ? -32.128 -3.964 35.630 1.00 94.00 374 HIS A CA 1
ATOM 3031 C C . HIS A 1 374 ? -31.111 -4.892 36.331 1.00 94.00 374 HIS A C 1
ATOM 3033 O O . HIS A 1 374 ? -29.892 -4.731 36.178 1.00 94.00 374 HIS A O 1
ATOM 3039 N N . PRO A 1 375 ? -31.567 -5.866 37.139 1.00 89.75 375 PRO A N 1
ATOM 3040 C CA . PRO A 1 375 ? -30.680 -6.721 37.933 1.00 89.75 375 PRO A CA 1
ATOM 3041 C C . PRO A 1 375 ? -29.711 -7.557 37.082 1.00 89.75 375 PRO A C 1
ATOM 3043 O O . PRO A 1 375 ? -28.611 -7.879 37.530 1.00 89.75 375 PRO A O 1
ATOM 3046 N N . GLU A 1 376 ? -30.067 -7.873 35.837 1.00 90.38 376 GLU A N 1
ATOM 3047 C CA . GLU A 1 376 ? -29.220 -8.580 34.872 1.00 90.38 376 GLU A CA 1
ATOM 3048 C C . GLU A 1 376 ? -27.979 -7.788 34.433 1.00 90.38 376 GLU A C 1
ATOM 3050 O O . GLU A 1 376 ? -27.021 -8.378 33.918 1.00 90.38 376 GLU A O 1
ATOM 3055 N N . ALA A 1 377 ? -27.985 -6.466 34.629 1.00 88.12 377 ALA A N 1
ATOM 3056 C CA . ALA A 1 377 ? -26.867 -5.585 34.315 1.00 88.12 377 ALA A CA 1
ATOM 3057 C C . ALA A 1 377 ? -25.807 -5.547 35.427 1.00 88.12 377 ALA A C 1
ATOM 3059 O O . ALA A 1 377 ? -24.717 -5.030 35.186 1.00 88.12 377 ALA A O 1
ATOM 3060 N N . ASN A 1 378 ? -26.087 -6.114 36.610 1.00 88.19 378 ASN A N 1
ATOM 3061 C CA . ASN A 1 378 ? -25.179 -6.126 37.760 1.00 88.19 378 ASN A CA 1
ATOM 3062 C C . ASN A 1 378 ? -23.997 -7.094 37.566 1.00 88.19 378 ASN A C 1
ATOM 3064 O O . ASN A 1 378 ? -23.907 -8.157 38.190 1.00 88.19 378 ASN A O 1
ATOM 3068 N N . LYS A 1 379 ? -23.106 -6.732 36.645 1.00 88.56 379 LYS A N 1
ATOM 3069 C CA . LYS A 1 379 ? -21.922 -7.499 36.264 1.00 88.56 379 LYS A CA 1
ATOM 3070 C C . LYS A 1 379 ? -20.672 -6.669 36.480 1.00 88.56 379 LYS A C 1
ATOM 3072 O O . LYS A 1 379 ? -20.655 -5.465 36.230 1.00 88.56 379 LYS A O 1
ATOM 3077 N N . THR A 1 380 ? -19.589 -7.342 36.834 1.00 90.44 380 THR A N 1
ATOM 3078 C CA . THR A 1 380 ? -18.265 -6.725 36.862 1.00 90.44 380 THR A CA 1
ATOM 3079 C C . THR A 1 380 ? -17.781 -6.504 35.431 1.00 90.44 380 THR A C 1
ATOM 3081 O O . THR A 1 380 ? -17.871 -7.400 34.590 1.00 90.44 380 THR A O 1
ATOM 3084 N N . VAL A 1 381 ? -17.235 -5.324 35.137 1.00 91.38 381 VAL A N 1
ATOM 3085 C CA . VAL A 1 381 ? -16.629 -5.019 33.834 1.00 91.38 381 VAL A CA 1
ATOM 3086 C C . VAL A 1 381 ? -15.124 -4.872 34.001 1.00 91.38 381 VAL A C 1
ATOM 3088 O O . VAL A 1 381 ? -14.650 -4.050 34.782 1.00 91.38 381 VAL A O 1
ATOM 3091 N N . VAL A 1 382 ? -14.367 -5.643 33.226 1.00 91.62 382 VAL A N 1
ATOM 3092 C CA . VAL A 1 382 ? -12.910 -5.531 33.123 1.00 91.62 382 VAL A CA 1
ATOM 3093 C C . VAL A 1 382 ? -12.563 -5.046 31.725 1.00 91.62 382 VAL A C 1
ATOM 3095 O O . VAL A 1 382 ? -12.911 -5.690 30.738 1.00 91.62 382 VAL A O 1
ATOM 3098 N N . ALA A 1 383 ? -11.858 -3.921 31.633 1.00 92.44 383 ALA A N 1
ATOM 3099 C CA . ALA A 1 383 ? -11.444 -3.341 30.363 1.00 92.44 383 ALA A CA 1
ATOM 3100 C C . ALA A 1 383 ? -9.929 -3.452 30.151 1.00 92.44 383 ALA A C 1
ATOM 3102 O O . ALA A 1 383 ? -9.140 -3.012 30.986 1.00 92.44 383 ALA A O 1
ATOM 3103 N N . LEU A 1 384 ? -9.515 -4.001 29.008 1.00 90.81 384 LEU A N 1
ATOM 3104 C CA . LEU A 1 384 ? -8.113 -4.163 28.629 1.00 90.81 384 LEU A CA 1
ATOM 3105 C C . LEU A 1 384 ? -7.740 -3.218 27.481 1.00 90.81 384 LEU A C 1
ATOM 3107 O O . LEU A 1 384 ? -8.333 -3.240 26.401 1.00 90.81 384 LEU A O 1
ATOM 3111 N N . LEU A 1 385 ? -6.703 -2.412 27.699 1.00 87.81 385 LEU A N 1
ATOM 3112 C CA . LEU A 1 385 ? -6.155 -1.482 26.712 1.00 87.81 385 LEU A CA 1
ATOM 3113 C C . LEU A 1 385 ? -4.807 -2.001 26.213 1.00 87.81 385 LEU A C 1
ATOM 3115 O O . LEU A 1 385 ? -3.818 -1.979 26.946 1.00 87.81 385 LEU A O 1
ATOM 3119 N N . ARG A 1 386 ? -4.734 -2.445 24.953 1.00 82.06 386 ARG A N 1
ATOM 3120 C CA . ARG A 1 386 ? -3.472 -2.901 24.352 1.00 82.06 386 ARG A CA 1
ATOM 3121 C C . ARG A 1 386 ? -2.958 -1.913 23.309 1.00 82.06 386 ARG A C 1
ATOM 3123 O O . ARG A 1 386 ? -3.414 -1.891 22.169 1.00 82.06 386 ARG A O 1
ATOM 3130 N N . SER A 1 387 ? -1.909 -1.182 23.670 1.00 70.88 387 SER A N 1
ATOM 3131 C CA . SER A 1 387 ? -1.153 -0.320 22.755 1.00 70.88 387 SER A CA 1
ATOM 3132 C C . SER A 1 387 ? 0.256 -0.880 22.530 1.00 70.88 387 SER A C 1
ATOM 3134 O O . SER A 1 387 ? 0.956 -1.217 23.487 1.00 70.88 387 SER A O 1
ATOM 3136 N N . GLN A 1 388 ? 0.691 -1.008 21.269 1.00 60.00 388 GLN A N 1
ATOM 3137 C CA . GLN A 1 388 ? 1.970 -1.655 20.911 1.00 60.00 388 GLN A CA 1
ATOM 3138 C C . GLN A 1 388 ? 3.219 -1.049 21.589 1.00 60.00 388 GLN A C 1
ATOM 3140 O O . GLN A 1 388 ? 4.223 -1.745 21.733 1.00 60.00 388 GLN A O 1
ATOM 3145 N N . GLN A 1 389 ? 3.183 0.209 22.042 1.00 52.53 389 GLN A N 1
ATOM 3146 C CA . GLN A 1 389 ? 4.331 0.837 22.712 1.00 52.53 389 GLN A CA 1
ATOM 3147 C C . GLN A 1 389 ? 4.562 0.356 24.153 1.00 52.53 389 GLN A C 1
ATOM 3149 O O . GLN A 1 389 ? 5.695 0.437 24.630 1.00 52.53 389 GLN A O 1
ATOM 3154 N N . PHE A 1 390 ? 3.550 -0.191 24.836 1.00 42.16 390 PHE A N 1
ATOM 3155 C CA . PHE A 1 390 ? 3.693 -0.609 26.239 1.00 42.16 390 PHE A CA 1
ATOM 3156 C C . PHE A 1 390 ? 4.647 -1.807 26.405 1.00 42.16 390 PHE A C 1
ATOM 3158 O O . PHE A 1 390 ? 5.396 -1.880 27.377 1.00 42.16 390 PHE A O 1
ATOM 3165 N N . LEU A 1 391 ? 4.708 -2.697 25.407 1.00 41.28 391 LEU A N 1
ATOM 3166 C CA . LEU A 1 391 ? 5.563 -3.889 25.445 1.00 41.28 391 LEU A CA 1
ATOM 3167 C C . LEU A 1 391 ? 7.060 -3.561 25.325 1.00 41.28 391 LEU A C 1
ATOM 3169 O O . LEU A 1 391 ? 7.856 -4.160 26.035 1.00 41.28 391 LEU A O 1
ATOM 3173 N N . ARG A 1 392 ? 7.462 -2.562 24.520 1.00 39.00 392 ARG A N 1
ATOM 3174 C CA . ARG A 1 392 ? 8.891 -2.198 24.375 1.00 39.00 392 ARG A CA 1
ATOM 3175 C C . ARG A 1 392 ? 9.512 -1.653 25.667 1.00 39.00 392 ARG A C 1
ATOM 3177 O O . ARG A 1 392 ? 10.713 -1.818 25.862 1.00 39.00 392 ARG A O 1
ATOM 3184 N N . LYS A 1 393 ? 8.719 -1.024 26.544 1.00 36.72 393 LYS A N 1
ATOM 3185 C CA . LYS A 1 393 ? 9.186 -0.594 27.874 1.00 36.72 393 LYS A CA 1
ATOM 3186 C C . LYS A 1 393 ? 9.319 -1.780 28.831 1.00 36.72 393 LYS A C 1
ATOM 3188 O O . LYS A 1 393 ? 10.350 -1.894 29.476 1.00 36.72 393 LYS A O 1
ATOM 3193 N N . ILE A 1 394 ? 8.349 -2.697 28.847 1.00 38.44 394 ILE A N 1
ATOM 3194 C CA . ILE A 1 394 ? 8.366 -3.863 29.746 1.00 38.44 394 ILE A CA 1
ATOM 3195 C C . ILE A 1 394 ? 9.497 -4.837 29.387 1.00 38.44 394 ILE A C 1
ATOM 3197 O O . ILE A 1 394 ? 10.215 -5.276 30.279 1.00 38.44 394 ILE A O 1
ATOM 3201 N N . THR A 1 395 ? 9.744 -5.116 28.101 1.00 36.28 395 THR A N 1
ATOM 3202 C CA . THR A 1 395 ? 10.843 -6.017 27.704 1.00 36.28 395 THR A CA 1
ATOM 3203 C C . THR A 1 395 ? 12.216 -5.461 28.089 1.00 36.28 395 THR A C 1
ATOM 3205 O O . THR A 1 395 ? 13.080 -6.236 28.476 1.00 36.28 395 THR A O 1
ATOM 3208 N N . ARG A 1 396 ? 12.409 -4.130 28.060 1.00 31.66 396 ARG A N 1
ATOM 3209 C CA . ARG A 1 396 ? 13.652 -3.488 28.527 1.00 31.66 396 ARG A CA 1
ATOM 3210 C C . ARG A 1 396 ? 13.815 -3.547 30.045 1.00 31.66 396 ARG A C 1
ATOM 3212 O O . ARG A 1 396 ? 14.932 -3.728 30.509 1.00 31.66 396 ARG A O 1
ATOM 3219 N N . THR A 1 397 ? 12.728 -3.408 30.803 1.00 34.84 397 THR A N 1
ATOM 3220 C CA . THR A 1 397 ? 12.759 -3.482 32.273 1.00 34.84 397 THR A CA 1
ATOM 3221 C C . THR A 1 397 ? 12.963 -4.917 32.771 1.00 34.84 397 THR A C 1
ATOM 3223 O O . THR A 1 397 ? 13.682 -5.120 33.744 1.00 34.84 397 THR A O 1
ATOM 3226 N N . CYS A 1 398 ? 12.408 -5.917 32.079 1.00 32.81 398 CYS A N 1
ATOM 3227 C CA . CYS A 1 398 ? 12.591 -7.333 32.415 1.00 32.81 398 CYS A CA 1
ATOM 3228 C C . CYS A 1 398 ? 13.929 -7.924 31.940 1.00 32.81 398 CYS A C 1
ATOM 3230 O O . CYS A 1 398 ? 14.290 -8.990 32.407 1.00 32.81 398 CYS A O 1
ATOM 3232 N N . SER A 1 399 ? 14.664 -7.268 31.033 1.00 33.88 399 SER A N 1
ATOM 3233 C CA . SER A 1 399 ? 16.037 -7.666 30.667 1.00 33.88 399 SER A CA 1
ATOM 3234 C C . SER A 1 399 ? 17.116 -7.092 31.598 1.00 33.88 399 SER A C 1
ATOM 3236 O O . SER A 1 399 ? 18.299 -7.354 31.400 1.00 33.88 399 SER A O 1
ATOM 3238 N N . THR A 1 400 ? 16.721 -6.262 32.567 1.00 35.38 400 THR A N 1
ATOM 3239 C CA . THR A 1 400 ? 17.602 -5.657 33.585 1.00 35.38 400 THR A CA 1
ATOM 3240 C C . THR A 1 400 ? 17.272 -6.114 35.011 1.00 35.38 400 THR A C 1
ATOM 3242 O O . THR A 1 400 ? 17.782 -5.537 35.969 1.00 35.38 400 THR A O 1
ATOM 3245 N N . LEU A 1 401 ? 16.424 -7.136 35.143 1.00 31.77 401 LEU A N 1
ATOM 3246 C CA . LEU A 1 401 ? 16.231 -7.963 36.337 1.00 31.77 401 LEU A CA 1
ATOM 3247 C C . LEU A 1 401 ? 16.668 -9.382 35.976 1.00 31.77 401 LEU A C 1
ATOM 3249 O O . LEU A 1 401 ? 17.222 -10.055 36.869 1.00 31.77 401 LEU A O 1
#

Secondary structure (DSSP, 8-state):
-PPEEEEEETTSSS--SSHHHHHHHHHHHHHHHHGGGEEEEEEE-TT-THHHHHEEE-GGG-HHHHHHHHHHHHHHTPPTT-SEEEEESSTT--EEEEEES----HHHHHHHHHHHHHHHHHHT-----TTSS---HHHHHHHHHHHHHHHHHHHHHHHHHHT---PPEEEEEESGGGTHHHHHHHHSPPP-SS---GGG--TTTEEEEEEESS-HHHHHHHHTT--HHHHTTSS--HHHHHHHHHHTT-HHHHHHHHHHHHHSSEEEESSHHHHHHHHHHSS---SEE---------TTSS--HHHHHHHHHHHHHHHHHHHHHHSTT--STTEEEEEEEESS-TTTTTHHHHHHHHHHHHHHHT-HHHHHH-GGG--EEEEEEEEHHHHHHHHHHHT--

Nearest PDB structures (foldseek):
  6u77-assembly1_C  TM=8.725E-01  e=8.714E-26  Saccharomyces cerevisiae S288C
  4kqm-assembly1_D  TM=8.569E-01  e=8.714E-26  Saccharomyces cerevisiae FostersO
  4qlb-assembly1_C  TM=8.258E-01  e=1.244E-25  Caenorhabditis elegans
  5vnc-assembly1_B  TM=8.656E-01  e=1.687E-24  Saccharomyces cerevisiae S288C
  5vnc-assembly1_D  TM=8.640E-01  e=3.904E-23  Saccharomyces cerevisiae S288C

Foldseek 3Di:
DAFAEEEEEQCQLNNDDCVVVLCQQCQQVCCVPQPVSYEYEYADEPPDCSCVVFWDFCLVVPVVVLVLVQCLCVQLVHDRPQWTWTFGNGPNGHIYIHFYLDGDDPSLVVLLVVLLVQLCVQLVHPPDDVPPDDDPVLVSSLSSLLSRLLSVLLSVQVVVVVVPDPHAYEYEYEALSNLSVLSCVQRPQRDGPPDRDNPRDDVNRYAYEYEYAAQPLVVVCQLVVHDVVVQLVDAACQVVSCVSCVVVVNSSRLSSRLSSQVSHPFYEYQDPVRQSVCCRHSVDRGPYHDHRDGDPPPPPPDDPPVVVVVVVVVVLVVVVVVVCVVDPPADSVQEDEAEFEDEPRCRVSCVVVVVVVVVVLVVQLPDPVNCVVPVVSNGHYHYYYYHPVVVVVVVVVVVVD

Mean predicted aligned error: 7.99 Å

Sequence (401 aa):
MKPYVLECAYEIVHKVGGVETVVRTKAPEMIRNYGLNFLMCGPYIHSDERYQTFFEDQRANAPELNQLLTQFENDFGFPVGCVKYGQWLIPGAPRCILLPVDIDCDSFRKLREIAVDIINVQLNLNCYDFKDSTPELYRYNAISFGAMQWAFYSFFMPQFIQKQNDLRLVVQIHEWLAGFGLILMKQGNAYSRTERTSAYWSPDKLRFVFTTHATIIGRHLSAGDICLNDLFKGQSQVDYAEGEAQKRGIALEHKSECVAANLAHVLTTVSTITGQECEYFLGRKPDMITWNGLHINSQKGLVDDHELQSTHRSMKQKIMDFVQIYFSGIDPDNTQIFFTAGRNEYKNKGIDLFINALERVRNTLDNEQFIREHPEANKTVVALLRSQQFLRKITRTCSTL

Radius of gyration: 25.54 Å; Cα contacts (8 Å, |Δi|>4): 584; chains: 1; bounding box: 62×51×76 Å